Protein AF-0000000087802188 (afdb_homodimer)

Radius of gyration: 28.58 Å; Cα contacts (8 Å, |Δi|>4): 946; chains: 2; bounding box: 60×99×90 Å

Solvent-accessible surface area (backbone atoms only — not comparable to full-atom values): 36002 Å² total; per-residue (Å²): 132,64,65,59,77,71,53,73,71,89,45,92,82,51,51,46,55,54,43,51,48,39,46,54,73,57,41,50,70,70,11,26,50,47,50,49,51,53,55,67,68,41,88,44,64,68,43,49,42,47,50,41,47,45,48,42,62,38,38,52,46,31,54,49,62,52,24,42,40,35,49,65,70,70,63,76,73,67,82,63,68,82,71,71,74,71,71,50,66,58,49,46,61,48,30,45,49,50,53,48,40,40,54,48,44,31,49,14,38,64,26,22,17,60,68,59,54,49,28,27,63,80,38,86,66,61,87,80,58,79,79,61,47,21,35,75,60,42,65,40,43,68,58,58,61,28,69,47,49,51,89,45,71,67,33,43,52,28,33,49,46,30,49,51,47,44,44,46,44,39,39,55,44,47,77,70,64,62,53,47,66,76,44,43,71,33,50,38,28,36,43,44,20,45,58,67,53,33,54,34,49,56,48,45,38,33,39,41,38,79,53,96,48,87,60,26,26,40,55,46,62,78,48,73,51,33,50,65,52,74,45,42,50,90,82,37,52,46,65,65,68,62,69,30,76,91,42,56,63,56,37,69,66,52,39,41,50,49,28,40,52,32,49,39,29,56,75,52,46,47,46,60,50,49,52,50,52,52,52,53,38,52,46,54,36,48,47,37,57,70,67,55,46,61,56,30,61,45,53,28,53,62,50,57,73,71,61,68,88,83,72,77,81,73,76,80,79,80,80,80,78,80,79,79,76,77,81,123,131,64,63,58,76,70,52,72,69,89,46,94,83,50,52,47,52,55,42,50,48,39,45,54,71,55,39,50,71,71,10,27,51,47,50,49,52,52,54,66,68,41,88,43,64,67,43,49,42,47,50,40,47,45,47,42,64,39,37,50,46,32,54,49,62,52,24,42,41,36,48,71,67,71,62,75,72,67,83,63,68,82,71,71,74,69,71,51,68,57,49,46,61,50,29,44,49,51,52,49,41,41,53,48,44,32,49,14,38,62,28,20,16,60,69,58,56,50,28,26,63,79,40,85,65,60,87,79,58,79,79,62,48,20,35,76,62,41,64,39,43,68,58,60,60,28,70,48,49,52,92,45,70,68,32,42,52,28,34,49,48,28,50,50,48,44,45,47,46,38,39,54,44,46,77,70,63,62,53,48,65,77,43,44,72,34,50,38,29,37,41,44,21,46,58,68,53,32,54,32,49,57,49,45,40,35,38,40,38,79,53,96,46,87,59,27,27,39,56,47,63,79,47,73,50,33,50,63,52,75,46,44,49,92,82,39,51,46,65,65,66,62,68,30,77,91,42,55,64,56,36,69,67,53,39,40,49,49,26,41,52,34,48,38,30,58,73,52,46,49,46,61,50,49,53,49,52,52,53,52,38,53,46,54,38,48,47,38,57,72,69,58,42,60,57,31,61,44,54,30,53,60,50,59,72,70,62,68,84,82,74,78,77,74,76,80,78,80,79,79,78,80,78,77,79,73,87,119

pLDDT: mean 76.31, std 24.46, range [19.98, 98.44]

Foldseek 3Di:
DQVLVVQDAPDPVRLLSQLLVLLLVQFPPQLNVLSSVLSVLDDDSVLSSVVSCLCLQQAQLCQQVVLLQRQLPCPDPPPVPPPPPLDAPDPVVVVVLQVVLQVVQCQFQQQAFQFLRQHAPPRPDDPPCVPHDHDHKHKAFLRRLLLNHDDDPSSVSSSSSNVVSCCSRPVCCCPPVVPDSVCRSANLRITIGDPVVRSCLSNLQKAWADDPDPQKTAIGGNPCPDPVVVSGDPVSMGHGGTNDVVGDHHDNSSSSVSNSSSSSCVSSVVSVVSVVVLVVQVVVPDCPPVNNPSSSVSSNVVVVVVPPDPDPSPPPPPPPPPPPPDDD/DQLLVVQDAPDPVQLLSQLLVLLLVQFPPQLNVLSSVLSVLDDDSVLSSVVSCLCLQQAQLCQQVVLLQRQLPCPDPPPDPPPPPLDAPDPVVVVVLQVVLVVVQCQFQQQAFQFLRQHAPPRPDDPPCPPHDHDHKHKAFLRRLLLNHDDDPSSVSSSSSNVVSCCSRPVCCCPPVVPDSVCRSANLRITIGDPVVRSCLSNLQKAWADDPDPQKTAIGGNPCPDPVVVSGDPVSMGHGGTNDVVGDHHDNSSSSVSNSSSSSCVSSVVSVVSVVVLVVQVVPPDCPPVNVRSSSVSSNVVVVVVPPDPDPSPPPPPPPPPPPPDPD

Organism: Aspergillus candidus (NCBI:txid41067)

Secondary structure (DSSP, 8-state):
--TTTTPPPSSTT--HHHHHHHHHHHS-HHHHHHHHHHHHH--SHHHHHHHHHHHIIIIIHHHHHT--S--S----S-SS-TT-------HHHHHHHHHHHHHHHHHHTTTB-TTT-PEETT----TT-TT--EE--EEEESS-GGGG--SSHHHHHHHHHHHHHHHHH-HHHHHTT---GGGGGSGGGEEEE-HHHHHHHHTTSEEEEE-SSTTEEEEEES-TTBGGGGGS-TTSEEE---SSTTSPPPPHHHHHHHHHHHHHHHHHTHHHHHHHHHHHHHHHS---TTS---HHHHHHHHTTTT-S--------------------/--TTTTPPPSSTT--HHHHHHHHHHHS-HHHHHHHHHHHHH--SHHHHHHHHHHHIIIIIHHHHHT--S--S----S-SS-TT-------HHHHHHHHHHHHHHHHHHTTTB-TTT-PEETT----TT-TT--EE--EEEESS-GGGG--SSHHHHHHHHHHHHHHHHH-HHHHHTT---GGGGGSGGGEEEE-HHHHHHHHTTSEEEEE-SSTTEEEEEES-TTBGGGGGS-TTSEEE---SSTTSPPPPHHHHHHHHHHHHHHHHHTHHHHHHHHHHHHHHHS---TTS---HHHHHHHHTTTT-S--------------------

Sequence (656 aa):
MDRVYKYKATRPEDDTARVMRVFLDNLPEDGKQNLQNDIYACQSDEQIRAHAKCLVDGLLYPLKTRSCTPSIVTTPALLFSDSLEIKPPAMVETEARLLQVKKDCLKRDGYRCLVSRVADEGIPLDQSDEETHWSETKCAHIVPFCLSIWDTVVERNAKAEIWANLNRCFPMLWNQLHFTQDSITDHRNALTSFPMVYDHFRAFKFTMEKTDVEHRYKIINYRPRDIVGTYFPGSGIVSFEAADCRFELPSPELLEFHATIARILHASGKAKQAEKILKDRKSTTSLAGDGSTDVGALLSTTSLGVLGSRASCQHSTNDSTVSTGEKNMDRVYKYKATRPEDDTARVMRVFLDNLPEDGKQNLQNDIYACQSDEQIRAHAKCLVDGLLYPLKTRSCTPSIVTTPALLFSDSLEIKPPAMVETEARLLQVKKDCLKRDGYRCLVSRVADEGIPLDQSDEETHWSETKCAHIVPFCLSIWDTVVERNAKAEIWANLNRCFPMLWNQLHFTQDSITDHRNALTSFPMVYDHFRAFKFTMEKTDVEHRYKIINYRPRDIVGTYFPGSGIVSFEAADCRFELPSPELLEFHATIARILHASGKAKQAEKILKDRKSTTSLAGDGSTDVGALLSTTSLGVLGSRASCQHSTNDSTVSTGEKN

Structure (mmCIF, N/CA/C/O backbone):
data_AF-0000000087802188-model_v1
#
loop_
_entity.id
_entity.type
_entity.pdbx_description
1 polymer 'HNH nuclease domain-containing protein'
#
loop_
_atom_site.group_PDB
_atom_site.id
_atom_site.type_symbol
_atom_site.label_atom_id
_atom_site.label_alt_id
_atom_site.label_comp_id
_atom_site.label_asym_id
_atom_site.label_entity_id
_atom_site.label_seq_id
_atom_site.pdbx_PDB_ins_code
_atom_site.Cartn_x
_atom_site.Cartn_y
_atom_site.Cartn_z
_atom_site.occupancy
_atom_site.B_iso_or_equiv
_atom_site.auth_seq_id
_atom_site.auth_comp_id
_atom_site.auth_asym_id
_atom_site.auth_atom_id
_atom_site.pdbx_PDB_model_num
ATOM 1 N N . MET A 1 1 ? -2.008 46.219 11.953 1 47.59 1 MET A N 1
ATOM 2 C CA . MET A 1 1 ? -2.652 46.031 10.664 1 47.59 1 MET A CA 1
ATOM 3 C C . MET A 1 1 ? -1.845 45.062 9.797 1 47.59 1 MET A C 1
ATOM 5 O O . MET A 1 1 ? -0.625 45.188 9.68 1 47.59 1 MET A O 1
ATOM 9 N N . ASP A 1 2 ? -2.314 43.656 9.555 1 67.5 2 ASP A N 1
ATOM 10 C CA . ASP A 1 2 ? -1.679 42.375 9.281 1 67.5 2 ASP A CA 1
ATOM 11 C C . ASP A 1 2 ? -0.923 42.406 7.949 1 67.5 2 ASP A C 1
ATOM 13 O O . ASP A 1 2 ? -1.46 42.844 6.934 1 67.5 2 ASP A O 1
ATOM 17 N N . ARG A 1 3 ? 0.376 42.812 8.086 1 77.88 3 ARG A N 1
ATOM 18 C CA . ARG A 1 3 ? 1.306 42.844 6.965 1 77.88 3 ARG A CA 1
ATOM 19 C C . ARG A 1 3 ? 0.895 41.812 5.906 1 77.88 3 ARG A C 1
ATOM 21 O O . ARG A 1 3 ? 1.19 41.969 4.723 1 77.88 3 ARG A O 1
ATOM 28 N N . VAL A 1 4 ? 0.174 40.938 6.27 1 83.94 4 VAL A N 1
ATOM 29 C CA . VAL A 1 4 ? -0.295 39.938 5.32 1 83.94 4 VAL A CA 1
ATOM 30 C C . VAL A 1 4 ? -1.383 40.531 4.43 1 83.94 4 VAL A C 1
ATOM 32 O O . VAL A 1 4 ? -1.468 40.219 3.244 1 83.94 4 VAL A O 1
ATOM 35 N N . TYR A 1 5 ? -2.08 41.531 5.016 1 79.25 5 TYR A N 1
ATOM 36 C CA . TYR A 1 5 ? -3.158 42.156 4.258 1 79.25 5 TYR A CA 1
ATOM 37 C C . TYR A 1 5 ? -2.605 43.156 3.248 1 79.25 5 TYR A C 1
ATOM 39 O O . TYR A 1 5 ? -3.244 43.438 2.232 1 79.25 5 TYR A O 1
ATOM 47 N N . LYS A 1 6 ? -1.386 43.625 3.504 1 82.81 6 LYS A N 1
ATOM 48 C CA . LYS A 1 6 ? -0.771 44.594 2.611 1 82.81 6 LYS A CA 1
ATOM 49 C C . LYS A 1 6 ? 0.18 43.906 1.627 1 82.81 6 LYS A C 1
ATOM 51 O O . LYS A 1 6 ? 0.826 44.594 0.819 1 82.81 6 LYS A O 1
ATOM 56 N N . TYR A 1 7 ? 0.198 42.656 1.765 1 89.38 7 TYR A N 1
ATOM 57 C CA . TYR A 1 7 ? 1.09 41.875 0.895 1 89.38 7 TYR A CA 1
ATOM 58 C C . TYR A 1 7 ? 0.699 42.062 -0.569 1 89.38 7 TYR A C 1
ATOM 60 O O . TYR A 1 7 ? -0.481 41.969 -0.917 1 89.38 7 TYR A O 1
ATOM 68 N N . LYS A 1 8 ? 1.697 42.375 -1.412 1 85.38 8 LYS A N 1
ATOM 69 C CA . LYS A 1 8 ? 1.467 42.531 -2.848 1 85.38 8 LYS A CA 1
ATOM 70 C C . LYS A 1 8 ? 1.975 41.312 -3.607 1 85.38 8 LYS A C 1
ATOM 72 O O . LYS A 1 8 ? 3.174 41 -3.598 1 85.38 8 LYS A O 1
ATOM 77 N N . ALA A 1 9 ? 1.062 40.688 -4.316 1 86.69 9 ALA A N 1
ATOM 78 C CA . ALA A 1 9 ? 1.396 39.5 -5.082 1 86.69 9 ALA A CA 1
ATOM 79 C C . ALA A 1 9 ? 2.312 39.844 -6.254 1 86.69 9 ALA A C 1
ATOM 81 O O . ALA A 1 9 ? 2.143 40.875 -6.906 1 86.69 9 ALA A O 1
ATOM 82 N N . THR A 1 10 ? 3.326 39.031 -6.504 1 84.19 10 THR A N 1
ATOM 83 C CA . THR A 1 10 ? 4.258 39.25 -7.609 1 84.19 10 THR A CA 1
ATOM 84 C C . THR A 1 10 ? 3.674 38.719 -8.914 1 84.19 10 THR A C 1
ATOM 86 O O . THR A 1 10 ? 3.941 39.25 -9.984 1 84.19 10 THR A O 1
ATOM 89 N N . ARG A 1 11 ? 2.945 37.594 -8.742 1 84.31 11 ARG A N 1
ATOM 90 C CA . ARG A 1 11 ? 2.314 36.938 -9.883 1 84.31 11 ARG A CA 1
ATOM 91 C C . ARG A 1 11 ? 0.917 36.438 -9.531 1 84.31 11 ARG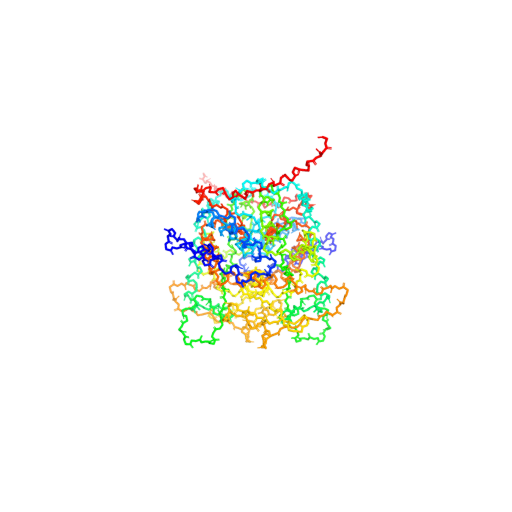 A C 1
ATOM 93 O O . ARG A 1 11 ? 0.571 36.344 -8.352 1 84.31 11 ARG A O 1
ATOM 100 N N . PRO A 1 12 ? 0.146 36.25 -10.508 1 81.81 12 PRO A N 1
ATOM 101 C CA . PRO A 1 12 ? -1.226 35.812 -10.258 1 81.81 12 PRO A CA 1
ATOM 102 C C . PRO A 1 12 ? -1.284 34.469 -9.516 1 81.81 12 PRO A C 1
ATOM 104 O O . PRO A 1 12 ? -2.24 34.219 -8.781 1 81.81 12 PRO A O 1
ATOM 107 N N . GLU A 1 13 ? -0.326 33.719 -9.633 1 83.44 13 GLU A N 1
ATOM 108 C CA . GLU A 1 13 ? -0.328 32.406 -9.016 1 83.44 13 GLU A CA 1
ATOM 109 C C . GLU A 1 13 ? 0.234 32.469 -7.598 1 83.44 13 GLU A C 1
ATOM 111 O O . GLU A 1 13 ? 0.237 31.453 -6.883 1 83.44 13 GLU A O 1
ATOM 116 N N . ASP A 1 14 ? 0.623 33.688 -7.293 1 88.56 14 ASP A N 1
ATOM 117 C CA . ASP A 1 14 ? 1.176 33.875 -5.957 1 88.56 14 ASP A CA 1
ATOM 118 C C . ASP A 1 14 ? 0.084 33.781 -4.891 1 88.56 14 ASP A C 1
ATOM 120 O O . ASP A 1 14 ? -0.782 34.656 -4.809 1 88.56 14 ASP A O 1
ATOM 124 N N . ASP A 1 15 ? 0.081 32.781 -4.152 1 91.56 15 ASP A N 1
ATOM 125 C CA . ASP A 1 15 ? -0.955 32.562 -3.146 1 91.56 15 ASP A CA 1
ATOM 126 C C . ASP A 1 15 ? -0.396 32.75 -1.737 1 91.56 15 ASP A C 1
ATOM 128 O O . ASP A 1 15 ? -0.928 32.188 -0.774 1 91.56 15 ASP A O 1
ATOM 132 N N . THR A 1 16 ? 0.658 33.5 -1.58 1 92.69 16 THR A N 1
ATOM 133 C CA . THR A 1 16 ? 1.353 33.719 -0.317 1 92.69 16 THR A CA 1
ATOM 134 C C . THR A 1 16 ? 0.4 34.281 0.733 1 92.69 16 THR A C 1
ATOM 136 O O . THR A 1 16 ? 0.33 33.75 1.854 1 92.69 16 THR A O 1
ATOM 139 N N . ALA A 1 17 ? -0.354 35.25 0.365 1 92.94 17 ALA A N 1
ATOM 140 C CA . ALA A 1 17 ? -1.277 35.875 1.308 1 92.94 17 ALA A CA 1
ATOM 141 C C . ALA A 1 17 ? -2.332 34.875 1.785 1 92.94 17 ALA A C 1
ATOM 143 O O . ALA A 1 17 ? -2.666 34.844 2.973 1 92.94 17 ALA A O 1
ATOM 144 N N . ARG A 1 18 ? -2.805 34.125 0.887 1 93.12 18 ARG A N 1
ATOM 145 C CA . ARG A 1 18 ? -3.809 33.125 1.234 1 93.12 18 ARG A CA 1
ATOM 146 C C . ARG A 1 18 ? -3.236 32.094 2.191 1 93.12 18 ARG A C 1
ATOM 148 O O . ARG A 1 18 ? -3.863 31.75 3.197 1 93.12 18 ARG A O 1
ATOM 155 N N . VAL A 1 19 ? -2.061 31.625 1.877 1 95.19 19 VAL A N 1
ATOM 156 C CA . VAL A 1 19 ? -1.407 30.625 2.705 1 95.19 19 VAL A CA 1
ATOM 157 C C . VAL A 1 19 ? -1.205 31.156 4.117 1 95.19 19 VAL A C 1
ATOM 159 O O . VAL A 1 19 ? -1.548 30.5 5.098 1 95.19 19 VAL A O 1
ATOM 162 N N . MET A 1 20 ? -0.691 32.344 4.211 1 94.94 20 MET A N 1
ATOM 163 C CA . MET A 1 20 ? -0.403 32.938 5.516 1 94.94 20 MET A CA 1
ATOM 164 C C . MET A 1 20 ? -1.688 33.188 6.305 1 94.94 20 MET A C 1
ATOM 166 O O . MET A 1 20 ? -1.731 32.906 7.512 1 94.94 20 MET A O 1
ATOM 170 N N . ARG A 1 21 ? -2.729 33.531 5.645 1 95 21 ARG A N 1
ATOM 171 C CA . ARG A 1 21 ? -4.008 33.75 6.309 1 95 21 ARG A CA 1
ATOM 172 C C . ARG A 1 21 ? -4.582 32.438 6.828 1 95 21 ARG A C 1
ATOM 174 O O . ARG A 1 21 ? -5.094 32.375 7.949 1 95 21 ARG A O 1
ATOM 181 N N . VAL A 1 22 ? -4.504 31.422 6.023 1 96.75 22 VAL A N 1
ATOM 182 C CA . VAL A 1 22 ? -5.023 30.109 6.414 1 96.75 22 VAL A CA 1
ATOM 183 C C . VAL A 1 22 ? -4.266 29.594 7.637 1 96.75 22 VAL A C 1
ATOM 185 O O . VAL A 1 22 ? -4.871 29.062 8.562 1 96.75 22 VAL A O 1
ATOM 188 N N . PHE A 1 23 ? -2.941 29.828 7.621 1 96.94 23 PHE A N 1
ATOM 189 C CA . PHE A 1 23 ? -2.166 29.438 8.789 1 96.94 23 PHE A CA 1
ATOM 190 C C . PHE A 1 23 ? -2.613 30.203 10.023 1 96.94 23 PHE A C 1
ATOM 192 O O . PHE A 1 23 ? -2.873 29.609 11.07 1 96.94 23 PHE A O 1
ATOM 199 N N . LEU A 1 24 ? -2.771 31.438 9.891 1 95.75 24 LEU A N 1
ATOM 200 C CA . LEU A 1 24 ? -3.141 32.281 11.016 1 95.75 24 LEU A CA 1
ATOM 201 C C . LEU A 1 24 ? -4.535 31.953 11.523 1 95.75 24 LEU A C 1
ATOM 203 O O . LEU A 1 24 ? -4.781 31.969 12.734 1 95.75 24 LEU A O 1
ATOM 207 N N . ASP A 1 25 ? -5.383 31.547 10.641 1 95.88 25 ASP A N 1
ATOM 208 C CA . ASP A 1 25 ? -6.773 31.266 11 1 95.88 25 ASP A CA 1
ATOM 209 C C . ASP A 1 25 ? -6.906 29.922 11.688 1 95.88 25 ASP A C 1
ATOM 211 O O . ASP A 1 25 ? -7.863 29.688 12.43 1 95.88 25 ASP A O 1
ATOM 215 N N . ASN A 1 26 ? -5.98 29.047 11.461 1 97.31 26 ASN A N 1
ATOM 216 C CA . ASN A 1 26 ? -6.234 27.672 11.883 1 97.31 26 ASN A CA 1
ATOM 217 C C . ASN A 1 26 ? -5.246 27.219 12.961 1 97.31 26 ASN A C 1
ATOM 219 O O . ASN A 1 26 ? -5.512 26.266 13.695 1 97.31 26 ASN A O 1
ATOM 223 N N . LEU A 1 27 ? -4.074 27.875 13.062 1 97.19 27 LEU A N 1
ATOM 224 C CA . LEU A 1 27 ? -3.092 27.484 14.062 1 97.19 27 LEU A CA 1
ATOM 225 C C . LEU A 1 27 ? -3.635 27.703 15.469 1 97.19 27 LEU A C 1
ATOM 227 O O . LEU A 1 27 ? -4.488 28.562 15.688 1 97.19 27 LEU A O 1
ATOM 231 N N . PRO A 1 28 ? -3.166 26.859 16.391 1 95.38 28 PRO A N 1
ATOM 232 C CA . PRO A 1 28 ? -3.492 27.172 17.797 1 95.38 28 PRO A CA 1
ATOM 233 C C . PRO A 1 28 ? -2.965 28.531 18.234 1 95.38 28 PRO A C 1
ATOM 235 O O . PRO A 1 28 ? -2.104 29.109 17.578 1 95.38 28 PRO A O 1
ATOM 238 N N . GLU A 1 29 ? -3.453 28.953 19.375 1 94.81 29 GLU A N 1
ATOM 239 C CA . GLU A 1 29 ? -3.17 30.328 19.828 1 94.81 29 GLU A CA 1
ATOM 240 C C . GLU A 1 29 ? -1.669 30.547 19.969 1 94.81 29 GLU A C 1
ATOM 242 O O . GLU A 1 29 ? -1.147 31.578 19.531 1 94.81 29 GLU A O 1
ATOM 247 N N . ASP A 1 30 ? -1.025 29.656 20.547 1 93 30 ASP A N 1
ATOM 248 C CA . ASP A 1 30 ? 0.412 29.812 20.75 1 93 30 ASP A CA 1
ATOM 249 C C . ASP A 1 30 ? 1.153 29.812 19.422 1 93 30 ASP A C 1
ATOM 251 O O . ASP A 1 30 ? 2.07 30.609 19.203 1 93 30 ASP A O 1
ATOM 255 N N . GLY A 1 31 ? 0.815 28.969 18.484 1 95 31 GLY A N 1
ATOM 256 C CA . GLY A 1 31 ? 1.414 28.953 17.156 1 95 31 GLY A CA 1
ATOM 257 C C . GLY A 1 31 ? 1.098 30.188 16.344 1 95 31 GLY A C 1
ATOM 258 O O . GLY A 1 31 ? 1.96 30.703 15.633 1 95 31 GLY A O 1
ATOM 259 N N . LYS A 1 32 ? -0.094 30.641 16.5 1 95.94 32 LYS A N 1
ATOM 260 C CA . LYS A 1 32 ? -0.539 31.859 15.82 1 95.94 32 LYS A CA 1
ATOM 261 C C . LYS A 1 32 ? 0.289 33.062 16.25 1 95.94 32 LYS A C 1
ATOM 263 O O . LYS A 1 32 ? 0.695 33.875 15.414 1 95.94 32 LYS A O 1
ATOM 268 N N . GLN A 1 33 ? 0.504 33.125 17.5 1 94.62 33 GLN A N 1
ATOM 269 C CA . GLN A 1 33 ? 1.296 34.219 18.031 1 94.62 33 GLN A CA 1
ATOM 270 C C . GLN A 1 33 ? 2.721 34.188 17.484 1 94.62 33 GLN A C 1
ATOM 272 O O . GLN A 1 33 ? 3.27 35.25 17.109 1 94.62 33 GLN A O 1
ATOM 277 N N . ASN A 1 34 ? 3.268 33.031 17.484 1 93.19 34 ASN A N 1
ATOM 278 C CA . ASN A 1 34 ? 4.609 32.875 16.938 1 93.19 34 ASN A CA 1
ATOM 279 C C . ASN A 1 34 ? 4.656 33.312 15.477 1 93.19 34 ASN A C 1
ATOM 281 O O . ASN A 1 34 ? 5.57 34.062 15.07 1 93.19 34 ASN A O 1
ATOM 285 N N . LEU A 1 35 ? 3.691 32.906 14.719 1 93.56 35 LEU A N 1
ATOM 286 C CA . LEU A 1 35 ? 3.654 33.25 13.305 1 93.56 35 LEU A CA 1
ATOM 287 C C . LEU A 1 35 ? 3.445 34.75 13.117 1 93.56 35 LEU A C 1
ATOM 289 O O . LEU A 1 35 ? 4.066 35.375 12.242 1 93.56 35 LEU A O 1
ATOM 293 N N . GLN A 1 36 ? 2.619 35.344 13.914 1 92.62 36 GLN A N 1
ATOM 294 C CA . GLN A 1 36 ? 2.398 36.781 13.859 1 92.62 36 GLN A CA 1
ATOM 295 C C . GLN A 1 36 ? 3.688 37.531 14.148 1 92.62 36 GLN A C 1
ATOM 297 O O . GLN A 1 36 ? 3.996 38.531 13.461 1 92.62 36 GLN A O 1
ATOM 302 N N . ASN A 1 37 ? 4.367 37.062 15.141 1 91.38 37 ASN A N 1
ATOM 303 C CA . ASN A 1 37 ? 5.648 37.688 15.461 1 91.38 37 ASN A CA 1
ATOM 304 C C . ASN A 1 37 ? 6.633 37.562 14.297 1 91.38 37 ASN A C 1
ATOM 306 O O . ASN A 1 37 ? 7.367 38.531 14.008 1 91.38 37 ASN A O 1
ATOM 310 N N . ASP A 1 38 ? 6.617 36.438 13.672 1 89 38 ASP A N 1
ATOM 311 C CA . ASP A 1 38 ? 7.488 36.25 12.516 1 89 38 ASP A CA 1
ATOM 312 C C . ASP A 1 38 ? 7.117 37.188 11.375 1 89 38 ASP A C 1
ATOM 314 O O . ASP A 1 38 ? 7.996 37.75 10.727 1 89 38 ASP A O 1
ATOM 318 N N . ILE A 1 39 ? 5.863 37.344 11.133 1 88.88 39 ILE A N 1
ATOM 319 C CA . ILE A 1 39 ? 5.375 38.188 10.062 1 88.88 39 ILE A CA 1
ATOM 320 C C . ILE A 1 39 ? 5.723 39.656 10.367 1 88.88 39 ILE A C 1
ATOM 322 O O . ILE A 1 39 ? 6.137 40.406 9.484 1 88.88 39 ILE A O 1
ATOM 326 N N . TYR A 1 40 ? 5.586 40 11.609 1 87.25 40 TYR A N 1
ATOM 327 C CA . TYR A 1 40 ? 5.898 41.344 12.031 1 87.25 40 TYR A CA 1
ATOM 328 C C . TYR A 1 40 ? 7.383 41.656 11.844 1 87.25 40 TYR A C 1
ATOM 330 O O . TYR A 1 40 ? 7.762 42.781 11.539 1 87.25 40 TYR A O 1
ATOM 338 N N . ALA A 1 41 ? 8.148 40.656 12.039 1 86.62 41 ALA A N 1
ATOM 339 C CA . ALA A 1 41 ? 9.602 40.812 11.922 1 86.62 41 ALA A CA 1
ATOM 340 C C . ALA A 1 41 ? 10.031 40.906 10.461 1 86.62 41 ALA A C 1
ATOM 342 O O . ALA A 1 41 ? 11.125 41.406 10.164 1 86.62 41 ALA A O 1
ATOM 343 N N . CYS A 1 42 ? 9.164 40.531 9.594 1 87.31 42 CYS A N 1
ATOM 344 C CA . CYS A 1 42 ? 9.484 40.594 8.18 1 87.31 42 CYS A CA 1
ATOM 345 C C . CYS A 1 42 ? 9.461 42.062 7.699 1 87.31 42 CYS A C 1
ATOM 347 O O . CYS A 1 42 ? 8.531 42.812 8.008 1 87.31 42 CYS A O 1
ATOM 349 N N . GLN A 1 43 ? 10.484 42.438 6.91 1 85.44 43 GLN A N 1
ATOM 350 C CA . GLN A 1 43 ? 10.641 43.844 6.484 1 85.44 43 GLN A CA 1
ATOM 351 C C . GLN A 1 43 ? 10.188 44.031 5.039 1 85.44 43 GLN A C 1
ATOM 353 O O . GLN A 1 43 ? 10.039 45.156 4.566 1 85.44 43 GLN A O 1
ATOM 358 N N . SER A 1 44 ? 10.031 42.938 4.355 1 88.31 44 SER A N 1
ATOM 359 C CA . SER A 1 44 ? 9.688 43.031 2.938 1 88.31 44 SER A CA 1
ATOM 360 C C . SER A 1 44 ? 8.719 41.938 2.529 1 88.31 44 SER A C 1
ATOM 362 O O . SER A 1 44 ? 8.555 40.938 3.25 1 88.31 44 SER A O 1
ATOM 364 N N . ASP A 1 45 ? 8.109 42.188 1.399 1 89.69 45 ASP A N 1
ATOM 365 C CA . ASP A 1 45 ? 7.207 41.188 0.844 1 89.69 45 ASP A CA 1
ATOM 366 C C . ASP A 1 45 ? 7.969 39.938 0.448 1 89.69 45 ASP A C 1
ATOM 368 O O . ASP A 1 45 ? 7.426 38.812 0.511 1 89.69 45 ASP A O 1
ATOM 372 N N . GLU A 1 46 ? 9.18 40.156 0.119 1 88.81 46 GLU A N 1
ATOM 373 C CA . GLU A 1 46 ? 10.023 39 -0.246 1 88.81 46 GLU A CA 1
ATOM 374 C C . GLU A 1 46 ? 10.25 38.094 0.949 1 88.81 46 GLU A C 1
ATOM 376 O O . GLU A 1 46 ? 10.25 36.875 0.805 1 88.81 46 GLU A O 1
ATOM 381 N N . GLN A 1 47 ? 10.32 38.688 2.053 1 88.94 47 GLN A N 1
ATOM 382 C CA . GLN A 1 47 ? 10.539 37.906 3.26 1 88.94 47 GLN A CA 1
ATOM 383 C C . GLN A 1 47 ? 9.266 37.156 3.664 1 88.94 47 GLN A C 1
ATOM 385 O O . GLN A 1 47 ? 9.336 36 4.137 1 88.94 47 GLN A O 1
ATOM 390 N N . ILE A 1 48 ? 8.156 37.75 3.424 1 90.69 48 ILE A N 1
ATOM 391 C CA . ILE A 1 48 ? 6.887 37.094 3.713 1 90.69 48 ILE A CA 1
ATOM 392 C C . ILE A 1 48 ? 6.703 35.906 2.787 1 90.69 48 ILE A C 1
ATOM 394 O O . ILE A 1 48 ? 6.277 34.844 3.225 1 90.69 48 ILE A O 1
ATOM 398 N N . ARG A 1 49 ? 7.086 36.125 1.594 1 91.19 49 ARG A N 1
ATOM 399 C CA . ARG A 1 49 ? 7 35.031 0.622 1 91.19 49 ARG A CA 1
ATOM 400 C C . ARG A 1 49 ? 7.918 33.875 1.005 1 91.19 49 ARG A C 1
ATOM 402 O O . ARG A 1 49 ? 7.535 32.719 0.905 1 91.19 49 ARG A O 1
ATOM 409 N N . ALA A 1 50 ? 9.039 34.25 1.421 1 87.06 50 ALA A N 1
ATOM 410 C CA . ALA A 1 50 ? 10.008 33.219 1.833 1 87.06 50 ALA A CA 1
ATOM 411 C C . ALA A 1 50 ? 9.5 32.438 3.037 1 87.06 50 ALA A C 1
ATOM 413 O O . ALA A 1 50 ? 9.695 31.234 3.121 1 87.06 50 ALA A O 1
ATOM 414 N N . HIS A 1 51 ? 8.867 33.156 3.885 1 90.38 51 HIS A N 1
ATOM 415 C CA . HIS A 1 51 ? 8.328 32.5 5.07 1 90.38 51 HIS A CA 1
ATOM 416 C C . HIS A 1 51 ? 7.195 31.547 4.703 1 90.38 51 HIS A C 1
ATOM 418 O O . HIS A 1 51 ? 7.137 30.422 5.207 1 90.38 51 HIS A O 1
ATOM 424 N N . ALA A 1 52 ? 6.371 32.031 3.859 1 91.88 52 ALA A N 1
ATOM 425 C CA . ALA A 1 52 ? 5.285 31.172 3.383 1 91.88 52 ALA A CA 1
ATOM 426 C C . ALA A 1 52 ? 5.828 29.922 2.713 1 91.88 52 ALA A C 1
ATOM 428 O O . ALA A 1 52 ? 5.34 28.812 2.959 1 91.88 52 ALA A O 1
ATOM 429 N N . LYS A 1 53 ? 6.766 30.109 1.966 1 88.31 53 LYS A N 1
ATOM 430 C CA . LYS A 1 53 ? 7.398 28.984 1.277 1 88.31 53 LYS A CA 1
ATOM 431 C C . LYS A 1 53 ? 8.023 28 2.273 1 88.31 53 LYS A C 1
ATOM 433 O O . LYS A 1 53 ? 7.961 26.797 2.08 1 88.31 53 LYS A O 1
ATOM 438 N N . CYS A 1 54 ? 8.547 28.531 3.293 1 87.12 54 CYS A N 1
ATOM 439 C CA . CYS A 1 54 ? 9.148 27.703 4.332 1 87.12 54 CYS A CA 1
ATOM 440 C C . CYS A 1 54 ? 8.102 26.844 5.027 1 87.12 54 CYS A C 1
ATOM 442 O O . CYS A 1 54 ? 8.352 25.672 5.328 1 87.12 54 CYS A O 1
ATOM 444 N N . LEU A 1 55 ? 7.008 27.391 5.219 1 91.81 55 LEU A N 1
ATOM 445 C CA . LEU A 1 55 ? 5.938 26.656 5.883 1 91.81 55 LEU A CA 1
ATOM 446 C C . LEU A 1 55 ? 5.367 25.578 4.965 1 91.81 55 LEU A C 1
ATOM 448 O O . LEU A 1 55 ? 5.145 24.453 5.395 1 91.81 55 LEU A O 1
ATOM 452 N N . VAL A 1 56 ? 5.23 25.922 3.75 1 91.81 56 VAL A N 1
ATOM 453 C CA . VAL A 1 56 ? 4.625 25 2.797 1 91.81 56 VAL A CA 1
ATOM 454 C C . VAL A 1 56 ? 5.621 23.891 2.451 1 91.81 56 VAL A 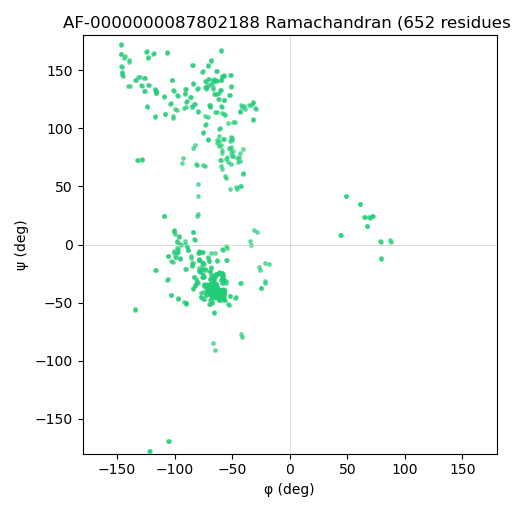C 1
ATOM 456 O O . VAL A 1 56 ? 5.32 22.703 2.613 1 91.81 56 VAL A O 1
ATOM 459 N N . ASP A 1 57 ? 6.773 24.234 2.174 1 84.25 57 ASP A N 1
ATOM 460 C CA . ASP A 1 57 ? 7.781 23.281 1.718 1 84.25 57 ASP A CA 1
ATOM 461 C C . ASP A 1 57 ? 8.438 22.562 2.898 1 84.25 57 ASP A C 1
ATOM 463 O O . ASP A 1 57 ? 8.906 21.438 2.766 1 84.25 57 ASP A O 1
ATOM 467 N N . GLY A 1 58 ? 8.445 23.234 3.963 1 83.38 58 GLY A N 1
ATOM 468 C CA . GLY A 1 58 ? 9.188 22.703 5.098 1 83.38 58 GLY A CA 1
ATOM 469 C C . GLY A 1 58 ? 8.312 22 6.109 1 83.38 58 GLY A C 1
ATOM 470 O O . GLY A 1 58 ? 8.812 21.312 7.004 1 83.38 58 GLY A O 1
ATOM 471 N N . LEU A 1 59 ? 7.027 22.156 5.934 1 90.25 59 LEU A N 1
ATOM 472 C CA . LEU A 1 59 ? 6.141 21.547 6.914 1 90.25 59 LEU A CA 1
ATOM 473 C C . LEU A 1 59 ? 4.996 20.812 6.227 1 90.25 59 LEU A C 1
ATOM 475 O O . LEU A 1 59 ? 4.895 19.578 6.32 1 90.25 59 LEU A O 1
ATOM 479 N N . LEU A 1 60 ? 4.219 21.453 5.387 1 92.38 60 LEU A N 1
ATOM 480 C CA . LEU A 1 60 ? 2.99 20.891 4.84 1 92.38 60 LEU A CA 1
ATOM 481 C C . LEU A 1 60 ? 3.297 19.766 3.867 1 92.38 60 LEU A C 1
ATOM 483 O O . LEU A 1 60 ? 2.801 18.641 4.031 1 92.38 60 LEU A O 1
ATOM 487 N N . TYR A 1 61 ? 4.133 20 2.957 1 87.56 61 TYR A N 1
ATOM 488 C CA . TYR A 1 61 ? 4.379 19.016 1.912 1 87.56 61 TYR A CA 1
ATOM 489 C C . TYR A 1 61 ? 5.109 17.797 2.471 1 87.56 61 TYR A C 1
ATOM 491 O O . TYR A 1 61 ? 4.734 16.656 2.184 1 87.56 61 TYR A O 1
ATOM 499 N N . PRO A 1 62 ? 6.051 18.016 3.305 1 83.94 62 PRO A N 1
ATOM 500 C CA . PRO A 1 62 ? 6.703 16.844 3.889 1 83.94 62 PRO A CA 1
ATOM 501 C C . PRO A 1 62 ? 5.734 15.961 4.676 1 83.94 62 PRO A C 1
ATOM 503 O O . PRO A 1 62 ? 5.82 14.734 4.609 1 83.94 62 PRO A O 1
ATOM 506 N N . LEU A 1 63 ? 4.855 16.562 5.379 1 88.06 63 LEU A N 1
ATOM 507 C CA . LEU A 1 63 ? 3.887 15.797 6.152 1 88.06 63 LEU A CA 1
ATOM 508 C C . LEU A 1 63 ? 2.895 15.094 5.23 1 88.06 63 LEU A C 1
ATOM 510 O O . LEU A 1 63 ? 2.543 13.938 5.461 1 88.06 63 LEU A O 1
ATOM 514 N N . LYS A 1 64 ? 2.516 15.75 4.191 1 88.25 64 LYS A N 1
ATOM 515 C CA . LYS A 1 64 ? 1.529 15.203 3.262 1 88.25 64 LYS A CA 1
ATOM 516 C C . LYS A 1 64 ? 2.123 14.07 2.43 1 88.25 64 LYS A C 1
ATOM 518 O O . LYS A 1 64 ? 1.445 13.078 2.15 1 88.25 64 LYS A O 1
ATOM 523 N N . THR A 1 65 ? 3.312 14.211 2.07 1 76.75 65 THR A N 1
ATOM 524 C CA . THR A 1 65 ? 3.926 13.242 1.166 1 76.75 65 THR A CA 1
ATOM 525 C C . THR A 1 65 ? 4.68 12.172 1.95 1 76.75 65 THR A C 1
ATOM 527 O O . THR A 1 65 ? 5.105 11.164 1.383 1 76.75 65 THR A O 1
ATOM 530 N N . ARG A 1 66 ? 4.668 12.289 3.172 1 64.44 66 ARG A N 1
ATOM 531 C CA . ARG A 1 66 ? 5.41 11.422 4.074 1 64.44 66 ARG A CA 1
ATOM 532 C C . ARG A 1 66 ? 6.828 11.188 3.57 1 64.44 66 ARG A C 1
ATOM 534 O O . ARG A 1 66 ? 7.371 10.086 3.697 1 64.44 66 ARG A O 1
ATOM 541 N N . SER A 1 67 ? 7.238 11.891 2.555 1 50.75 67 SER A N 1
ATOM 542 C CA . SER A 1 67 ? 8.625 11.875 2.109 1 50.75 67 SER A CA 1
ATOM 543 C C . SER A 1 67 ? 9.516 12.688 3.043 1 50.75 67 SER A C 1
ATOM 545 O O . SER A 1 67 ? 9.508 13.922 2.998 1 50.75 67 SER A O 1
ATOM 547 N N . CYS A 1 68 ? 9.672 12.109 4.32 1 46.25 68 CYS A N 1
ATOM 548 C CA . CYS A 1 68 ? 10.438 12.906 5.273 1 46.25 68 CYS A CA 1
ATOM 549 C C . CYS A 1 68 ? 11.812 13.258 4.715 1 46.25 68 CYS A C 1
ATOM 551 O O . CYS A 1 68 ? 12.742 13.547 5.473 1 46.25 68 CYS A O 1
ATOM 553 N N . THR A 1 69 ? 12.125 12.82 3.57 1 39.12 69 THR A N 1
ATOM 554 C CA . THR A 1 69 ? 13.312 13.406 2.963 1 39.12 69 THR A CA 1
ATOM 555 C C . THR A 1 69 ? 13.039 14.828 2.49 1 39.12 69 THR A C 1
ATOM 557 O O . THR A 1 69 ? 12.078 15.07 1.756 1 39.12 69 THR A O 1
ATOM 560 N N . PRO A 1 70 ? 13.578 15.703 3.316 1 36.59 70 PRO A N 1
ATOM 561 C CA . PRO A 1 70 ? 13.383 17.109 2.947 1 36.59 70 PRO A CA 1
ATOM 562 C C . PRO A 1 70 ? 13.555 17.359 1.45 1 36.59 70 PRO A C 1
ATOM 564 O O . PRO A 1 70 ? 14.258 16.609 0.774 1 36.59 70 PRO A O 1
ATOM 567 N N . SER A 1 71 ? 12.719 17.766 0.754 1 34.81 71 SER A N 1
ATOM 568 C CA . SER A 1 71 ? 13.172 18.422 -0.472 1 34.81 71 SER A CA 1
ATOM 569 C C . SER A 1 71 ? 14.539 19.062 -0.285 1 34.81 71 SER A C 1
ATOM 571 O O . SER A 1 71 ? 14.875 19.531 0.806 1 34.81 71 SER A O 1
ATOM 573 N N . ILE A 1 72 ? 15.633 18.672 -0.981 1 32.62 72 ILE A N 1
ATOM 574 C CA . ILE A 1 72 ? 16.969 19.234 -0.944 1 32.62 72 ILE A CA 1
ATOM 575 C C . ILE A 1 72 ? 16.891 20.734 -0.711 1 32.62 72 ILE A C 1
ATOM 577 O O . ILE A 1 72 ? 17.578 21.516 -1.373 1 32.62 72 ILE A O 1
ATOM 581 N N . VAL A 1 73 ? 15.828 21.438 -0.569 1 31.11 73 VAL A N 1
ATOM 582 C CA . VAL A 1 73 ? 16.219 22.797 -0.239 1 31.11 73 VAL A CA 1
ATOM 583 C C . VAL A 1 73 ? 17.047 22.797 1.048 1 31.11 73 VAL A C 1
ATOM 585 O O . VAL A 1 73 ? 16.531 22.5 2.125 1 31.11 73 VAL A O 1
ATOM 588 N N . THR A 1 74 ? 18.297 22.141 0.989 1 30.14 74 THR A N 1
ATOM 589 C CA . THR A 1 74 ? 19.203 22.422 2.098 1 30.14 74 THR A CA 1
ATOM 590 C C . THR A 1 74 ? 19.141 23.906 2.475 1 30.14 74 THR A C 1
ATOM 592 O O . THR A 1 74 ? 19.562 24.766 1.694 1 30.14 74 THR A O 1
ATOM 595 N N . THR A 1 75 ? 18.125 24.484 2.887 1 29.88 75 THR A N 1
ATOM 596 C CA . THR A 1 75 ? 18.5 25.703 3.598 1 29.88 75 THR A CA 1
ATOM 597 C C . THR A 1 75 ? 19.703 25.453 4.512 1 29.88 75 THR A C 1
ATOM 599 O O . THR A 1 75 ? 19.766 24.422 5.191 1 29.88 75 THR A O 1
ATOM 602 N N . PRO A 1 76 ? 20.828 26.031 4.293 1 27.97 76 PRO A N 1
ATOM 603 C CA . PRO A 1 76 ? 21.906 25.906 5.277 1 27.97 76 PRO A CA 1
ATOM 604 C C . PRO A 1 76 ? 21.391 25.797 6.707 1 27.97 76 PRO A C 1
ATOM 606 O O . PRO A 1 76 ? 20.344 26.359 7.039 1 27.97 76 PRO A O 1
ATOM 609 N N . ALA A 1 77 ? 21.75 24.734 7.348 1 29.84 77 ALA A N 1
ATOM 610 C CA . ALA A 1 77 ? 21.75 24.516 8.789 1 29.84 77 ALA A CA 1
ATOM 611 C C . ALA A 1 77 ? 21.953 25.828 9.539 1 29.84 77 ALA A C 1
ATOM 613 O O . ALA A 1 77 ? 23.016 26.047 10.148 1 29.84 77 ALA A O 1
ATOM 614 N N . LEU A 1 78 ? 21.891 26.922 8.945 1 29.09 78 LEU A N 1
ATOM 615 C CA . LEU A 1 78 ? 22.375 27.984 9.797 1 29.09 78 LEU A CA 1
ATOM 616 C C . LEU A 1 78 ? 21.859 27.828 11.227 1 29.09 78 LEU A C 1
ATOM 618 O O . LEU A 1 78 ? 22.594 28.062 12.188 1 29.09 78 LEU A O 1
ATOM 622 N N . LEU A 1 79 ? 20.531 28.203 11.438 1 30.27 79 LEU A N 1
ATOM 623 C CA . LEU A 1 79 ? 20.094 28.547 12.789 1 30.27 79 LEU A CA 1
ATOM 624 C C . LEU A 1 79 ? 19.844 27.297 13.617 1 30.27 79 LEU A C 1
ATOM 626 O O . LEU A 1 79 ? 19.297 27.375 14.719 1 30.27 79 LEU A O 1
ATOM 630 N N . PHE A 1 80 ? 19.797 26.156 12.953 1 29.91 80 PHE A N 1
ATOM 631 C CA . PHE A 1 80 ? 19.406 25.094 13.875 1 29.91 80 PHE A CA 1
ATOM 632 C C . PHE A 1 80 ? 20.562 24.703 14.781 1 29.91 80 PHE A C 1
ATOM 634 O O . PHE A 1 80 ? 21.656 24.406 14.289 1 29.91 80 PHE A O 1
ATOM 641 N N . SER A 1 81 ? 20.656 25.219 15.945 1 31.06 81 SER A N 1
ATOM 642 C CA . SER A 1 81 ? 21.578 24.797 16.984 1 31.06 81 SER A CA 1
ATOM 643 C C . SER A 1 81 ? 21.828 23.297 16.938 1 31.06 81 SER A C 1
ATOM 645 O O . SER A 1 81 ? 20.906 22.531 16.625 1 31.06 81 SER A O 1
ATOM 647 N N . ASP A 1 82 ? 23.062 22.781 16.75 1 32.69 82 ASP A N 1
ATOM 648 C CA . ASP A 1 82 ? 23.75 21.516 16.953 1 32.69 82 ASP A CA 1
ATOM 649 C C . ASP A 1 82 ? 23.031 20.656 17.984 1 32.69 82 ASP A C 1
ATOM 651 O O . ASP A 1 82 ? 23.516 19.594 18.375 1 32.69 82 ASP A O 1
ATOM 655 N N . SER A 1 83 ? 22.172 21.234 18.719 1 32.69 83 SER A N 1
ATOM 656 C CA . SER A 1 83 ? 21.828 20.531 19.938 1 32.69 83 SER A CA 1
ATOM 657 C C . SER A 1 83 ? 20.953 19.312 19.656 1 32.69 83 SER A C 1
ATOM 659 O O . SER A 1 83 ? 20.469 18.656 20.578 1 32.69 83 SER A O 1
ATOM 661 N N . LEU A 1 84 ? 20.359 19.344 18.562 1 36.12 84 LEU A N 1
ATOM 662 C CA . LEU A 1 84 ? 19.516 18.156 18.609 1 36.12 84 LEU A CA 1
ATOM 663 C C . LEU A 1 84 ? 20.312 16.906 18.266 1 36.12 84 LEU A C 1
ATOM 665 O O . LEU A 1 84 ? 20.766 16.75 17.125 1 36.12 84 LEU A O 1
ATOM 669 N N . GLU A 1 85 ? 21.156 16.531 19.047 1 38.22 85 GLU A N 1
ATOM 670 C CA . GLU A 1 85 ? 21.828 15.234 19 1 38.22 85 GLU A CA 1
ATOM 671 C C . GLU A 1 85 ? 20.844 14.109 18.703 1 38.22 85 GLU A C 1
ATOM 673 O O . GLU A 1 85 ? 20.281 13.508 19.625 1 38.22 85 GLU A O 1
ATOM 678 N N . ILE A 1 86 ? 20.156 14.312 17.766 1 40.16 86 ILE A N 1
ATOM 679 C CA . ILE A 1 86 ? 19.25 13.203 17.469 1 40.16 86 ILE A CA 1
ATOM 680 C C . ILE A 1 86 ? 20.047 12.023 16.922 1 40.16 86 ILE A C 1
ATOM 682 O O . ILE A 1 86 ? 20.703 12.141 15.883 1 40.16 86 ILE A O 1
ATOM 686 N N . LYS A 1 87 ? 20.5 11.148 17.734 1 44.12 87 LYS A N 1
ATOM 687 C CA . LYS A 1 87 ? 21.109 9.898 17.297 1 44.12 87 LYS A CA 1
ATOM 688 C C . LYS A 1 87 ? 20.078 9.023 16.578 1 44.12 87 LYS A C 1
ATOM 690 O O . LYS A 1 87 ? 19 8.758 17.109 1 44.12 87 LYS A O 1
ATOM 695 N N . PRO A 1 88 ? 20.312 8.844 15.344 1 47.44 88 PRO A N 1
ATOM 696 C CA . PRO A 1 88 ? 19.391 7.918 14.695 1 47.44 88 PRO A CA 1
ATOM 697 C C . PRO A 1 88 ? 19.344 6.551 15.367 1 47.44 88 PRO A C 1
ATOM 699 O O . PRO A 1 88 ? 20.391 6.012 15.742 1 47.44 88 PRO A O 1
ATOM 702 N N . PRO A 1 89 ? 18.281 6.195 15.977 1 48.16 89 PRO A N 1
ATOM 703 C CA . PRO A 1 89 ? 18.312 4.82 16.484 1 48.16 89 PRO A CA 1
ATOM 704 C C . PRO A 1 89 ? 18.703 3.805 15.422 1 48.16 89 PRO A C 1
ATOM 706 O O . PRO A 1 89 ? 18.531 4.055 14.227 1 48.16 89 PRO A O 1
ATOM 709 N N . ALA A 1 90 ? 19.375 2.822 15.836 1 49.69 90 ALA A N 1
ATOM 710 C CA . ALA A 1 90 ? 19.719 1.714 14.945 1 49.69 90 ALA A CA 1
ATOM 711 C C . ALA A 1 90 ? 18.469 1.164 14.258 1 49.69 90 ALA A C 1
ATOM 713 O O . ALA A 1 90 ? 17.406 1.041 14.875 1 49.69 90 ALA A O 1
ATOM 714 N N . MET A 1 91 ? 18.516 1.052 13.031 1 52.09 91 MET A N 1
ATOM 715 C CA . MET A 1 91 ? 17.438 0.677 12.125 1 52.09 91 MET A CA 1
ATOM 716 C C . MET A 1 91 ? 16.703 -0.55 12.648 1 52.09 91 MET A C 1
ATOM 718 O O . MET A 1 91 ? 15.469 -0.604 12.594 1 52.09 91 MET A O 1
ATOM 722 N N . VAL A 1 92 ? 17.422 -1.601 13.086 1 49.91 92 VAL A N 1
ATOM 723 C CA . VAL A 1 92 ? 16.859 -2.85 13.578 1 49.91 92 VAL A CA 1
ATOM 724 C C . VAL A 1 92 ? 16.016 -2.576 14.828 1 49.91 92 VAL A C 1
ATOM 726 O O . VAL A 1 92 ? 14.922 -3.119 14.984 1 49.91 92 VAL A O 1
ATOM 729 N N . GLU A 1 93 ? 16.375 -1.816 15.625 1 56.97 93 GLU A N 1
ATOM 730 C CA . GLU A 1 93 ? 15.688 -1.495 16.875 1 56.97 93 GLU A CA 1
ATOM 731 C C . GLU A 1 93 ? 14.391 -0.732 16.594 1 56.97 93 GLU A C 1
ATOM 733 O O . GLU A 1 93 ? 13.383 -0.955 17.266 1 56.97 93 GLU A O 1
ATOM 738 N N . THR A 1 94 ? 14.422 -0.161 15.469 1 66.69 94 THR A N 1
ATOM 739 C CA . THR A 1 94 ? 13.266 0.666 15.125 1 66.69 94 THR A CA 1
ATOM 740 C C . THR A 1 94 ? 12.125 -0.195 14.602 1 66.69 94 THR A C 1
ATOM 742 O O . THR A 1 94 ? 10.969 -0 14.992 1 66.69 94 THR A O 1
ATOM 745 N N . GLU A 1 95 ? 12.477 -1.235 13.945 1 69 95 GLU A N 1
ATOM 746 C CA . GLU A 1 95 ? 11.422 -2.078 13.391 1 69 95 GLU A CA 1
ATOM 747 C C . GLU A 1 95 ? 10.773 -2.945 14.461 1 69 95 GLU A C 1
ATOM 749 O O . GLU A 1 95 ? 9.555 -3.105 14.492 1 69 95 GLU A O 1
ATOM 754 N N . ALA A 1 96 ? 11.641 -3.516 15.258 1 73.38 96 ALA A N 1
ATOM 755 C CA . ALA A 1 96 ? 11.109 -4.312 16.359 1 73.38 96 ALA A CA 1
ATOM 756 C C . ALA A 1 96 ? 10.18 -3.482 17.25 1 73.38 96 ALA A C 1
ATOM 758 O O . ALA A 1 96 ? 9.141 -3.967 17.688 1 73.38 96 ALA A O 1
ATOM 759 N N . ARG A 1 97 ? 10.609 -2.342 17.406 1 80.44 97 ARG A N 1
ATOM 760 C CA . ARG A 1 97 ? 9.797 -1.454 18.234 1 80.44 97 ARG A CA 1
ATOM 761 C C . ARG A 1 97 ? 8.469 -1.145 17.562 1 80.44 97 ARG A C 1
ATOM 763 O O . ARG A 1 97 ? 7.426 -1.121 18.219 1 80.44 97 ARG A O 1
ATOM 770 N N . LEU A 1 98 ? 8.477 -0.995 16.281 1 81.5 98 LEU A N 1
ATOM 771 C CA . LEU A 1 98 ? 7.25 -0.708 15.539 1 81.5 98 LEU A CA 1
ATOM 772 C C . LEU A 1 98 ? 6.289 -1.888 15.609 1 81.5 98 LEU A C 1
ATOM 774 O O . LEU A 1 98 ? 5.078 -1.698 15.75 1 81.5 98 LEU A O 1
ATOM 778 N N . LEU A 1 99 ? 6.867 -3.014 15.5 1 82.62 99 LEU A N 1
ATOM 779 C CA . LEU A 1 99 ? 6.043 -4.215 15.586 1 82.62 99 LEU A CA 1
ATOM 780 C C . LEU A 1 99 ? 5.422 -4.355 16.969 1 82.62 99 LEU A C 1
ATOM 782 O O . LEU A 1 99 ? 4.254 -4.727 17.094 1 82.62 99 LEU A O 1
ATOM 786 N N . GLN A 1 100 ? 6.199 -4.035 17.922 1 87.75 100 GLN A N 1
ATOM 787 C CA . GLN A 1 100 ? 5.695 -4.113 19.297 1 87.75 100 GLN A CA 1
ATOM 788 C C . GLN A 1 100 ? 4.594 -3.086 19.531 1 87.75 100 GLN A C 1
ATOM 790 O O . GLN A 1 100 ? 3.59 -3.385 20.172 1 87.75 100 GLN A O 1
ATOM 795 N N . VAL A 1 101 ? 4.809 -1.946 19.031 1 90.62 101 VAL A N 1
ATOM 796 C CA . VAL A 1 101 ? 3.807 -0.895 19.188 1 90.62 101 VAL A CA 1
ATOM 797 C C . VAL A 1 101 ? 2.494 -1.339 18.547 1 90.62 101 VAL A C 1
ATOM 799 O O . VAL A 1 101 ? 1.42 -1.152 19.109 1 90.62 101 VAL A O 1
ATOM 802 N N . LYS A 1 102 ? 2.604 -1.949 17.422 1 91.62 102 LYS A N 1
ATOM 803 C CA . LYS A 1 102 ? 1.396 -2.436 16.75 1 91.62 102 LYS A CA 1
ATOM 804 C C . LYS A 1 102 ? 0.695 -3.496 17.594 1 91.62 102 LYS A C 1
ATOM 806 O O . LYS A 1 102 ? -0.526 -3.455 17.766 1 91.62 102 LYS A O 1
ATOM 811 N N . LYS A 1 103 ? 1.472 -4.383 18.094 1 92.12 103 LYS A N 1
ATOM 812 C CA . LYS A 1 103 ? 0.901 -5.438 18.922 1 92.12 103 LYS A CA 1
ATOM 813 C C . LYS A 1 103 ? 0.199 -4.859 20.156 1 92.12 103 LYS A C 1
ATOM 815 O O . LYS A 1 103 ? -0.91 -5.277 20.484 1 92.12 103 LYS A O 1
ATOM 820 N N . ASP A 1 104 ? 0.839 -3.936 20.766 1 95.94 104 ASP A N 1
ATOM 821 C CA . ASP A 1 104 ? 0.271 -3.281 21.938 1 95.94 104 ASP A CA 1
ATOM 822 C C . ASP A 1 104 ? -1.005 -2.521 21.578 1 95.94 104 ASP A C 1
ATOM 824 O O . ASP A 1 104 ? -1.999 -2.594 22.297 1 95.94 104 ASP A O 1
ATOM 828 N N . CYS A 1 105 ? -0.966 -1.872 20.484 1 96.88 105 CYS A N 1
ATOM 829 C CA . CYS A 1 105 ? -2.129 -1.107 20.062 1 96.88 105 CYS A CA 1
ATOM 830 C C . CYS A 1 105 ? -3.295 -2.029 19.719 1 96.88 105 CYS A C 1
ATOM 832 O O . CYS A 1 105 ? -4.453 -1.678 19.953 1 96.88 105 CYS A O 1
ATOM 834 N N . LEU A 1 106 ? -2.973 -3.162 19.172 1 96.12 106 LEU A N 1
ATOM 835 C CA . LEU A 1 106 ? -4.031 -4.125 18.875 1 96.12 106 LEU A CA 1
ATOM 836 C C . LEU A 1 106 ? -4.707 -4.598 20.156 1 96.12 106 LEU A C 1
ATOM 838 O O . LEU A 1 106 ? -5.93 -4.719 20.219 1 96.12 106 LEU A O 1
ATOM 842 N N . LYS A 1 107 ? -3.918 -4.82 21.172 1 95.94 107 LYS A N 1
ATOM 843 C CA . LYS A 1 107 ? -4.488 -5.172 22.469 1 95.94 107 LYS A CA 1
ATOM 844 C C . LYS A 1 107 ? -5.344 -4.035 23.016 1 95.94 107 LYS A C 1
ATOM 846 O O . LYS A 1 107 ? -6.453 -4.266 23.516 1 95.94 107 LYS A O 1
ATOM 851 N N . ARG A 1 108 ? -4.816 -2.875 22.906 1 97.25 108 ARG A N 1
ATOM 852 C CA . ARG A 1 108 ? -5.523 -1.683 23.359 1 97.25 108 ARG A CA 1
ATOM 853 C C . ARG A 1 108 ? -6.875 -1.551 22.656 1 97.25 108 ARG A C 1
ATOM 855 O O . ARG A 1 108 ? -7.891 -1.281 23.312 1 97.25 108 ARG A O 1
ATOM 862 N N . ASP A 1 109 ? -6.91 -1.787 21.359 1 96.31 109 ASP A N 1
ATOM 863 C CA . ASP A 1 109 ? -8.062 -1.51 20.5 1 96.31 109 ASP A CA 1
ATOM 864 C C . ASP A 1 109 ? -8.984 -2.727 20.422 1 96.31 109 ASP A C 1
ATOM 866 O O . ASP A 1 109 ? -9.969 -2.711 19.672 1 96.31 109 ASP A O 1
ATOM 870 N N . GLY A 1 110 ? -8.641 -3.834 21.125 1 94.5 110 GLY A N 1
ATOM 871 C CA . GLY A 1 110 ? -9.445 -5.047 21.078 1 94.5 110 GLY A CA 1
ATOM 872 C C . GLY A 1 110 ? -9.328 -5.781 19.75 1 94.5 110 GLY A C 1
ATOM 873 O O . GLY A 1 110 ? -10.297 -6.383 19.281 1 94.5 110 GLY A O 1
ATOM 874 N N . TYR A 1 111 ? -8.281 -5.59 19.062 1 94.38 111 TYR A N 1
ATOM 875 C CA . TYR A 1 111 ? -7.941 -6.246 17.812 1 94.38 111 TYR A CA 1
ATOM 876 C C . TYR A 1 111 ? -8.859 -5.789 16.688 1 94.38 111 TYR A C 1
ATOM 878 O O . TYR A 1 111 ? -9.102 -6.531 15.727 1 94.38 111 TYR A O 1
ATOM 886 N N . ARG A 1 112 ? -9.398 -4.621 16.922 1 94.69 112 ARG A N 1
ATOM 887 C CA . ARG A 1 112 ? -10.172 -3.957 15.883 1 94.69 112 ARG A CA 1
ATOM 888 C C . ARG A 1 112 ? -9.648 -2.547 15.633 1 94.69 112 ARG A C 1
ATOM 890 O O . ARG A 1 112 ? -9.195 -1.871 16.562 1 94.69 112 ARG A O 1
ATOM 897 N N . CYS A 1 113 ? -9.688 -2.152 14.359 1 96.38 113 CYS A N 1
ATOM 898 C CA . CYS A 1 113 ? -9.25 -0.801 14.023 1 96.38 113 CYS A CA 1
ATOM 899 C C . CYS A 1 113 ? -10.078 0.241 14.766 1 96.38 113 CYS A C 1
ATOM 901 O O . CYS A 1 113 ? -11.281 0.074 14.93 1 96.38 113 CYS A O 1
ATOM 903 N N . LEU A 1 114 ? -9.531 1.285 15.148 1 97 114 LEU A N 1
ATOM 904 C CA . LEU A 1 114 ? -10.188 2.281 15.984 1 97 114 LEU A CA 1
ATOM 905 C C . LEU A 1 114 ? -11.289 3 15.211 1 97 114 LEU A C 1
ATOM 907 O O . LEU A 1 114 ? -12.383 3.215 15.734 1 97 114 LEU A O 1
ATOM 911 N N . VAL A 1 115 ? -11.016 3.311 13.938 1 96.94 115 VAL A N 1
ATOM 912 C CA . VAL A 1 115 ? -11.945 4.145 13.172 1 96.94 115 VAL A CA 1
ATOM 913 C C . VAL A 1 115 ? -12.969 3.262 12.461 1 96.94 115 VAL A C 1
ATOM 915 O O . VAL A 1 115 ? -14.172 3.465 12.594 1 96.94 115 VAL A O 1
ATOM 918 N N . SER A 1 116 ? -12.531 2.234 11.727 1 95.06 116 SER A N 1
ATOM 919 C CA . SER A 1 116 ? -13.398 1.421 10.875 1 95.06 116 SER A CA 1
ATOM 920 C C . SER A 1 116 ? -13.953 0.225 11.641 1 95.06 116 SER A C 1
ATOM 922 O O . SER A 1 116 ? -14.914 -0.412 11.195 1 95.06 116 SER A O 1
ATOM 924 N N . ARG A 1 117 ? -13.305 -0.197 12.758 1 94.31 117 ARG A N 1
ATOM 925 C CA . ARG A 1 117 ? -13.68 -1.317 13.617 1 94.31 117 ARG A CA 1
ATOM 926 C C . ARG A 1 117 ? -13.516 -2.645 12.883 1 94.31 117 ARG A C 1
ATOM 928 O O . ARG A 1 117 ? -14.086 -3.66 13.289 1 94.31 117 ARG A O 1
ATOM 935 N N . VAL A 1 118 ? -12.789 -2.609 11.797 1 93.19 118 VAL A N 1
ATOM 936 C CA . VAL A 1 118 ? -12.461 -3.848 11.102 1 93.19 118 VAL A CA 1
ATOM 937 C C . VAL A 1 118 ? -11.539 -4.703 11.977 1 93.19 118 VAL A C 1
ATOM 939 O O . VAL A 1 118 ? -10.617 -4.184 12.609 1 93.19 118 VAL A O 1
ATOM 942 N N . ALA A 1 119 ? -11.797 -5.945 12.07 1 93.56 119 ALA A N 1
ATOM 943 C CA . ALA A 1 119 ? -11.016 -6.855 12.898 1 93.56 119 ALA A CA 1
ATOM 944 C C . ALA A 1 119 ? -9.656 -7.148 12.266 1 93.56 119 ALA A C 1
ATOM 946 O O . ALA A 1 119 ? -9.555 -7.285 11.039 1 93.56 119 ALA A O 1
ATOM 947 N N . ASP A 1 120 ? -8.648 -7.215 13.102 1 93.44 120 ASP A N 1
ATOM 948 C CA . ASP A 1 120 ? -7.324 -7.629 12.656 1 93.44 120 ASP A CA 1
ATOM 949 C C . ASP A 1 120 ? -7.262 -9.141 12.445 1 93.44 120 ASP A C 1
ATOM 951 O O . ASP A 1 120 ? -7.941 -9.898 13.141 1 93.44 120 ASP A O 1
ATOM 955 N N . GLU A 1 121 ? -6.484 -9.516 11.555 1 88.25 121 GLU A N 1
ATOM 956 C CA . GLU A 1 121 ? -6.332 -10.93 11.25 1 88.25 121 GLU A CA 1
ATOM 957 C C . GLU A 1 121 ? -5.879 -11.719 12.477 1 88.25 121 GLU A C 1
ATOM 959 O O . GLU A 1 121 ? -6.164 -12.906 12.602 1 88.25 121 GLU A O 1
ATOM 964 N N . GLY A 1 122 ? -5.188 -11.109 13.391 1 82.81 122 GLY A N 1
ATOM 965 C CA . GLY A 1 122 ? -4.691 -11.758 14.594 1 82.81 122 GLY A CA 1
ATOM 966 C C . GLY A 1 122 ? -5.727 -11.836 15.703 1 82.81 122 GLY A C 1
ATOM 967 O O . GLY A 1 122 ? -5.422 -12.266 16.812 1 82.81 122 GLY A O 1
ATOM 968 N N . ILE A 1 123 ? -6.902 -11.414 15.406 1 80.38 123 ILE A N 1
ATOM 969 C CA . ILE A 1 123 ? -7.938 -11.414 16.438 1 80.38 123 ILE A CA 1
ATOM 970 C C . ILE A 1 123 ? -8.117 -12.836 16.984 1 80.38 123 ILE A C 1
ATOM 972 O O . ILE A 1 123 ? -8.156 -13.797 16.219 1 80.38 123 ILE A O 1
ATOM 976 N N . PRO A 1 124 ? -7.965 -12.898 18.266 1 74.88 124 PRO A N 1
ATOM 977 C CA . PRO A 1 124 ? -8.203 -14.227 18.859 1 74.88 124 PRO A CA 1
ATOM 978 C C . PRO A 1 124 ? -9.617 -14.734 18.594 1 74.88 124 PRO A C 1
ATOM 980 O O . PRO A 1 124 ? -10.594 -14.078 18.953 1 74.88 124 PRO A O 1
ATOM 983 N N . LEU A 1 125 ? -9.867 -15.109 17.406 1 64.06 125 LEU A N 1
ATOM 984 C CA . LEU A 1 125 ? -11.227 -15.523 17.078 1 64.06 125 LEU A CA 1
ATOM 985 C C . LEU A 1 125 ? -11.57 -16.844 17.766 1 64.06 125 LEU A C 1
ATOM 987 O O . LEU A 1 125 ? -10.727 -17.734 17.859 1 64.06 125 LEU A O 1
ATOM 991 N N . ASP A 1 126 ? -12.562 -16.703 18.562 1 59.56 126 ASP A N 1
ATOM 992 C CA . ASP A 1 126 ? -13.234 -17.953 18.906 1 59.56 126 ASP A CA 1
ATOM 993 C C . ASP A 1 126 ? -13.773 -18.641 17.656 1 59.56 126 ASP A C 1
ATOM 995 O O . ASP A 1 126 ? -14.164 -17.984 16.688 1 59.56 126 ASP A O 1
ATOM 999 N N . GLN A 1 127 ? -13.336 -19.781 17.391 1 54.19 127 GLN A N 1
ATOM 1000 C CA . GLN A 1 127 ? -13.734 -20.688 16.328 1 54.19 127 GLN A CA 1
ATOM 1001 C C . GLN A 1 127 ? -15.133 -20.359 15.812 1 54.19 127 GLN A C 1
ATOM 1003 O O . GLN A 1 127 ? -15.43 -20.547 14.633 1 54.19 127 GLN A O 1
ATOM 1008 N N . SER A 1 128 ? -15.961 -19.891 16.719 1 52.09 128 SER A N 1
ATOM 1009 C CA . SER A 1 128 ? -17.391 -19.875 16.422 1 52.09 128 SER A CA 1
ATOM 1010 C C . SER A 1 128 ? -17.781 -18.609 15.672 1 52.09 128 SER A C 1
ATOM 1012 O O . SER A 1 128 ? -18.891 -18.516 15.125 1 52.09 128 SER A O 1
ATOM 1014 N N . ASP A 1 129 ? -16.875 -17.641 15.578 1 63.81 129 ASP A N 1
ATOM 1015 C CA . ASP A 1 129 ? -17.359 -16.391 14.984 1 63.81 129 ASP A CA 1
ATOM 1016 C C . ASP A 1 129 ? -17.078 -16.359 13.484 1 63.81 129 ASP A C 1
ATOM 1018 O O . ASP A 1 129 ? -16.109 -15.734 13.055 1 63.81 129 ASP A O 1
ATOM 1022 N N . GLU A 1 130 ? -17.797 -17.203 12.727 1 64.38 130 GLU A N 1
ATOM 1023 C CA . GLU A 1 130 ? -17.656 -17.391 11.281 1 64.38 130 GLU A CA 1
ATOM 1024 C C . GLU A 1 130 ? -18.031 -16.109 10.531 1 64.38 130 GLU A C 1
ATOM 1026 O O . GLU A 1 130 ? -17.672 -15.961 9.359 1 64.38 130 GLU A O 1
ATOM 1031 N N . GLU A 1 131 ? -18.547 -15.156 11.297 1 72.31 131 GLU A N 1
ATOM 1032 C CA . GLU A 1 131 ? -19.109 -14.031 10.562 1 72.31 131 GLU A CA 1
ATOM 1033 C C . GLU A 1 131 ? -18.156 -12.852 10.539 1 72.31 131 GLU A C 1
ATOM 1035 O O . GLU A 1 131 ? -18.328 -11.922 9.742 1 72.31 131 GLU A O 1
ATOM 1040 N N . THR A 1 132 ? -17.109 -13.047 11.258 1 79.88 132 THR A N 1
ATOM 1041 C CA . THR A 1 132 ? -16.25 -11.867 11.344 1 79.88 132 THR A CA 1
ATOM 1042 C C . THR A 1 132 ? -15.188 -11.883 10.25 1 79.88 132 THR A C 1
ATOM 1044 O O . THR A 1 132 ? -14.414 -12.836 10.141 1 79.88 132 THR A O 1
ATOM 1047 N N . HIS A 1 133 ? -15.305 -10.859 9.422 1 84.81 133 HIS A N 1
ATOM 1048 C CA . HIS A 1 133 ? -14.258 -10.648 8.43 1 84.81 133 HIS A CA 1
ATOM 1049 C C . HIS A 1 133 ? -13.086 -9.867 9.023 1 84.81 133 HIS A C 1
ATOM 1051 O O . HIS A 1 133 ? -13.281 -9.023 9.906 1 84.81 133 HIS A O 1
ATOM 1057 N N . TRP A 1 134 ? -11.961 -10.32 8.656 1 89.62 134 TRP A N 1
ATOM 1058 C CA . TRP A 1 134 ? -10.773 -9.641 9.172 1 89.62 134 TRP A CA 1
ATOM 1059 C C . TRP A 1 134 ? -9.883 -9.164 8.039 1 89.62 134 TRP A C 1
ATOM 1061 O O . TRP A 1 134 ? -10.117 -9.492 6.871 1 89.62 134 TRP A O 1
ATOM 1071 N N . SER A 1 135 ? -8.961 -8.328 8.375 1 91.38 135 SER A N 1
ATOM 1072 C CA . SER A 1 135 ? -7.945 -7.836 7.449 1 91.38 135 SER A CA 1
ATOM 1073 C C . SER A 1 135 ? -6.621 -7.598 8.164 1 91.38 135 SER A C 1
ATOM 1075 O O . SER A 1 135 ? -6.59 -7.445 9.391 1 91.38 135 SER A O 1
ATOM 1077 N N . GLU A 1 136 ? -5.602 -7.711 7.344 1 88.19 136 GLU A N 1
ATOM 1078 C CA . GLU A 1 136 ? -4.336 -7.207 7.875 1 88.19 136 GLU A CA 1
ATOM 1079 C C . GLU A 1 136 ? -4.418 -5.711 8.164 1 88.19 136 GLU A C 1
ATOM 1081 O O . GLU A 1 136 ? -4.875 -4.934 7.328 1 88.19 136 GLU A O 1
ATOM 1086 N N . THR A 1 137 ? -4.113 -5.379 9.344 1 92.5 137 THR A N 1
ATOM 1087 C CA . THR A 1 137 ? -4.223 -3.98 9.734 1 92.5 137 THR A CA 1
ATOM 1088 C C . THR A 1 137 ? -2.84 -3.342 9.852 1 92.5 137 THR A C 1
ATOM 1090 O O . THR A 1 137 ? -1.823 -4.035 9.773 1 92.5 137 THR A O 1
ATOM 1093 N N . LYS A 1 138 ? -2.824 -2.012 9.891 1 89.88 138 LYS A N 1
ATOM 1094 C CA . LYS A 1 138 ? -1.62 -1.202 10.047 1 89.88 138 LYS A CA 1
ATOM 1095 C C . LYS A 1 138 ? -1.726 -0.289 11.266 1 89.88 138 LYS A C 1
ATOM 1097 O O . LYS A 1 138 ? -2.799 -0.154 11.859 1 89.88 138 LYS A O 1
ATOM 1102 N N . CYS A 1 139 ? -0.585 0.102 11.602 1 91.19 139 CYS A N 1
ATOM 1103 C CA . CYS A 1 139 ? -0.513 1.09 12.672 1 91.19 139 CYS A CA 1
ATOM 1104 C C . CYS A 1 139 ? -0.101 2.453 12.125 1 91.19 139 CYS A C 1
ATOM 1106 O O . CYS A 1 139 ? 1.024 2.625 11.656 1 91.19 139 CYS A O 1
ATOM 1108 N N . ALA A 1 140 ? -1.044 3.359 12.188 1 92.44 140 ALA A N 1
ATOM 1109 C CA . ALA A 1 140 ? -0.77 4.703 11.68 1 92.44 140 ALA A CA 1
ATOM 1110 C C . ALA A 1 140 ? -0.235 5.605 12.789 1 92.44 140 ALA A C 1
ATOM 1112 O O . ALA A 1 140 ? -0.799 5.66 13.883 1 92.44 140 ALA A O 1
ATOM 1113 N N . HIS A 1 141 ? 0.82 6.258 12.516 1 92.62 141 HIS A N 1
ATOM 1114 C CA . HIS A 1 141 ? 1.332 7.273 13.43 1 92.62 141 HIS A CA 1
ATOM 1115 C C . HIS A 1 141 ? 0.767 8.648 13.094 1 92.62 141 HIS A C 1
ATOM 1117 O O . HIS A 1 141 ? 0.746 9.047 11.93 1 92.62 141 HIS A O 1
ATOM 1123 N N . ILE A 1 142 ? 0.341 9.312 14.047 1 95.38 142 ILE A N 1
ATOM 1124 C CA . ILE A 1 142 ? -0.212 10.641 13.852 1 95.38 142 ILE A CA 1
ATOM 1125 C C . ILE A 1 142 ? 0.885 11.594 13.375 1 95.38 142 ILE A C 1
ATOM 1127 O O . ILE A 1 142 ? 0.736 12.258 12.352 1 95.38 142 ILE A O 1
ATOM 1131 N N . VAL A 1 143 ? 1.917 11.68 14.227 1 91.19 143 VAL A N 1
ATOM 1132 C CA . VAL A 1 143 ? 3.162 12.281 13.766 1 91.19 143 VAL A CA 1
ATOM 1133 C C . VAL A 1 143 ? 4.016 11.234 13.062 1 91.19 143 VAL A C 1
ATOM 1135 O O . VAL A 1 143 ? 4.363 10.211 13.648 1 91.19 143 VAL A O 1
ATOM 1138 N N . PRO A 1 144 ? 4.273 11.477 11.836 1 86.69 144 PRO A N 1
ATOM 1139 C CA . PRO A 1 144 ? 4.859 10.43 11 1 86.69 144 PRO A CA 1
ATOM 1140 C C . PRO A 1 144 ? 6.176 9.898 11.562 1 86.69 144 PRO A C 1
ATOM 1142 O O . PRO A 1 144 ? 7 10.672 12.055 1 86.69 144 PRO A O 1
ATOM 1145 N N . PHE A 1 145 ? 6.395 8.648 11.352 1 75.75 145 PHE A N 1
ATOM 1146 C CA . PHE A 1 145 ? 7.555 7.922 11.859 1 75.75 145 PHE A CA 1
ATOM 1147 C C . PHE A 1 145 ? 8.828 8.383 11.148 1 75.75 145 PHE A C 1
ATOM 1149 O O . PHE A 1 145 ? 9.906 8.359 11.742 1 75.75 145 PHE A O 1
ATOM 1156 N N . CYS A 1 146 ? 8.656 8.797 9.93 1 69.62 146 CYS A N 1
ATOM 1157 C CA . CYS A 1 146 ? 9.82 9.148 9.125 1 69.62 146 CYS A CA 1
ATOM 1158 C C . CYS A 1 146 ? 10.57 10.328 9.742 1 69.62 146 CYS A C 1
ATOM 1160 O O . CYS A 1 146 ? 11.734 10.562 9.438 1 69.62 146 CYS A O 1
ATOM 1162 N N . LEU A 1 147 ? 9.938 11.008 10.664 1 75.94 147 LEU A N 1
ATOM 1163 C CA . LEU A 1 147 ? 10.57 12.156 11.305 1 75.94 147 LEU A CA 1
ATOM 1164 C C . LEU A 1 147 ? 11.578 11.711 12.359 1 75.94 147 LEU A C 1
ATOM 1166 O O . LEU A 1 147 ? 12.375 12.516 12.844 1 75.94 147 LEU A O 1
ATOM 1170 N N . SER A 1 148 ? 11.617 10.461 12.594 1 71.81 148 SER A N 1
ATOM 1171 C CA . SER A 1 148 ? 12.477 9.977 13.664 1 71.81 148 SER A CA 1
ATOM 1172 C C . SER A 1 148 ? 13.727 9.305 13.109 1 71.81 148 SER A C 1
ATOM 1174 O O . SER A 1 148 ? 14.664 9.016 13.852 1 71.81 148 SER A O 1
ATOM 1176 N N . ILE A 1 149 ? 13.773 9.055 11.773 1 66.19 149 ILE A N 1
ATOM 1177 C CA . ILE A 1 149 ? 14.859 8.242 11.234 1 66.19 149 ILE A CA 1
ATOM 1178 C C . ILE A 1 149 ? 15.562 9 10.109 1 66.19 149 ILE A C 1
ATOM 1180 O O . ILE A 1 149 ? 14.906 9.672 9.305 1 66.19 149 ILE A O 1
ATOM 1184 N N . TRP A 1 150 ? 16.938 8.992 10.234 1 64.38 150 TRP A N 1
ATOM 1185 C CA . TRP A 1 150 ? 17.719 9.523 9.125 1 64.38 150 TRP A CA 1
ATOM 1186 C C . TRP A 1 150 ? 19.031 8.75 8.969 1 64.38 150 TRP A C 1
ATOM 1188 O O . TRP A 1 150 ? 19.562 8.211 9.938 1 64.38 150 TRP A O 1
ATOM 1198 N N . ASP A 1 151 ? 19.359 8.672 7.672 1 60.78 151 ASP A N 1
ATOM 1199 C CA . ASP A 1 151 ? 20.578 7.93 7.367 1 60.78 151 ASP A CA 1
ATOM 1200 C C . ASP A 1 151 ? 21.703 8.875 6.98 1 60.78 151 ASP A C 1
ATOM 1202 O O . ASP A 1 151 ? 22.891 8.539 7.156 1 60.78 151 ASP A O 1
ATOM 1206 N N . THR A 1 152 ? 21.297 9.93 6.41 1 64 152 THR A N 1
ATOM 1207 C CA . THR A 1 152 ? 22.312 10.859 5.906 1 64 152 THR A CA 1
ATOM 1208 C C . THR A 1 152 ? 22.203 12.211 6.617 1 64 152 THR A C 1
ATOM 1210 O O . THR A 1 152 ? 21.188 12.5 7.258 1 64 152 THR A O 1
ATOM 1213 N N . VAL A 1 153 ? 23.203 12.938 6.465 1 68.19 153 VAL A N 1
ATOM 1214 C CA . VAL A 1 153 ? 23.266 14.266 7.059 1 68.19 153 VAL A CA 1
ATOM 1215 C C . VAL A 1 153 ? 22.219 15.172 6.398 1 68.19 153 VAL A C 1
ATOM 1217 O O . VAL A 1 153 ? 21.594 15.992 7.062 1 68.19 153 VAL A O 1
ATOM 1220 N N . VAL A 1 154 ? 22.062 14.969 5.164 1 66.5 154 VAL A N 1
ATOM 1221 C CA . VAL A 1 154 ? 21.109 15.766 4.406 1 66.5 154 VAL A CA 1
ATOM 1222 C C . VAL A 1 154 ? 19.688 15.5 4.914 1 66.5 154 VAL A C 1
ATOM 1224 O O . VAL A 1 154 ? 18.906 16.438 5.133 1 66.5 154 VAL A O 1
ATOM 1227 N N . GLU A 1 155 ? 19.469 14.258 5.145 1 70.56 155 GLU A N 1
ATOM 1228 C CA . GLU A 1 155 ? 18.156 13.875 5.68 1 70.56 155 GLU A CA 1
ATOM 1229 C C . GLU A 1 155 ? 17.969 14.43 7.09 1 70.56 155 GLU A C 1
ATOM 1231 O O . GLU A 1 155 ? 16.875 14.883 7.441 1 70.56 155 GLU A O 1
ATOM 1236 N N . ARG A 1 156 ? 18.969 14.438 7.789 1 75.12 156 ARG A N 1
ATOM 1237 C CA . ARG A 1 156 ? 18.922 14.945 9.156 1 75.12 156 ARG A CA 1
ATOM 1238 C C . ARG A 1 156 ? 18.562 16.438 9.164 1 75.12 156 ARG A C 1
ATOM 1240 O O . ARG A 1 156 ? 17.703 16.859 9.953 1 75.12 156 ARG A O 1
ATOM 1247 N N . ASN A 1 157 ? 19.156 17.094 8.344 1 73.62 157 ASN A N 1
ATOM 1248 C CA . ASN A 1 157 ? 18.922 18.531 8.281 1 73.62 157 ASN A CA 1
ATOM 1249 C C . ASN A 1 157 ? 17.484 18.828 7.828 1 73.62 157 ASN A C 1
ATOM 1251 O O . ASN A 1 157 ? 16.859 19.75 8.336 1 73.62 157 ASN A O 1
ATOM 1255 N N . ALA A 1 158 ? 17.062 18.062 6.891 1 74.06 158 ALA A N 1
ATOM 1256 C CA . ALA A 1 158 ? 15.688 18.234 6.418 1 74.06 158 ALA A CA 1
ATOM 1257 C C . ALA A 1 158 ? 14.688 17.969 7.539 1 74.06 158 ALA A C 1
ATOM 1259 O O . ALA A 1 158 ? 13.727 18.734 7.703 1 74.06 158 ALA A O 1
ATOM 1260 N N . LYS A 1 159 ? 14.984 17.031 8.234 1 79.56 159 LYS A N 1
ATOM 1261 C CA . LYS A 1 159 ? 14.094 16.688 9.344 1 79.56 159 LYS A CA 1
ATOM 1262 C C . LYS A 1 159 ? 14.156 17.75 10.445 1 79.56 159 LYS A C 1
ATOM 1264 O O . LYS A 1 159 ? 13.141 18.062 11.07 1 79.56 159 LYS A O 1
ATOM 1269 N N . ALA A 1 160 ? 15.32 18.203 10.648 1 80.25 160 ALA A N 1
ATOM 1270 C CA . ALA A 1 160 ? 15.477 19.266 11.633 1 80.25 160 ALA A CA 1
ATOM 1271 C C . ALA A 1 160 ? 14.633 20.484 11.258 1 80.25 160 ALA A C 1
ATOM 1273 O O . ALA A 1 160 ? 14.039 21.125 12.133 1 80.25 160 ALA A O 1
ATOM 1274 N N . GLU A 1 161 ? 14.586 20.766 10.031 1 79.06 161 GLU A N 1
ATOM 1275 C CA . GLU A 1 161 ? 13.773 21.875 9.555 1 79.06 161 GLU A CA 1
ATOM 1276 C C . GLU A 1 161 ? 12.289 21.625 9.789 1 79.06 161 GLU A C 1
ATOM 1278 O O . GLU A 1 161 ? 11.547 22.531 10.172 1 79.06 161 GLU A O 1
ATOM 1283 N N . ILE A 1 162 ? 11.906 20.453 9.516 1 85.75 162 ILE A N 1
ATOM 1284 C CA . ILE A 1 162 ? 10.508 20.078 9.742 1 85.75 162 ILE A CA 1
ATOM 1285 C C . ILE A 1 162 ? 10.172 20.234 11.219 1 85.75 162 ILE A C 1
ATOM 1287 O O . ILE A 1 162 ? 9.148 20.844 11.57 1 85.75 162 ILE A O 1
ATOM 1291 N N . TRP A 1 163 ? 11.047 19.797 12.031 1 85.81 163 TRP A N 1
ATOM 1292 C CA . TRP A 1 163 ? 10.828 19.891 13.469 1 85.81 163 TRP A CA 1
ATOM 1293 C C . TRP A 1 163 ? 10.789 21.344 13.922 1 85.81 163 TRP A C 1
ATOM 1295 O O . TRP A 1 163 ? 9.992 21.719 14.789 1 85.81 163 TRP A O 1
ATOM 1305 N N . ALA A 1 164 ? 11.633 22.109 13.359 1 85.62 164 ALA A N 1
ATOM 1306 C CA . ALA A 1 164 ? 11.656 23.516 13.711 1 85.62 164 ALA A CA 1
ATOM 1307 C C . ALA A 1 164 ? 10.32 24.188 13.383 1 85.62 164 ALA A C 1
ATOM 1309 O O . ALA A 1 164 ? 9.766 24.922 14.211 1 85.62 164 ALA A O 1
ATOM 1310 N N . ASN A 1 165 ? 9.852 23.922 12.266 1 89.38 165 ASN A N 1
ATOM 1311 C CA . ASN A 1 165 ? 8.562 24.469 11.859 1 89.38 165 ASN A CA 1
ATOM 1312 C C . ASN A 1 165 ? 7.426 23.922 12.711 1 89.38 165 ASN A C 1
ATOM 1314 O O . ASN A 1 165 ? 6.492 24.641 13.055 1 89.38 165 ASN A O 1
ATOM 1318 N N . LEU A 1 166 ? 7.547 22.688 13.031 1 89.94 166 LEU A N 1
ATOM 1319 C CA . LEU A 1 166 ? 6.551 22.031 13.883 1 89.94 166 LEU A CA 1
ATOM 1320 C C . LEU A 1 166 ? 6.496 22.703 15.258 1 89.94 166 LEU A C 1
ATOM 1322 O O . LEU A 1 166 ? 5.414 23.016 15.758 1 89.94 166 LEU A O 1
ATOM 1326 N N . ASN A 1 167 ? 7.613 22.922 15.781 1 88.19 167 ASN A N 1
ATOM 1327 C CA . ASN A 1 167 ? 7.695 23.531 17.109 1 88.19 167 ASN A CA 1
ATOM 1328 C C . ASN A 1 167 ? 7.203 24.969 17.109 1 88.19 167 ASN A C 1
ATOM 1330 O O . ASN A 1 167 ? 6.625 25.438 18.094 1 88.19 167 ASN A O 1
ATOM 1334 N N . ARG A 1 168 ? 7.426 25.594 16.094 1 90.75 168 ARG A N 1
ATOM 1335 C CA . ARG A 1 168 ? 7.004 26.984 15.984 1 90.75 168 ARG A CA 1
ATOM 1336 C C . ARG A 1 168 ? 5.492 27.094 15.828 1 90.75 168 ARG A C 1
ATOM 1338 O O . ARG A 1 168 ? 4.848 27.922 16.469 1 90.75 168 ARG A O 1
ATOM 1345 N N . CYS A 1 169 ? 4.988 26.234 15 1 94.88 169 CYS A N 1
ATOM 1346 C CA . CYS A 1 169 ? 3.566 26.281 14.672 1 94.88 169 CYS A CA 1
ATOM 1347 C C . CYS A 1 169 ? 2.734 25.609 15.758 1 94.88 169 CYS A C 1
ATOM 1349 O O . CYS A 1 169 ? 1.579 25.984 15.977 1 94.88 169 CYS A O 1
ATOM 1351 N N . PHE A 1 170 ? 3.34 24.625 16.359 1 95.69 170 PHE A N 1
ATOM 1352 C CA . PHE A 1 170 ? 2.637 23.844 17.375 1 95.69 170 PHE A CA 1
ATOM 1353 C C . PHE A 1 170 ? 3.49 23.688 18.625 1 95.69 170 PHE A C 1
ATOM 1355 O O . PHE A 1 170 ? 3.867 22.578 18.984 1 95.69 170 PHE A O 1
ATOM 1362 N N . PRO A 1 171 ? 3.629 24.703 19.344 1 92.94 171 PRO A N 1
ATOM 1363 C CA . PRO A 1 171 ? 4.48 24.641 20.547 1 92.94 171 PRO A CA 1
ATOM 1364 C C . PRO A 1 171 ? 3.945 23.656 21.594 1 92.94 171 PRO A C 1
ATOM 1366 O O . PRO A 1 171 ? 4.719 23.125 22.391 1 92.94 171 PRO A O 1
ATOM 1369 N N . MET A 1 172 ? 2.703 23.406 21.594 1 90.06 172 MET A N 1
ATOM 1370 C CA . MET A 1 172 ? 2.082 22.5 22.562 1 90.06 172 MET A CA 1
ATOM 1371 C C . MET A 1 172 ? 2.686 21.109 22.469 1 90.06 172 MET A C 1
ATOM 1373 O O . MET A 1 172 ? 2.693 20.359 23.453 1 90.06 172 MET A O 1
ATOM 1377 N N . LEU A 1 173 ? 3.145 20.672 21.297 1 90.12 173 LEU A N 1
ATOM 1378 C CA . LEU A 1 173 ? 3.758 19.359 21.125 1 90.12 173 LEU A CA 1
ATOM 1379 C C . LEU A 1 173 ? 4.949 19.188 22.062 1 90.12 173 LEU A C 1
ATOM 1381 O O . LEU A 1 173 ? 5.109 18.141 22.688 1 90.12 173 LEU A O 1
ATOM 1385 N N . TRP A 1 174 ? 5.648 20.25 22.172 1 86.69 174 TRP A N 1
ATOM 1386 C CA . TRP A 1 174 ? 6.832 20.203 23.031 1 86.69 174 TRP A CA 1
ATOM 1387 C C . TRP A 1 174 ? 6.492 20.625 24.453 1 86.69 174 TRP A C 1
ATOM 1389 O O . TRP A 1 174 ? 6.84 19.938 25.406 1 86.69 174 TRP A O 1
ATOM 1399 N N . ASN A 1 175 ? 5.852 21.688 24.594 1 86.5 175 ASN A N 1
ATOM 1400 C CA . ASN A 1 175 ? 5.637 22.312 25.891 1 86.5 175 ASN A CA 1
ATOM 1401 C C . ASN A 1 175 ? 4.672 21.5 26.75 1 86.5 175 ASN A C 1
ATOM 1403 O O . ASN A 1 175 ? 4.867 21.359 27.953 1 86.5 175 ASN A O 1
ATOM 1407 N N . GLN A 1 176 ? 3.732 20.969 26.141 1 85.94 176 GLN A N 1
ATOM 1408 C CA . GLN A 1 176 ? 2.689 20.266 26.891 1 85.94 176 GLN A CA 1
ATOM 1409 C C . GLN A 1 176 ? 2.859 18.766 26.797 1 85.94 176 GLN A C 1
ATOM 1411 O O . GLN A 1 176 ? 2.811 18.062 27.812 1 85.94 176 GLN A O 1
ATOM 1416 N N . LEU A 1 177 ? 3.145 18.234 25.641 1 89.44 177 LEU A N 1
ATOM 1417 C CA . LEU A 1 177 ? 3.16 16.797 25.422 1 89.44 177 LEU A CA 1
ATOM 1418 C C . LEU A 1 177 ? 4.57 16.234 25.578 1 89.44 177 LEU A C 1
ATOM 1420 O O . LEU A 1 177 ? 4.758 15.023 25.672 1 89.44 177 LEU A O 1
ATOM 1424 N N . HIS A 1 178 ? 5.562 17.172 25.625 1 88.94 178 HIS A N 1
ATOM 1425 C CA . HIS A 1 178 ? 6.957 16.734 25.625 1 88.94 178 HIS A CA 1
ATOM 1426 C C . HIS A 1 178 ? 7.219 15.719 24.516 1 88.94 178 HIS A C 1
ATOM 1428 O O . HIS A 1 178 ? 7.824 14.672 24.75 1 88.94 178 HIS A O 1
ATOM 1434 N N . PHE A 1 179 ? 6.637 16.031 23.406 1 88.5 179 PHE A N 1
ATOM 1435 C CA . PHE A 1 179 ? 6.727 15.141 22.266 1 88.5 179 PHE A CA 1
ATOM 1436 C C . PHE A 1 179 ? 8.07 15.305 21.547 1 88.5 179 PHE A C 1
ATOM 1438 O O . PHE A 1 179 ? 8.383 16.391 21.062 1 88.5 179 PHE A O 1
ATOM 1445 N N . THR A 1 180 ? 8.844 14.297 21.594 1 83.19 180 THR A N 1
ATOM 1446 C CA . THR A 1 180 ? 10.172 14.281 20.984 1 83.19 180 THR A CA 1
ATOM 1447 C C . THR A 1 180 ? 10.281 13.164 19.953 1 83.19 180 THR A C 1
ATOM 1449 O O . THR A 1 180 ? 9.297 12.484 19.656 1 83.19 180 THR A O 1
ATOM 1452 N N . GLN A 1 181 ? 11.359 13.023 19.406 1 80.12 181 GLN A N 1
ATOM 1453 C CA . GLN A 1 181 ? 11.617 11.977 18.422 1 80.12 181 GLN A CA 1
ATOM 1454 C C . GLN A 1 181 ? 11.375 10.594 19.031 1 80.12 181 GLN A C 1
ATOM 1456 O O . GLN A 1 181 ? 10.883 9.695 18.344 1 80.12 181 GLN A O 1
ATOM 1461 N N . ASP A 1 182 ? 11.602 10.523 20.25 1 80.31 182 ASP A N 1
ATOM 1462 C CA . ASP A 1 182 ? 11.43 9.25 20.938 1 80.31 182 ASP A CA 1
ATOM 1463 C C . ASP A 1 182 ? 9.945 8.945 21.156 1 80.31 182 ASP A C 1
ATOM 1465 O O . ASP A 1 182 ? 9.562 7.785 21.297 1 80.31 182 ASP A O 1
ATOM 1469 N N . SER A 1 183 ? 9.172 10.023 21.203 1 88.38 183 SER A N 1
ATOM 1470 C CA . SER A 1 183 ? 7.746 9.883 21.469 1 88.38 183 SER A CA 1
ATOM 1471 C C . SER A 1 183 ? 7 9.359 20.25 1 88.38 183 SER A C 1
ATOM 1473 O O . SER A 1 183 ? 5.828 8.984 20.344 1 88.38 183 SER A O 1
ATOM 1475 N N . ILE A 1 184 ? 7.652 9.234 19.141 1 87 184 ILE A N 1
ATOM 1476 C CA . ILE A 1 184 ? 7.012 8.852 17.875 1 87 184 ILE A CA 1
ATOM 1477 C C . ILE A 1 184 ? 6.527 7.402 17.969 1 87 184 ILE A C 1
ATOM 1479 O O . ILE A 1 184 ? 5.52 7.039 17.359 1 87 184 ILE A O 1
ATOM 1483 N N . THR A 1 185 ? 7.16 6.578 18.797 1 86.94 185 THR A N 1
ATOM 1484 C CA . THR A 1 185 ? 6.766 5.18 18.906 1 86.94 185 THR A CA 1
ATOM 1485 C C . THR A 1 185 ? 5.898 4.957 20.141 1 86.94 185 THR A C 1
ATOM 1487 O O . THR A 1 185 ? 5.676 3.814 20.547 1 86.94 185 THR A O 1
ATOM 1490 N N . ASP A 1 186 ? 5.484 6.074 20.703 1 92.19 186 ASP A N 1
ATOM 1491 C CA . ASP A 1 186 ? 4.539 5.965 21.812 1 92.19 186 ASP A CA 1
ATOM 1492 C C . ASP A 1 186 ? 3.168 5.508 21.312 1 92.19 186 ASP A C 1
ATOM 1494 O O . ASP A 1 186 ? 2.777 5.812 20.188 1 92.19 186 ASP A O 1
ATOM 1498 N N . HIS A 1 187 ? 2.469 4.875 22.234 1 95.44 187 HIS A N 1
ATOM 1499 C CA . HIS A 1 187 ? 1.135 4.395 21.906 1 95.44 187 HIS A CA 1
ATOM 1500 C C . HIS A 1 187 ? 0.18 5.555 21.641 1 95.44 187 HIS A C 1
ATOM 1502 O O . HIS A 1 187 ? -0.737 5.445 20.828 1 95.44 187 HIS A O 1
ATOM 1508 N N . ARG A 1 188 ? 0.43 6.625 22.297 1 95.94 188 ARG A N 1
ATOM 1509 C CA . ARG A 1 188 ? -0.462 7.773 22.156 1 95.94 188 ARG A CA 1
ATOM 1510 C C . ARG A 1 188 ? -0.339 8.406 20.781 1 95.94 188 ARG A C 1
ATOM 1512 O O . ARG A 1 188 ? -1.161 9.242 20.391 1 95.94 188 ARG A O 1
ATOM 1519 N N . ASN A 1 189 ? 0.722 8.055 20 1 95.75 189 ASN A N 1
ATOM 1520 C CA . ASN A 1 189 ? 0.938 8.562 18.641 1 95.75 189 ASN A CA 1
ATOM 1521 C C . ASN A 1 189 ? 0.497 7.547 17.594 1 95.75 189 ASN A C 1
ATOM 1523 O O . ASN A 1 189 ? 0.788 7.711 16.406 1 95.75 189 ASN A O 1
ATOM 1527 N N . ALA A 1 190 ? -0.178 6.516 18 1 95.56 190 ALA A N 1
ATOM 1528 C CA . ALA A 1 190 ? -0.458 5.422 17.078 1 95.56 190 ALA A CA 1
ATOM 1529 C C . ALA A 1 190 ? -1.933 5.031 17.125 1 95.56 190 ALA A C 1
ATOM 1531 O O . ALA A 1 190 ? -2.568 5.094 18.172 1 95.56 190 ALA A O 1
ATOM 1532 N N . LEU A 1 191 ? -2.439 4.668 16 1 95.88 191 LEU A N 1
ATOM 1533 C CA . LEU A 1 191 ? -3.789 4.121 15.922 1 95.88 191 LEU A CA 1
ATOM 1534 C C . LEU A 1 191 ? -3.848 2.969 14.922 1 95.88 191 LEU A C 1
ATOM 1536 O O . LEU A 1 191 ? -3.248 3.039 13.852 1 95.88 191 LEU A O 1
ATOM 1540 N N . THR A 1 192 ? -4.504 1.939 15.305 1 95.88 192 THR A N 1
ATOM 1541 C CA . THR A 1 192 ? -4.688 0.811 14.398 1 95.88 192 THR A CA 1
ATOM 1542 C C . THR A 1 192 ? -5.676 1.161 13.289 1 95.88 192 THR A C 1
ATOM 1544 O O . THR A 1 192 ? -6.699 1.805 13.547 1 95.88 192 THR A O 1
ATOM 1547 N N . SER A 1 193 ? -5.281 0.774 12.133 1 94.75 193 SER A N 1
ATOM 1548 C CA . SER A 1 193 ? -6.109 1.194 11.008 1 94.75 193 SER A CA 1
ATOM 1549 C C . SER A 1 193 ? -6.137 0.131 9.914 1 94.75 193 SER A C 1
ATOM 1551 O O . SER A 1 193 ? -5.16 -0.593 9.719 1 94.75 193 SER A O 1
ATOM 1553 N N . PHE A 1 194 ? -7.34 0.165 9.281 1 93.25 194 PHE A N 1
ATOM 1554 C CA . PHE A 1 194 ? -7.512 -0.573 8.039 1 93.25 194 PHE A CA 1
ATOM 1555 C C . PHE A 1 194 ? -6.656 0.03 6.93 1 93.25 194 PHE A C 1
ATOM 1557 O O . PHE A 1 194 ? -6.488 1.25 6.863 1 93.25 194 PHE A O 1
ATOM 1564 N N . PRO A 1 195 ? -6.031 -0.747 6.023 1 88.44 195 PRO A N 1
ATOM 1565 C CA . PRO A 1 195 ? -5.043 -0.23 5.07 1 88.44 195 PRO A CA 1
ATOM 1566 C C . PRO A 1 195 ? -5.559 0.974 4.285 1 88.44 195 PRO A C 1
ATOM 1568 O O . PRO A 1 195 ? -4.848 1.972 4.141 1 88.44 195 PRO A O 1
ATOM 1571 N N . MET A 1 196 ? -6.754 0.938 3.809 1 89.31 196 MET A N 1
ATOM 1572 C CA . MET A 1 196 ? -7.277 2.057 3.029 1 89.31 196 MET A CA 1
ATOM 1573 C C . MET A 1 196 ? -7.5 3.279 3.914 1 89.31 196 MET A C 1
ATOM 1575 O O . MET A 1 196 ? -7.211 4.406 3.508 1 89.31 196 MET A O 1
ATOM 1579 N N . VAL A 1 197 ? -7.957 3.006 5.066 1 94.25 197 VAL A N 1
ATOM 1580 C CA . VAL A 1 197 ? -8.172 4.082 6.027 1 94.25 197 VAL A CA 1
ATOM 1581 C C . VAL A 1 197 ? -6.828 4.652 6.477 1 94.25 197 VAL A C 1
ATOM 1583 O O . VAL A 1 197 ? -6.672 5.867 6.605 1 94.25 197 VAL A O 1
ATOM 1586 N N . TYR A 1 198 ? -5.891 3.766 6.645 1 93.69 198 TYR A N 1
ATOM 1587 C CA . TYR A 1 198 ? -4.527 4.137 7 1 93.69 198 TYR A CA 1
ATOM 1588 C C . TYR A 1 198 ? -3.941 5.105 5.98 1 93.69 198 TYR A C 1
ATOM 1590 O O . TYR A 1 198 ? -3.432 6.168 6.344 1 93.69 198 TYR A O 1
ATOM 1598 N N . ASP A 1 199 ? -4.086 4.777 4.766 1 88.94 199 ASP A N 1
ATOM 1599 C CA . ASP A 1 199 ? -3.523 5.594 3.691 1 88.94 199 ASP A CA 1
ATOM 1600 C C . ASP A 1 199 ? -4.195 6.965 3.633 1 88.94 199 ASP A C 1
ATOM 1602 O O . ASP A 1 199 ? -3.537 7.973 3.381 1 88.94 199 ASP A O 1
ATOM 1606 N N . HIS A 1 200 ? -5.477 6.988 3.842 1 93.88 200 HIS A N 1
ATOM 1607 C CA . HIS A 1 200 ? -6.207 8.25 3.82 1 93.88 200 HIS A CA 1
ATOM 1608 C C . HIS A 1 200 ? -5.832 9.125 5.012 1 93.88 200 HIS A C 1
ATOM 1610 O O . HIS A 1 200 ? -5.727 10.344 4.879 1 93.88 200 HIS A O 1
ATOM 1616 N N . PHE A 1 201 ? -5.637 8.469 6.199 1 96.12 201 PHE A N 1
ATOM 1617 C CA . PHE A 1 201 ? -5.258 9.219 7.395 1 96.12 201 PHE A CA 1
ATOM 1618 C C . PHE A 1 201 ? -3.879 9.852 7.223 1 96.12 201 PHE A C 1
ATOM 1620 O O . PHE A 1 201 ? -3.695 11.039 7.5 1 96.12 201 PHE A O 1
ATOM 1627 N N . ARG A 1 202 ? -3.014 9.047 6.691 1 91.25 202 ARG A N 1
ATOM 1628 C CA . ARG A 1 202 ? -1.639 9.508 6.52 1 91.25 202 ARG A CA 1
ATOM 1629 C C . ARG A 1 202 ? -1.562 10.641 5.5 1 91.25 202 ARG A C 1
ATOM 1631 O O . ARG A 1 202 ? -0.719 11.531 5.617 1 91.25 202 ARG A O 1
ATOM 1638 N N . ALA A 1 203 ? -2.457 10.641 4.586 1 91 203 ALA A N 1
ATOM 1639 C CA . ALA A 1 203 ? -2.436 11.609 3.5 1 91 203 ALA A CA 1
ATOM 1640 C C . ALA A 1 203 ? -3.344 12.797 3.809 1 91 203 ALA A C 1
ATOM 1642 O O . ALA A 1 203 ? -3.609 13.625 2.936 1 91 203 ALA A O 1
ATOM 1643 N N . PHE A 1 204 ? -3.854 12.852 4.953 1 96.44 204 PHE A N 1
ATOM 1644 C CA . PHE A 1 204 ? -4.688 13.953 5.422 1 96.44 204 PHE A CA 1
ATOM 1645 C C . PHE A 1 204 ? -5.938 14.094 4.562 1 96.44 204 PHE A C 1
ATOM 1647 O O . PHE A 1 204 ? -6.391 15.203 4.289 1 96.44 204 PHE A O 1
ATOM 1654 N N . LYS A 1 205 ? -6.445 12.938 4.102 1 95.5 205 LYS A N 1
ATOM 1655 C CA . LYS A 1 205 ? -7.672 12.938 3.309 1 95.5 205 LYS A CA 1
ATOM 1656 C C . LYS A 1 205 ? -8.906 12.938 4.207 1 95.5 205 LYS A C 1
ATOM 1658 O O . LYS A 1 205 ? -10.016 13.219 3.748 1 95.5 205 LYS A O 1
ATOM 1663 N N . PHE A 1 206 ? -8.68 12.57 5.418 1 97.31 206 PHE A N 1
ATOM 1664 C CA . PHE A 1 206 ? -9.664 12.797 6.465 1 97.31 206 PHE A CA 1
ATOM 1665 C C . PHE A 1 206 ? -8.977 13.078 7.801 1 97.31 206 PHE A C 1
ATOM 1667 O O . PHE A 1 206 ? -7.773 12.867 7.941 1 97.31 206 PHE A O 1
ATOM 1674 N N . THR A 1 207 ? -9.711 13.594 8.695 1 98.06 207 THR A N 1
ATOM 1675 C CA . THR A 1 207 ? -9.18 13.891 10.016 1 98.06 207 THR A CA 1
ATOM 1676 C C . THR A 1 207 ? -10.258 13.711 11.086 1 98.06 207 THR A C 1
ATOM 1678 O O . THR A 1 207 ? -11.406 13.391 10.766 1 98.06 207 THR A O 1
ATOM 1681 N N . MET A 1 208 ? -9.828 13.789 12.289 1 98.19 208 MET A N 1
ATOM 1682 C CA . MET A 1 208 ? -10.703 13.648 13.445 1 98.19 208 MET A CA 1
ATOM 1683 C C . MET A 1 208 ? -10.609 14.875 14.352 1 98.19 208 MET A C 1
ATOM 1685 O O . MET A 1 208 ? -9.547 15.172 14.891 1 98.19 208 MET A O 1
ATOM 1689 N N . GLU A 1 209 ? -11.703 15.508 14.492 1 97.44 209 GLU A N 1
ATOM 1690 C CA . GLU A 1 209 ? -11.758 16.688 15.344 1 97.44 209 GLU A CA 1
ATOM 1691 C C . GLU A 1 209 ? -12.391 16.375 16.703 1 97.44 209 GLU A C 1
ATOM 1693 O O . GLU A 1 209 ? -13.367 15.625 16.766 1 97.44 209 GLU A O 1
ATOM 1698 N N . LYS A 1 210 ? -11.812 16.984 17.656 1 95.38 210 LYS A N 1
ATOM 1699 C CA . LYS A 1 210 ? -12.281 16.75 19.016 1 95.38 210 LYS A CA 1
ATOM 1700 C C . LYS A 1 210 ? -13.711 17.234 19.203 1 95.38 210 LYS A C 1
ATOM 1702 O O . LYS A 1 210 ? -14.102 18.25 18.641 1 95.38 210 LYS A O 1
ATOM 1707 N N . THR A 1 211 ? -14.43 16.453 19.953 1 96.31 211 THR A N 1
ATOM 1708 C CA . THR A 1 211 ? -15.734 16.891 20.422 1 96.31 211 THR A CA 1
ATOM 1709 C C . THR A 1 211 ? -15.68 17.266 21.906 1 96.31 211 THR A C 1
ATOM 1711 O O . THR A 1 211 ? -14.594 17.391 22.469 1 96.31 211 THR A O 1
ATOM 1714 N N . ASP A 1 212 ? -16.906 17.469 22.516 1 95 212 ASP A N 1
ATOM 1715 C CA . ASP A 1 212 ? -16.984 17.828 23.922 1 95 212 ASP A CA 1
ATOM 1716 C C . ASP A 1 212 ? -16.797 16.609 24.812 1 95 212 ASP A C 1
ATOM 1718 O O . ASP A 1 212 ? -16.578 16.734 26.031 1 95 212 ASP A O 1
ATOM 1722 N N . VAL A 1 213 ? -16.875 15.477 24.219 1 95.75 213 VAL A N 1
ATOM 1723 C CA . VAL A 1 213 ? -16.688 14.234 24.969 1 95.75 213 VAL A CA 1
ATOM 1724 C C . VAL A 1 213 ? -15.273 13.695 24.734 1 95.75 213 VAL A C 1
ATOM 1726 O O . VAL A 1 213 ? -14.789 13.672 23.594 1 95.75 213 VAL A O 1
ATOM 1729 N N . GLU A 1 214 ? -14.625 13.328 25.797 1 95.06 214 GLU A N 1
ATOM 1730 C CA . GLU A 1 214 ? -13.25 12.844 25.719 1 95.06 214 GLU A CA 1
ATOM 1731 C C . GLU A 1 214 ? -13.148 11.594 24.844 1 95.06 214 GLU A C 1
ATOM 1733 O O . GLU A 1 214 ? -13.977 10.688 24.953 1 95.06 214 GLU A O 1
ATOM 1738 N N . HIS A 1 215 ? -12.195 11.586 23.969 1 97.06 215 HIS A N 1
ATOM 1739 C CA . HIS A 1 215 ? -11.875 10.469 23.094 1 97.06 215 HIS A CA 1
ATOM 1740 C C . HIS A 1 215 ? -13.008 10.203 22.109 1 97.06 215 HIS A C 1
ATOM 1742 O O . HIS A 1 215 ? -13.211 9.062 21.688 1 97.06 215 HIS A O 1
ATOM 1748 N N . ARG A 1 216 ? -13.781 11.242 21.891 1 97.88 216 ARG A N 1
ATOM 1749 C CA . ARG A 1 216 ? -14.805 11.242 20.844 1 97.88 216 ARG A CA 1
ATOM 1750 C C . ARG A 1 216 ? -14.5 12.297 19.781 1 97.88 216 ARG A C 1
ATOM 1752 O O . ARG A 1 216 ? -14.188 13.438 20.109 1 97.88 216 ARG A O 1
ATOM 1759 N N . TYR A 1 217 ? -14.586 11.844 18.562 1 98.44 217 TYR A N 1
ATOM 1760 C CA . TYR A 1 217 ? -14.117 12.719 17.5 1 98.44 217 TYR A CA 1
ATOM 1761 C C . TYR A 1 217 ? -15.109 12.758 16.344 1 98.44 217 TYR A C 1
ATOM 1763 O O . TYR A 1 217 ? -15.758 11.75 16.047 1 98.44 217 TYR A O 1
ATOM 1771 N N . LYS A 1 218 ? -15.258 13.891 15.797 1 98.38 218 LYS A N 1
ATOM 1772 C CA . LYS A 1 218 ? -15.992 14.055 14.539 1 98.38 218 LYS A CA 1
ATOM 1773 C C . LYS A 1 218 ? -15.078 13.828 13.344 1 98.38 218 LYS A C 1
ATOM 1775 O O . LYS A 1 218 ? -14.023 14.453 13.234 1 98.38 218 LYS A O 1
ATOM 1780 N N . ILE A 1 219 ? -15.484 12.961 12.461 1 98.12 219 ILE A N 1
ATOM 1781 C CA . ILE A 1 219 ? -14.695 12.672 11.266 1 98.12 219 ILE A CA 1
ATOM 1782 C C . ILE A 1 219 ? -14.977 13.727 10.195 1 98.12 219 ILE A C 1
ATOM 1784 O O . ILE A 1 219 ? -16.141 13.977 9.859 1 98.12 219 ILE A O 1
ATOM 1788 N N . ILE A 1 220 ? -13.93 14.398 9.805 1 98.06 220 ILE A N 1
ATOM 1789 C CA . ILE A 1 220 ? -14.016 15.305 8.664 1 98.06 220 ILE A CA 1
ATOM 1790 C C . ILE A 1 220 ? -13.414 14.641 7.434 1 98.06 220 ILE A C 1
ATOM 1792 O O . ILE A 1 220 ? -12.195 14.422 7.375 1 98.06 220 ILE A O 1
ATOM 1796 N N . ASN A 1 221 ? -14.25 14.305 6.543 1 95.88 221 ASN A N 1
ATOM 1797 C CA . ASN A 1 221 ? -13.836 13.617 5.32 1 95.88 221 ASN A CA 1
ATOM 1798 C C . ASN A 1 221 ? -13.688 14.602 4.156 1 95.88 221 ASN A C 1
ATOM 1800 O O . ASN A 1 221 ? -14.672 15.195 3.713 1 95.88 221 ASN A O 1
ATOM 1804 N N . TYR A 1 222 ? -12.469 14.781 3.623 1 95.88 222 TYR A N 1
ATOM 1805 C CA . TYR A 1 222 ? -12.195 15.719 2.543 1 95.88 222 TYR A CA 1
ATOM 1806 C C . TYR A 1 222 ? -12.398 15.062 1.184 1 95.88 222 TYR A C 1
ATOM 1808 O O . TYR A 1 222 ? -12.281 15.719 0.146 1 95.88 222 TYR A O 1
ATOM 1816 N N . ARG A 1 223 ? -12.688 13.766 1.255 1 91.25 223 ARG A N 1
ATOM 1817 C CA . ARG A 1 223 ? -13.031 12.992 0.07 1 91.25 223 ARG A CA 1
ATOM 1818 C C . ARG A 1 223 ? -14.336 12.227 0.277 1 91.25 223 ARG A C 1
ATOM 1820 O O . ARG A 1 223 ? -14.344 10.992 0.287 1 91.25 223 ARG A O 1
ATOM 1827 N N . PRO A 1 224 ? -15.43 12.891 0.273 1 88.75 224 PRO A N 1
ATOM 1828 C CA . PRO A 1 224 ? -16.688 12.281 0.705 1 88.75 224 PRO A CA 1
ATOM 1829 C C . PRO A 1 224 ? -17.172 11.195 -0.253 1 88.75 224 PRO A C 1
ATOM 1831 O O . PRO A 1 224 ? -17.906 10.297 0.153 1 88.75 224 PRO A O 1
ATOM 1834 N N . ARG A 1 225 ? -16.734 11.164 -1.445 1 88 225 ARG A N 1
ATOM 1835 C CA . ARG A 1 225 ? -17.219 10.18 -2.402 1 88 225 ARG A CA 1
ATOM 1836 C C . ARG A 1 225 ? -16.281 8.977 -2.486 1 88 225 ARG A C 1
ATOM 1838 O O . ARG A 1 225 ? -16.594 7.988 -3.154 1 88 225 ARG A O 1
ATOM 1845 N N . ASP A 1 226 ? -15.211 9.086 -1.843 1 91.31 226 ASP A N 1
ATOM 1846 C CA . ASP A 1 226 ? -14.273 7.965 -1.824 1 91.31 226 ASP A CA 1
ATOM 1847 C C . ASP A 1 226 ? -14.859 6.773 -1.074 1 91.31 226 ASP A C 1
ATOM 1849 O O . ASP A 1 226 ? -15.484 6.938 -0.023 1 91.31 226 ASP A O 1
ATOM 1853 N N . ILE A 1 227 ? -14.656 5.629 -1.536 1 91.31 227 ILE A N 1
ATOM 1854 C CA . ILE A 1 227 ? -15.203 4.395 -0.984 1 91.31 227 ILE A CA 1
ATOM 1855 C C . ILE A 1 227 ? -14.75 4.23 0.464 1 91.31 227 ILE A C 1
ATOM 1857 O O . ILE A 1 227 ? -15.398 3.535 1.25 1 91.31 227 ILE A O 1
ATOM 1861 N N . VAL A 1 228 ? -13.633 4.836 0.844 1 91.62 228 VAL A N 1
ATOM 1862 C CA . VAL A 1 228 ? -13.094 4.738 2.193 1 91.62 228 VAL A CA 1
ATOM 1863 C C . VAL A 1 228 ? -14.117 5.254 3.203 1 91.62 228 VAL A C 1
ATOM 1865 O O . VAL A 1 228 ? -14.172 4.773 4.336 1 91.62 228 VAL A O 1
ATOM 1868 N N . GLY A 1 229 ? -14.953 6.18 2.756 1 92.62 229 GLY A N 1
ATOM 1869 C CA . GLY A 1 229 ? -15.977 6.73 3.627 1 92.62 229 GLY A CA 1
ATOM 1870 C C . GLY A 1 229 ? -16.969 5.691 4.121 1 92.62 229 GLY A C 1
ATOM 1871 O O . GLY A 1 229 ? -17.578 5.867 5.172 1 92.62 229 GLY A O 1
ATOM 1872 N N . THR A 1 230 ? -17.109 4.59 3.369 1 90.56 230 THR A N 1
ATOM 1873 C CA . THR A 1 230 ? -18.047 3.543 3.754 1 90.56 230 THR A CA 1
ATOM 1874 C C . THR A 1 230 ? -17.547 2.789 4.98 1 90.56 230 THR A C 1
ATOM 1876 O O . THR A 1 230 ? -18.312 2.061 5.621 1 90.56 230 THR A O 1
ATOM 1879 N N . TYR A 1 231 ? -16.312 3 5.367 1 92.56 231 TYR A N 1
ATOM 1880 C CA . TYR A 1 231 ? -15.734 2.338 6.531 1 92.56 231 TYR A CA 1
ATOM 1881 C C . TYR A 1 231 ? -15.789 3.244 7.754 1 92.56 231 TYR A C 1
ATOM 1883 O O . TYR A 1 231 ? -15.359 2.854 8.844 1 92.56 231 TYR A O 1
ATOM 1891 N N . PHE A 1 232 ? -16.266 4.426 7.527 1 95.19 232 PHE A N 1
ATOM 1892 C CA . PHE A 1 232 ? -16.484 5.324 8.656 1 95.19 232 PHE A CA 1
ATOM 1893 C C . PHE A 1 232 ? -17.844 5.062 9.305 1 95.19 232 PHE A C 1
ATOM 1895 O O . PHE A 1 232 ? -18.75 4.551 8.656 1 95.19 232 PHE A O 1
ATOM 1902 N N . PRO A 1 233 ? -17.938 5.402 10.594 1 94.56 233 PRO A N 1
ATOM 1903 C CA . PRO A 1 233 ? -19.266 5.305 11.203 1 94.56 233 PRO A CA 1
ATOM 1904 C C . PRO A 1 233 ? -20.297 6.191 10.516 1 94.56 233 PRO A C 1
ATOM 1906 O O . PRO A 1 233 ? -19.984 7.316 10.109 1 94.56 233 PRO A O 1
ATOM 1909 N N . GLY A 1 234 ? -21.516 5.719 10.383 1 92.62 234 GLY A N 1
ATOM 1910 C CA . GLY A 1 234 ? -22.594 6.449 9.734 1 92.62 234 GLY A CA 1
ATOM 1911 C C . GLY A 1 234 ? -22.875 7.793 10.383 1 92.62 234 GLY A C 1
ATOM 1912 O O . GLY A 1 234 ? -23.25 8.75 9.695 1 92.62 234 GLY A O 1
ATOM 1913 N N . SER A 1 235 ? -22.641 7.914 11.625 1 93.94 235 SER A N 1
ATOM 1914 C CA . SER A 1 235 ? -22.906 9.148 12.359 1 93.94 235 SER A CA 1
ATOM 1915 C C . SER A 1 235 ? -21.859 10.203 12.07 1 93.94 235 SER A C 1
ATOM 1917 O O . SER A 1 235 ? -22.047 11.383 12.375 1 93.94 235 SER A O 1
ATOM 1919 N N . GLY A 1 236 ? -20.75 9.742 11.539 1 95.69 236 GLY A N 1
ATOM 1920 C CA . GLY A 1 236 ? -19.625 10.656 11.352 1 95.69 236 GLY A CA 1
ATOM 1921 C C . GLY A 1 236 ? -18.844 10.914 12.617 1 95.69 236 GLY A C 1
ATOM 1922 O O . GLY A 1 236 ? -17.922 11.727 12.625 1 95.69 236 GLY A O 1
ATOM 1923 N N . ILE A 1 237 ? -19.266 10.234 13.695 1 97.5 237 ILE A N 1
ATOM 1924 C CA . ILE A 1 237 ? -18.625 10.391 14.992 1 97.5 237 ILE A CA 1
ATOM 1925 C C . ILE A 1 237 ? -18 9.07 15.43 1 97.5 237 ILE A C 1
ATOM 1927 O O . ILE A 1 237 ? -18.609 8.008 15.266 1 97.5 237 ILE A O 1
ATOM 1931 N N . VAL A 1 238 ? -16.766 9.133 15.891 1 97.75 238 VAL A N 1
ATOM 1932 C CA . VAL A 1 238 ? -16.078 7.922 16.344 1 97.75 238 VAL A CA 1
ATOM 1933 C C . VAL A 1 238 ? -15.641 8.094 17.797 1 97.75 238 VAL A C 1
ATOM 1935 O O . VAL A 1 238 ? -15.211 9.18 18.203 1 97.75 238 VAL A O 1
ATOM 1938 N N . SER A 1 239 ? -15.82 7.082 18.578 1 97.19 239 SER A N 1
ATOM 1939 C CA . SER A 1 239 ? -15.383 7.059 19.969 1 97.19 239 SER A CA 1
ATOM 1940 C C . SER A 1 239 ? -14.32 5.992 20.188 1 97.19 239 SER A C 1
ATOM 1942 O O . SER A 1 239 ? -14.453 4.863 19.719 1 97.19 239 SER A O 1
ATOM 1944 N N . PHE A 1 240 ? -13.266 6.379 20.812 1 97.75 240 PHE A N 1
ATOM 1945 C CA . PHE A 1 240 ? -12.195 5.434 21.109 1 97.75 240 PHE A CA 1
ATOM 1946 C C . PHE A 1 240 ? -12.32 4.91 22.547 1 97.75 240 PHE A C 1
ATOM 1948 O O . PHE A 1 240 ? -12.5 5.688 23.484 1 97.75 240 PHE A O 1
ATOM 1955 N N . GLU A 1 241 ? -12.289 3.625 22.641 1 95.88 241 GLU A N 1
ATOM 1956 C CA . GLU A 1 241 ? -12.273 2.941 23.938 1 95.88 241 GLU A CA 1
ATOM 1957 C C . GLU A 1 241 ? -11.141 1.92 24 1 95.88 241 GLU A C 1
ATOM 1959 O O . GLU A 1 241 ? -10.875 1.21 23.031 1 95.88 241 GLU A O 1
ATOM 1964 N N . ALA A 1 242 ? -10.5 1.935 25.125 1 96.38 242 ALA A N 1
ATOM 1965 C CA . ALA A 1 242 ? -9.398 0.993 25.297 1 96.38 242 ALA A CA 1
ATOM 1966 C C . ALA A 1 242 ? -9.883 -0.326 25.891 1 96.38 242 ALA A C 1
ATOM 1968 O O . ALA A 1 242 ? -10.5 -0.344 26.953 1 96.38 242 ALA A O 1
ATOM 1969 N N . ALA A 1 243 ? -9.641 -1.427 25.203 1 95.38 243 ALA A N 1
ATOM 1970 C CA . ALA A 1 243 ? -9.891 -2.752 25.766 1 95.38 243 ALA A CA 1
ATOM 1971 C C . ALA A 1 243 ? -8.828 -3.119 26.797 1 95.38 243 ALA A C 1
ATOM 1973 O O . ALA A 1 243 ? -9.125 -3.814 27.781 1 95.38 243 ALA A O 1
ATOM 1974 N N . ASP A 1 244 ? -7.625 -2.711 26.578 1 95.75 244 ASP A N 1
ATOM 1975 C CA . ASP A 1 244 ? -6.5 -2.844 27.5 1 95.75 244 ASP A CA 1
ATOM 1976 C C . ASP A 1 244 ? -5.977 -1.475 27.922 1 95.75 244 ASP A C 1
ATOM 1978 O O . ASP A 1 244 ? -5.316 -0.787 27.141 1 95.75 244 ASP A O 1
ATOM 1982 N N . CYS A 1 245 ? -6.172 -1.104 29.125 1 93.94 245 CYS A N 1
ATOM 1983 C CA . CYS A 1 245 ? -5.91 0.245 29.609 1 93.94 245 CYS A CA 1
ATOM 1984 C C . CYS A 1 245 ? -4.422 0.451 29.875 1 93.94 245 CYS A C 1
ATOM 1986 O O . CYS A 1 245 ? -3.994 1.562 30.203 1 93.94 245 CYS A O 1
ATOM 1988 N N . ARG A 1 246 ? -3.654 -0.572 29.781 1 94.94 246 ARG A N 1
ATOM 1989 C CA . ARG A 1 246 ? -2.213 -0.438 29.969 1 94.94 246 ARG A CA 1
ATOM 1990 C C . ARG A 1 246 ? -1.605 0.441 28.875 1 94.94 246 ARG A C 1
ATOM 1992 O O . ARG A 1 246 ? -0.523 1.004 29.062 1 94.94 246 ARG A O 1
ATOM 1999 N N . PHE A 1 247 ? -2.285 0.469 27.703 1 97.19 247 PHE A N 1
ATOM 2000 C CA . PHE A 1 247 ? -1.795 1.238 26.578 1 97.19 247 PHE A CA 1
ATOM 2001 C C . PHE A 1 247 ? -2.668 2.465 26.328 1 97.19 247 PHE A C 1
ATOM 2003 O O . PHE A 1 247 ? -3.881 2.344 26.156 1 97.19 247 PHE A O 1
ATOM 2010 N N . GLU A 1 248 ? -2.035 3.58 26.266 1 96.12 248 GLU A N 1
ATOM 2011 C CA . GLU A 1 248 ? -2.754 4.848 26.156 1 96.12 248 GLU A CA 1
ATOM 2012 C C . GLU A 1 248 ? -3.418 4.996 24.797 1 96.12 248 GLU A C 1
ATOM 2014 O O . GLU A 1 248 ? -2.848 4.602 23.781 1 96.12 248 GLU A O 1
ATOM 2019 N N . LEU A 1 249 ? -4.582 5.578 24.844 1 97.88 249 LEU A N 1
ATOM 2020 C CA . LEU A 1 249 ? -5.27 5.93 23.609 1 97.88 249 LEU A CA 1
ATOM 2021 C C . LEU A 1 249 ? -4.535 7.051 22.891 1 97.88 249 LEU A C 1
ATOM 2023 O O . LEU A 1 249 ? -3.727 7.762 23.484 1 97.88 249 LEU A O 1
ATOM 2027 N N . PRO A 1 250 ? -4.777 7.148 21.562 1 97.31 250 PRO A N 1
ATOM 2028 C CA . PRO A 1 250 ? -4.184 8.289 20.859 1 97.31 250 PRO A CA 1
ATOM 2029 C C . PRO A 1 250 ? -4.477 9.617 21.547 1 97.31 250 PRO A C 1
ATOM 2031 O O . PRO A 1 250 ? -5.613 9.867 21.953 1 97.31 250 PRO A O 1
ATOM 2034 N N . SER A 1 251 ? -3.439 10.438 21.641 1 96.19 251 SER A N 1
ATOM 2035 C CA . SER A 1 251 ? -3.57 11.719 22.328 1 96.19 251 SER A CA 1
ATOM 2036 C C . SER A 1 251 ? -4.516 12.648 21.578 1 96.19 251 SER A C 1
ATOM 2038 O O . SER A 1 251 ? -4.359 12.867 20.375 1 96.19 251 SER A O 1
ATOM 2040 N N . PRO A 1 252 ? -5.477 13.188 22.328 1 96.31 252 PRO A N 1
ATOM 2041 C CA . PRO A 1 252 ? -6.367 14.156 21.672 1 96.31 252 PRO A CA 1
ATOM 2042 C C . PRO A 1 252 ? -5.613 15.344 21.078 1 96.31 252 PRO A C 1
ATOM 2044 O O . PRO A 1 252 ? -6.012 15.875 20.031 1 96.31 252 PRO A O 1
ATOM 2047 N N . GLU A 1 253 ? -4.551 15.719 21.719 1 94.69 253 GLU A N 1
ATOM 2048 C CA . GLU A 1 253 ? -3.758 16.844 21.25 1 94.69 253 GLU A CA 1
ATOM 2049 C C . GLU A 1 253 ? -3.061 16.516 19.938 1 94.69 253 GLU A C 1
ATOM 2051 O O . GLU A 1 253 ? -2.971 17.375 19.047 1 94.69 253 GLU A O 1
ATOM 2056 N N . LEU A 1 254 ? -2.613 15.32 19.844 1 96.38 254 LEU A N 1
ATOM 2057 C CA . LEU A 1 254 ? -1.967 14.898 18.594 1 96.38 254 LEU A CA 1
ATOM 2058 C C . LEU A 1 254 ? -2.98 14.805 17.469 1 96.38 254 LEU A C 1
ATOM 2060 O O . LEU A 1 254 ? -2.68 15.18 16.328 1 96.38 254 LEU A O 1
ATOM 2064 N N . LEU A 1 255 ? -4.133 14.281 17.797 1 97.5 255 LEU A N 1
ATOM 2065 C CA . LEU A 1 255 ? -5.18 14.211 16.797 1 97.5 255 LEU A CA 1
ATOM 2066 C C . LEU A 1 255 ? -5.617 15.602 16.359 1 97.5 255 LEU A C 1
ATOM 2068 O O . LEU A 1 255 ? -5.93 15.828 15.188 1 97.5 255 LEU A O 1
ATOM 2072 N N . GLU A 1 256 ? -5.59 16.531 17.281 1 96 256 GLU A N 1
ATOM 2073 C CA . GLU A 1 256 ? -5.895 17.922 16.938 1 96 256 GLU A CA 1
ATOM 2074 C C . GLU A 1 256 ? -4.82 18.516 16.047 1 96 256 GLU A C 1
ATOM 2076 O O . GLU A 1 256 ? -5.125 19.297 15.133 1 96 256 GLU A O 1
ATOM 2081 N N . PHE A 1 257 ? -3.654 18.234 16.359 1 95.75 257 PHE A N 1
ATOM 2082 C CA . PHE A 1 257 ? -2.555 18.625 15.492 1 95.75 257 PHE A CA 1
ATOM 2083 C C . PHE A 1 257 ? -2.791 18.141 14.07 1 95.75 257 PHE A C 1
ATOM 2085 O O . PHE A 1 257 ? -2.719 18.922 13.117 1 95.75 257 PHE A O 1
ATOM 2092 N N . HIS A 1 258 ? -3.076 16.859 13.922 1 97.5 258 HIS A N 1
ATOM 2093 C CA . HIS A 1 258 ? -3.357 16.266 12.617 1 97.5 258 HIS A CA 1
ATOM 2094 C C . HIS A 1 258 ? -4.52 16.969 11.93 1 97.5 258 HIS A C 1
ATOM 2096 O O . HIS A 1 258 ? -4.445 17.297 10.742 1 97.5 258 HIS A O 1
ATOM 2102 N N . ALA A 1 259 ? -5.527 17.266 12.688 1 98.19 259 ALA A N 1
ATOM 2103 C CA . ALA A 1 259 ? -6.711 17.938 12.156 1 98.19 259 ALA A CA 1
ATOM 2104 C C . ALA A 1 259 ? -6.371 19.344 11.664 1 98.19 259 ALA A C 1
ATOM 2106 O O . ALA A 1 259 ? -6.863 19.766 10.617 1 98.19 259 ALA A O 1
ATOM 2107 N N . THR A 1 260 ? -5.559 19.984 12.391 1 97.94 260 THR A N 1
ATOM 2108 C CA . THR A 1 260 ? -5.172 21.344 12.023 1 97.94 260 THR A CA 1
ATOM 2109 C C . THR A 1 260 ? -4.379 21.344 10.719 1 97.94 260 THR A C 1
ATOM 2111 O O . THR A 1 260 ? -4.645 22.156 9.82 1 97.94 260 THR A O 1
ATOM 2114 N N . ILE A 1 261 ? -3.434 20.438 10.625 1 97.38 261 ILE A N 1
ATOM 2115 C CA . ILE A 1 261 ? -2.637 20.328 9.406 1 97.38 261 ILE A CA 1
ATOM 2116 C C . ILE A 1 261 ? -3.545 20.016 8.219 1 97.38 261 ILE A C 1
ATOM 2118 O O . ILE A 1 261 ? -3.408 20.625 7.152 1 97.38 261 ILE A O 1
ATOM 2122 N N . ALA A 1 262 ? -4.434 19.109 8.422 1 97.94 262 ALA A N 1
ATOM 2123 C CA . ALA A 1 262 ? -5.371 18.766 7.363 1 97.94 262 ALA A CA 1
ATOM 2124 C C . ALA A 1 262 ? -6.184 19.969 6.926 1 97.94 262 ALA A C 1
ATOM 2126 O O . ALA A 1 262 ? -6.34 20.234 5.727 1 97.94 262 ALA A O 1
ATOM 2127 N N . ARG A 1 263 ? -6.66 20.719 7.879 1 97.88 263 ARG A N 1
ATOM 2128 C CA . ARG A 1 263 ? -7.43 21.922 7.574 1 97.88 263 ARG A CA 1
ATOM 2129 C C . ARG A 1 263 ? -6.605 22.906 6.758 1 97.88 263 ARG A C 1
ATOM 2131 O O . ARG A 1 263 ? -7.086 23.469 5.766 1 97.88 263 ARG A O 1
ATOM 2138 N N . ILE A 1 264 ? -5.426 23.109 7.152 1 97.88 264 ILE A N 1
ATOM 2139 C CA . ILE A 1 264 ? -4.555 24.062 6.477 1 97.88 264 ILE A CA 1
ATOM 2140 C C . ILE A 1 264 ? -4.262 23.578 5.059 1 97.88 264 ILE A C 1
ATOM 2142 O O . ILE A 1 264 ? -4.336 24.359 4.105 1 97.88 264 ILE A O 1
ATOM 2146 N N . LEU A 1 265 ? -3.982 22.344 4.922 1 97.38 265 LEU A N 1
ATOM 2147 C CA . LEU A 1 265 ? -3.688 21.75 3.617 1 97.38 265 LEU A CA 1
ATOM 2148 C C . LEU A 1 265 ? -4.852 21.953 2.654 1 97.38 265 LEU A C 1
ATOM 2150 O O . LEU A 1 265 ? -4.656 22.391 1.519 1 97.38 265 LEU A O 1
ATOM 2154 N N . HIS A 1 266 ? -6.004 21.75 3.119 1 97.5 266 HIS A N 1
ATOM 2155 C CA . HIS A 1 266 ? -7.164 21.781 2.236 1 97.5 266 HIS A CA 1
ATOM 2156 C C . HIS A 1 266 ? -7.66 23.203 2.025 1 97.5 266 HIS A C 1
ATOM 2158 O O . HIS A 1 266 ? -8.008 23.594 0.907 1 97.5 266 HIS A O 1
ATOM 2164 N N . ALA A 1 267 ? -7.637 24 3.045 1 96.94 267 ALA A N 1
ATOM 2165 C CA . ALA A 1 267 ? -8.102 25.391 2.93 1 96.94 267 ALA A CA 1
ATOM 2166 C C . ALA A 1 267 ? -7.16 26.203 2.049 1 96.94 267 ALA A C 1
ATOM 2168 O O . ALA A 1 267 ? -7.598 27.125 1.341 1 96.94 267 ALA A O 1
ATOM 2169 N N . SER A 1 268 ? -5.852 25.906 2.076 1 96 268 SER A N 1
ATOM 2170 C CA . SER A 1 268 ? -4.871 26.656 1.294 1 96 268 SER A CA 1
ATOM 2171 C C . SER A 1 268 ? -4.781 26.125 -0.132 1 96 268 SER A C 1
ATOM 2173 O O . SER A 1 268 ? -4.168 26.75 -0.998 1 96 268 SER A O 1
ATOM 2175 N N . GLY A 1 269 ? -5.305 24.938 -0.386 1 94.69 269 GLY A N 1
ATOM 2176 C CA . GLY A 1 269 ? -5.227 24.312 -1.7 1 94.69 269 GLY A CA 1
ATOM 2177 C C . GLY A 1 269 ? -3.959 23.516 -1.906 1 94.69 269 GLY A C 1
ATOM 2178 O O . GLY A 1 269 ? -3.748 22.938 -2.977 1 94.69 269 GLY A O 1
ATOM 2179 N N . LYS A 1 270 ? -3.189 23.453 -0.855 1 94 270 LYS A N 1
ATOM 2180 C CA . LYS A 1 270 ? -1.892 22.797 -0.992 1 94 270 LYS A CA 1
ATOM 2181 C C . LYS A 1 270 ? -2.043 21.281 -1.022 1 94 270 LYS A C 1
ATOM 2183 O O . LYS A 1 270 ? -1.163 20.578 -1.521 1 94 270 LYS A O 1
ATOM 2188 N N . ALA A 1 271 ? -3.18 20.781 -0.494 1 93.69 271 ALA A N 1
ATOM 2189 C CA . ALA A 1 271 ? -3.422 19.344 -0.563 1 93.69 271 ALA A CA 1
ATOM 2190 C C . ALA A 1 271 ? -3.494 18.875 -2.012 1 93.69 271 ALA A C 1
ATOM 2192 O O . ALA A 1 271 ? -2.803 17.922 -2.396 1 93.69 271 ALA A O 1
ATOM 2193 N N . LYS A 1 272 ? -4.23 19.562 -2.779 1 89.81 272 LYS A N 1
ATOM 2194 C CA . LYS A 1 272 ? -4.387 19.219 -4.191 1 89.81 272 LYS A CA 1
ATOM 2195 C C . LYS A 1 272 ? -3.084 19.422 -4.953 1 89.81 272 LYS A C 1
ATOM 2197 O O . LYS A 1 272 ? -2.73 18.609 -5.816 1 89.81 272 LYS A O 1
ATOM 2202 N N . GLN A 1 273 ? -2.459 20.453 -4.621 1 88.25 273 GLN A N 1
ATOM 2203 C CA . GLN A 1 273 ? -1.192 20.75 -5.285 1 88.25 273 GLN A CA 1
ATOM 2204 C C . GLN A 1 273 ? -0.158 19.672 -5 1 88.25 273 GLN A C 1
ATOM 2206 O O . GLN A 1 273 ? 0.572 19.25 -5.902 1 88.25 273 GLN A O 1
ATOM 2211 N N . ALA A 1 274 ? -0.14 19.266 -3.795 1 85.62 274 ALA A N 1
ATOM 2212 C CA . ALA A 1 274 ? 0.791 18.203 -3.422 1 85.62 274 ALA A CA 1
ATOM 2213 C C . ALA A 1 274 ? 0.487 16.922 -4.184 1 85.62 274 ALA A C 1
ATOM 2215 O O . ALA A 1 274 ? 1.402 16.219 -4.641 1 85.62 274 ALA A O 1
ATOM 2216 N N . GLU A 1 275 ? -0.721 16.562 -4.293 1 82.44 275 GLU A N 1
ATOM 2217 C CA . GLU A 1 275 ? -1.124 15.352 -5.016 1 82.44 275 GLU A CA 1
ATOM 2218 C C . GLU A 1 275 ? -0.722 15.43 -6.488 1 82.44 275 GLU A C 1
ATOM 2220 O O . GLU A 1 275 ? -0.281 14.438 -7.07 1 82.44 275 GLU A O 1
ATOM 2225 N N . LYS A 1 276 ? -0.865 16.562 -7.02 1 78.19 276 LYS A N 1
ATOM 2226 C CA . LYS A 1 276 ? -0.474 16.766 -8.414 1 78.19 276 LYS A CA 1
ATOM 2227 C C . LYS A 1 276 ? 1.032 16.609 -8.594 1 78.19 276 LYS A C 1
ATOM 2229 O O . LYS A 1 276 ? 1.484 15.977 -9.547 1 78.19 276 LYS A O 1
ATOM 2234 N N . ILE A 1 277 ? 1.703 17.156 -7.699 1 73.25 277 ILE A N 1
ATOM 2235 C CA . ILE A 1 277 ? 3.158 17.062 -7.746 1 73.25 277 ILE A CA 1
ATOM 2236 C C . ILE A 1 277 ? 3.582 15.594 -7.652 1 73.25 277 ILE A C 1
ATOM 2238 O O . ILE A 1 277 ? 4.461 15.148 -8.398 1 73.25 277 ILE A O 1
ATOM 2242 N N . LEU A 1 278 ? 2.967 14.93 -6.801 1 71.5 278 LEU A N 1
ATOM 2243 C CA . LEU A 1 278 ? 3.293 13.523 -6.609 1 71.5 278 LEU A CA 1
ATOM 2244 C C . LEU A 1 278 ? 2.945 12.711 -7.852 1 71.5 278 LEU A C 1
ATOM 2246 O O . LEU A 1 278 ? 3.695 11.812 -8.242 1 71.5 278 LEU A O 1
ATOM 2250 N N . LYS A 1 279 ? 1.887 13 -8.469 1 67.94 279 LYS A N 1
ATOM 2251 C CA . LYS A 1 279 ? 1.468 12.305 -9.688 1 67.94 279 LYS A CA 1
ATOM 2252 C C . LYS A 1 279 ? 2.428 12.594 -10.836 1 67.94 279 LYS A C 1
ATOM 2254 O O . LYS A 1 279 ? 2.764 11.695 -11.609 1 67.94 279 LYS A O 1
ATOM 2259 N N . ASP A 1 280 ? 2.797 13.797 -10.945 1 63.72 280 ASP A N 1
ATOM 2260 C CA . ASP A 1 280 ? 3.717 14.195 -12.008 1 63.72 280 ASP A CA 1
ATOM 2261 C C . ASP A 1 280 ? 5.086 13.539 -11.82 1 63.72 280 ASP A C 1
ATOM 2263 O O . ASP A 1 280 ? 5.734 13.156 -12.789 1 63.72 280 ASP A O 1
ATOM 2267 N N . ARG A 1 281 ? 5.434 13.422 -10.633 1 59 281 ARG A N 1
ATOM 2268 C CA . ARG A 1 281 ? 6.711 12.781 -10.336 1 59 281 ARG A CA 1
ATOM 2269 C C . ARG A 1 281 ? 6.664 11.297 -10.664 1 59 281 ARG A C 1
ATOM 2271 O O . ARG A 1 281 ? 7.641 10.734 -11.18 1 59 281 ARG A O 1
ATOM 2278 N N . LYS A 1 282 ? 5.684 10.719 -10.242 1 56.25 282 LYS A N 1
ATOM 2279 C CA . LYS A 1 282 ? 5.52 9.305 -10.578 1 56.25 282 LYS A CA 1
ATOM 2280 C C . LYS A 1 282 ? 5.57 9.094 -12.094 1 56.25 282 LYS A C 1
ATOM 2282 O O . LYS A 1 282 ? 6.09 8.078 -12.562 1 56.25 282 LYS A O 1
ATOM 2287 N N . SER A 1 283 ? 5.078 10.086 -12.734 1 53.59 283 SER A N 1
ATOM 2288 C CA . SER A 1 283 ? 5.09 9.992 -14.195 1 53.59 283 SER A CA 1
ATOM 2289 C C . SER A 1 283 ? 6.488 10.219 -14.75 1 53.59 283 SER A C 1
ATOM 2291 O O . SER A 1 283 ? 6.809 9.75 -15.844 1 53.59 283 SER A O 1
ATOM 2293 N N . THR A 1 284 ? 7.223 10.977 -13.945 1 47.16 284 THR A N 1
ATOM 2294 C CA . THR A 1 284 ? 8.555 11.312 -14.438 1 47.16 284 THR A CA 1
ATOM 2295 C C . THR A 1 284 ? 9.602 10.367 -13.852 1 47.16 284 THR A C 1
ATOM 2297 O O . THR A 1 284 ? 10.625 10.102 -14.484 1 47.16 284 THR A O 1
ATOM 2300 N N . THR A 1 285 ? 9.508 10.148 -12.562 1 44.62 285 THR A N 1
ATOM 2301 C CA . THR A 1 285 ? 10.578 9.422 -11.891 1 44.62 285 THR A CA 1
ATOM 2302 C C . THR A 1 285 ? 10.43 7.914 -12.109 1 44.62 285 THR A C 1
ATOM 2304 O O . THR A 1 285 ? 9.312 7.41 -12.227 1 44.62 285 THR A O 1
ATOM 2307 N N . SER A 1 286 ? 11.438 7.254 -12.43 1 41 286 SER A N 1
ATOM 2308 C CA . SER A 1 286 ? 11.734 5.832 -12.578 1 41 286 SER A CA 1
ATOM 2309 C C . SER A 1 286 ? 11.195 5.027 -11.398 1 41 286 SER A C 1
ATOM 2311 O O . SER A 1 286 ? 11.586 5.262 -10.25 1 41 286 SER A O 1
ATOM 2313 N N . LEU A 1 287 ? 10.031 4.84 -11.336 1 40.97 287 LEU A N 1
ATOM 2314 C CA . LEU A 1 287 ? 9.547 3.893 -10.344 1 40.97 287 LEU A CA 1
ATOM 2315 C C . LEU A 1 287 ? 10.562 2.773 -10.117 1 40.97 287 LEU A C 1
ATOM 2317 O O . LEU A 1 287 ? 11.148 2.262 -11.078 1 40.97 287 LEU A O 1
ATOM 2321 N N . ALA A 1 288 ? 11.188 2.779 -9.047 1 39.44 288 ALA A N 1
ATOM 2322 C CA . ALA A 1 288 ? 11.953 1.553 -8.844 1 39.44 288 ALA A CA 1
ATOM 2323 C C . ALA A 1 288 ? 11.172 0.33 -9.312 1 39.44 288 ALA A C 1
ATOM 2325 O O . ALA A 1 288 ? 9.945 0.312 -9.258 1 39.44 288 ALA A O 1
ATOM 2326 N N . GLY A 1 289 ? 11.758 -0.293 -10.242 1 35.88 289 GLY A N 1
ATOM 2327 C CA . GLY A 1 289 ? 11.195 -1.503 -10.828 1 35.88 289 GLY A CA 1
ATOM 2328 C C . GLY A 1 289 ? 10.266 -2.242 -9.883 1 35.88 289 GLY A C 1
ATOM 2329 O O . GLY A 1 289 ? 9.461 -3.066 -10.32 1 35.88 289 GLY A O 1
ATOM 2330 N N . ASP A 1 290 ? 10.609 -2.264 -8.609 1 35.19 290 ASP A N 1
ATOM 2331 C CA . ASP A 1 290 ? 9.828 -3.088 -7.695 1 35.19 290 ASP A CA 1
ATOM 2332 C C . ASP A 1 290 ? 8.586 -2.344 -7.215 1 35.19 290 ASP A C 1
ATOM 2334 O O . ASP A 1 290 ? 7.895 -2.801 -6.301 1 35.19 290 ASP A O 1
ATOM 2338 N N . GLY A 1 291 ? 8.289 -1.176 -7.863 1 35.78 291 GLY A N 1
ATOM 2339 C CA . GLY A 1 291 ? 7.125 -0.378 -7.52 1 35.78 291 GLY A CA 1
ATOM 2340 C C . GLY A 1 291 ? 7.328 0.473 -6.277 1 35.78 291 GLY A C 1
ATOM 2341 O O . GLY A 1 291 ? 6.41 1.163 -5.836 1 35.78 291 GLY A O 1
ATOM 2342 N N . SER A 1 292 ? 8.391 0.208 -5.523 1 34.5 292 SER A N 1
ATOM 2343 C CA . SER A 1 292 ? 8.633 1.013 -4.332 1 34.5 292 SER A CA 1
ATOM 2344 C C . SER A 1 292 ? 9.273 2.352 -4.688 1 34.5 292 SER A C 1
ATOM 2346 O O . SER A 1 292 ? 10.438 2.4 -5.078 1 34.5 292 SER A O 1
ATOM 2348 N N . THR A 1 293 ? 8.773 3.129 -5.57 1 35.47 293 THR A N 1
ATOM 2349 C CA . THR A 1 293 ? 9.336 4.43 -5.91 1 35.47 293 THR A CA 1
ATOM 2350 C C . THR A 1 293 ? 9.602 5.254 -4.652 1 35.47 293 THR A C 1
ATOM 2352 O O . THR A 1 293 ? 8.711 5.406 -3.809 1 35.47 293 THR A O 1
ATOM 2355 N N . ASP A 1 294 ? 10.828 5.367 -4.297 1 33.78 294 ASP A N 1
ATOM 2356 C CA . ASP A 1 294 ? 11.203 6.34 -3.275 1 33.78 294 ASP A CA 1
ATOM 2357 C C . ASP A 1 294 ? 10.734 7.742 -3.656 1 33.78 294 ASP A C 1
ATOM 2359 O O . ASP A 1 294 ? 11.398 8.438 -4.426 1 33.78 294 ASP A O 1
ATOM 2363 N N . VAL A 1 295 ? 9.625 7.992 -3.576 1 36.28 295 VAL A N 1
ATOM 2364 C CA . VAL A 1 295 ? 9.016 9.297 -3.818 1 36.28 295 VAL A CA 1
ATOM 2365 C C . VAL A 1 295 ? 9.867 10.391 -3.182 1 36.28 295 VAL A C 1
ATOM 2367 O O . VAL A 1 295 ? 9.898 11.523 -3.672 1 36.28 295 VAL A O 1
ATOM 2370 N N . GLY A 1 296 ? 10.477 10.07 -2.105 1 34.19 296 GLY A N 1
ATOM 2371 C CA . GLY A 1 296 ? 11.32 11.086 -1.495 1 34.19 296 GLY A CA 1
ATOM 2372 C C . GLY A 1 296 ? 12.469 11.523 -2.389 1 34.19 296 GLY A C 1
ATOM 2373 O O . GLY A 1 296 ? 12.742 12.719 -2.514 1 34.19 296 GLY A O 1
ATOM 2374 N N . ALA A 1 297 ? 13.062 10.602 -3.023 1 37.22 297 ALA A N 1
ATOM 2375 C CA . ALA A 1 297 ? 14.148 10.961 -3.932 1 37.22 297 ALA A CA 1
ATOM 2376 C C . ALA A 1 297 ? 13.617 11.742 -5.133 1 37.22 297 ALA A C 1
ATOM 2378 O O . ALA A 1 297 ? 14.273 12.664 -5.621 1 37.22 297 ALA A O 1
ATOM 2379 N N . LEU A 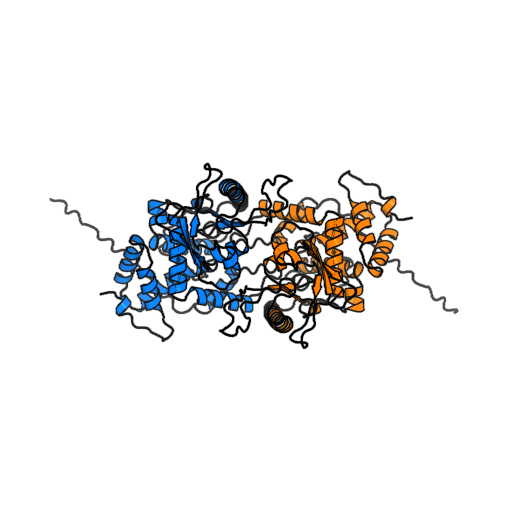1 298 ? 12.531 11.414 -5.527 1 37.44 298 LEU A N 1
ATOM 2380 C CA . LEU A 1 298 ? 11.93 12.078 -6.676 1 37.44 298 LEU A CA 1
ATOM 2381 C C . LEU A 1 298 ? 11.594 13.531 -6.348 1 37.44 298 LEU A C 1
ATOM 2383 O O . LEU A 1 298 ? 11.82 14.422 -7.168 1 37.44 298 LEU A O 1
ATOM 2387 N N . LEU A 1 299 ? 10.969 13.703 -5.332 1 36.41 299 LEU A N 1
ATOM 2388 C CA . LEU A 1 299 ? 10.664 15.07 -4.926 1 36.41 299 LEU A CA 1
ATOM 2389 C C . LEU A 1 299 ? 11.953 15.875 -4.727 1 36.41 299 LEU A C 1
ATOM 2391 O O . LEU A 1 299 ? 11.977 17.078 -4.961 1 36.41 299 LEU A O 1
ATOM 2395 N N . SER A 1 300 ? 12.977 15.242 -4.445 1 34.34 300 SER A N 1
ATOM 2396 C CA . SER A 1 300 ? 14.258 15.922 -4.297 1 34.34 300 SER A CA 1
ATOM 2397 C C . SER A 1 300 ? 14.797 16.391 -5.645 1 34.34 300 SER A C 1
ATOM 2399 O O . SER A 1 300 ? 15.469 17.422 -5.73 1 34.34 300 SER A O 1
ATOM 2401 N N . THR A 1 301 ? 14.562 15.656 -6.68 1 33.22 301 THR A N 1
ATOM 2402 C CA . THR A 1 301 ? 15.125 16.062 -7.961 1 33.22 301 THR A CA 1
ATOM 2403 C C . THR A 1 301 ? 14.328 17.203 -8.562 1 33.22 301 THR A C 1
ATOM 2405 O O . THR A 1 301 ? 14.883 18.047 -9.273 1 33.22 301 THR A O 1
ATOM 2408 N N . THR A 1 302 ? 13.117 17.234 -8.531 1 32.28 302 THR A N 1
ATOM 2409 C CA . THR A 1 302 ? 12.438 18.375 -9.141 1 32.28 302 THR A CA 1
ATOM 2410 C C . THR A 1 302 ? 12.75 19.656 -8.383 1 32.28 302 THR A C 1
ATOM 2412 O O . THR A 1 302 ? 12.523 20.766 -8.891 1 32.28 302 THR A O 1
ATOM 2415 N N . SER A 1 303 ? 13.062 19.672 -7.16 1 30.38 303 SER A N 1
ATOM 2416 C CA . SER A 1 303 ? 13.609 20.906 -6.598 1 30.38 303 SER A CA 1
ATOM 2417 C C . SER A 1 303 ? 14.883 21.328 -7.324 1 30.38 303 SER A C 1
ATOM 2419 O O . SER A 1 303 ? 15.492 22.328 -6.98 1 30.38 303 SER A O 1
ATOM 2421 N N . LEU A 1 304 ? 15.352 20.578 -8.219 1 29.05 304 LEU A N 1
ATOM 2422 C CA . LEU A 1 304 ? 16.453 21.141 -9.008 1 29.05 304 LEU A CA 1
ATOM 2423 C C . LEU A 1 304 ? 15.984 22.328 -9.828 1 29.05 304 LEU A C 1
ATOM 2425 O O . LEU A 1 304 ? 16.766 23.234 -10.117 1 29.05 304 LEU A O 1
ATOM 2429 N N . GLY A 1 305 ? 14.789 22.375 -10.352 1 27.94 305 GLY A N 1
ATOM 2430 C CA . GLY A 1 305 ? 14.562 23.594 -11.102 1 27.94 305 GLY A CA 1
ATOM 2431 C C . GLY A 1 305 ? 14.422 24.828 -10.219 1 27.94 305 GLY A C 1
ATOM 2432 O O . GLY A 1 305 ? 14.477 25.953 -10.703 1 27.94 305 GLY A O 1
ATOM 2433 N N . VAL A 1 306 ? 13.727 24.703 -9.094 1 27.83 306 VAL A N 1
ATOM 2434 C CA . VAL A 1 306 ? 13.586 25.953 -8.359 1 27.83 306 VAL A CA 1
ATOM 2435 C C . VAL A 1 306 ? 14.859 26.234 -7.57 1 27.83 306 VAL A C 1
ATOM 2437 O O . VAL A 1 306 ? 14.875 26.109 -6.344 1 27.83 306 VAL A O 1
ATOM 2440 N N . LEU A 1 307 ? 15.984 25.828 -7.871 1 27.55 307 LEU A N 1
ATOM 2441 C CA . LEU A 1 307 ? 17.25 26.25 -7.297 1 27.55 307 LEU A CA 1
ATOM 2442 C C . LEU A 1 307 ? 17.406 27.766 -7.379 1 27.55 307 LEU A C 1
ATOM 2444 O O . LEU A 1 307 ? 18.453 28.312 -7.016 1 27.55 307 LEU A O 1
ATOM 2448 N N . GLY A 1 308 ? 16.625 28.594 -8.133 1 25.06 308 GLY A N 1
ATOM 2449 C CA . GLY A 1 308 ? 17.172 29.938 -8.234 1 25.06 308 GLY A CA 1
ATOM 2450 C C . GLY A 1 308 ? 17.203 30.656 -6.91 1 25.06 308 GLY A C 1
ATOM 2451 O O . GLY A 1 308 ? 18.25 31.188 -6.512 1 25.06 308 GLY A O 1
ATOM 2452 N N . SER A 1 309 ? 16.078 31.484 -6.477 1 22.91 309 SER A N 1
ATOM 2453 C CA . SER A 1 309 ? 16.25 32.688 -5.684 1 22.91 309 SER A CA 1
ATOM 2454 C C . SER A 1 309 ? 16.406 32.375 -4.203 1 22.91 309 SER A C 1
ATOM 2456 O O . SER A 1 309 ? 15.453 31.906 -3.564 1 22.91 309 SER A O 1
ATOM 2458 N N . ARG A 1 310 ? 17.469 32.062 -3.525 1 26.19 310 ARG A N 1
ATOM 2459 C CA . ARG A 1 310 ? 18 31.922 -2.172 1 26.19 310 ARG A CA 1
ATOM 2460 C C . ARG A 1 310 ? 17.609 33.125 -1.312 1 26.19 310 ARG A C 1
ATOM 2462 O O . ARG A 1 310 ? 18.281 34.156 -1.334 1 26.19 310 ARG A O 1
ATOM 2469 N N . ALA A 1 311 ? 16.406 33.656 -1.196 1 25.14 311 ALA A N 1
ATOM 2470 C CA . ALA A 1 311 ? 16.25 34.781 -0.27 1 25.14 311 ALA A CA 1
ATOM 2471 C C . ALA A 1 311 ? 16.406 34.312 1.177 1 25.14 311 ALA A C 1
ATOM 2473 O O . ALA A 1 311 ? 15.852 33.281 1.56 1 25.14 311 ALA A O 1
ATOM 2474 N N . SER A 1 312 ? 17.344 34.719 2.043 1 26.41 312 SER A N 1
ATOM 2475 C CA . SER A 1 312 ? 17.812 34.688 3.424 1 26.41 312 SER A CA 1
ATOM 2476 C C . SER A 1 312 ? 16.656 34.875 4.402 1 26.41 312 SER A C 1
ATOM 2478 O O . SER A 1 312 ? 15.914 35.844 4.32 1 26.41 312 SER A O 1
ATOM 2480 N N . CYS A 1 313 ? 15.859 34 4.719 1 30.95 313 CYS A N 1
ATOM 2481 C CA . CYS A 1 313 ? 14.953 34.219 5.848 1 30.95 313 CYS A CA 1
ATOM 2482 C C . CYS A 1 313 ? 15.734 34.562 7.109 1 30.95 313 CYS A C 1
ATOM 2484 O O . CYS A 1 313 ? 16.266 33.688 7.785 1 30.95 313 CYS A O 1
ATOM 2486 N N . GLN A 1 314 ? 16.578 35.625 7.254 1 28.3 314 GLN A N 1
ATOM 2487 C CA . GLN A 1 314 ? 17.328 36.25 8.352 1 28.3 314 GLN A CA 1
ATOM 2488 C C . GLN A 1 314 ? 16.406 36.531 9.539 1 28.3 314 GLN A C 1
ATOM 2490 O O . GLN A 1 314 ? 15.461 37.312 9.43 1 28.3 314 GLN A O 1
ATOM 2495 N N . HIS A 1 315 ? 16.062 35.594 10.336 1 31.38 315 HIS A N 1
ATOM 2496 C CA . HIS A 1 315 ? 15.484 36 11.609 1 31.38 315 HIS A CA 1
ATOM 2497 C C . HIS A 1 315 ? 16.469 36.812 12.43 1 31.38 315 HIS A C 1
ATOM 2499 O O . HIS A 1 315 ? 17.625 36.406 12.617 1 31.38 315 HIS A O 1
ATOM 2505 N N . SER A 1 316 ? 16.516 38.125 12.539 1 27.69 316 SER A N 1
ATOM 2506 C CA . SER A 1 316 ? 17.234 39.062 13.398 1 27.69 316 SER A CA 1
ATOM 2507 C C . SER A 1 316 ? 17.078 38.688 14.867 1 27.69 316 SER A C 1
ATOM 2509 O O . SER A 1 316 ? 15.969 38.594 15.383 1 27.69 316 SER A O 1
ATOM 2511 N N . THR A 1 317 ? 17.922 37.875 15.484 1 30.34 317 THR A N 1
ATOM 2512 C CA . THR A 1 317 ? 18.109 37.781 16.922 1 30.34 317 THR A CA 1
ATOM 2513 C C . THR A 1 317 ? 18.391 39.156 17.516 1 30.34 317 THR A C 1
ATOM 2515 O O . THR A 1 317 ? 19.422 39.781 17.203 1 30.34 317 THR A O 1
ATOM 2518 N N . ASN A 1 318 ? 17.547 40.094 17.859 1 26.73 318 ASN A N 1
ATOM 2519 C CA . ASN A 1 318 ? 17.797 41.25 18.703 1 26.73 318 ASN A CA 1
ATOM 2520 C C . ASN A 1 318 ? 18.266 40.844 20.094 1 26.73 318 ASN A C 1
ATOM 2522 O O . ASN A 1 318 ? 17.5 40.281 20.859 1 26.73 318 ASN A O 1
ATOM 2526 N N . ASP A 1 319 ? 19.562 40.5 20.375 1 30.03 319 ASP A N 1
ATOM 2527 C CA . ASP A 1 319 ? 20.25 40.5 21.656 1 30.03 319 ASP A CA 1
ATOM 2528 C C . ASP A 1 319 ? 20.125 41.875 22.344 1 30.03 319 ASP A C 1
ATOM 2530 O O . ASP A 1 319 ? 20.766 42.844 21.938 1 30.03 319 ASP A O 1
ATOM 2534 N N . SER A 1 320 ? 19 42.375 22.891 1 27.89 320 SER A N 1
ATOM 2535 C CA . SER A 1 320 ? 18.984 43.531 23.797 1 27.89 320 SER A CA 1
ATOM 2536 C C . SER A 1 320 ? 19.797 43.25 25.062 1 27.89 320 SER A C 1
ATOM 2538 O O . SER A 1 320 ? 19.453 42.344 25.844 1 27.89 320 SER A O 1
ATOM 2540 N N . THR A 1 321 ? 21.125 43.438 25.078 1 29.38 321 THR A N 1
ATOM 2541 C CA . THR A 1 321 ? 22.047 43.594 26.203 1 29.38 321 THR A CA 1
ATOM 2542 C C . THR A 1 321 ? 21.516 44.656 27.172 1 29.38 321 THR A C 1
ATOM 2544 O O . THR A 1 321 ? 21.391 45.844 26.828 1 29.38 321 THR A O 1
ATOM 2547 N N . VAL A 1 322 ? 20.703 44.344 28.25 1 30.97 322 VAL A N 1
ATOM 2548 C CA . VAL A 1 322 ? 20.391 45.156 29.422 1 30.97 322 VAL A CA 1
ATOM 2549 C C . VAL A 1 322 ? 21.672 45.469 30.203 1 30.97 322 VAL A C 1
ATOM 2551 O O . VAL A 1 322 ? 22.391 44.562 30.625 1 30.97 322 VAL A O 1
ATOM 2554 N N . SER A 1 323 ? 22.344 46.562 29.859 1 28.66 323 SER A N 1
ATOM 2555 C CA . SER A 1 323 ? 23.422 47.25 30.594 1 28.66 323 SER A CA 1
ATOM 2556 C C . SER A 1 323 ? 23.031 47.469 32.031 1 28.66 323 SER A C 1
ATOM 2558 O O . SER A 1 323 ? 22.047 48.156 32.344 1 28.66 323 SER A O 1
ATOM 2560 N N . THR A 1 324 ? 23.141 46.5 32.906 1 29.22 324 THR A N 1
ATOM 2561 C CA . THR A 1 324 ? 23.062 46.75 34.344 1 29.22 324 THR A CA 1
ATOM 2562 C C . THR A 1 324 ? 24.094 47.75 34.781 1 29.22 324 THR A C 1
ATOM 2564 O O . THR A 1 324 ? 25.297 47.594 34.531 1 29.22 324 THR A O 1
ATOM 2567 N N . GLY A 1 325 ? 23.828 49.062 34.812 1 29.28 325 GLY A N 1
ATOM 2568 C CA . GLY A 1 325 ? 24.453 50.25 35.438 1 29.28 325 GLY A CA 1
ATOM 2569 C C . GLY A 1 325 ? 24.938 50 36.844 1 29.28 325 GLY A C 1
ATOM 2570 O O . GLY A 1 325 ? 24.141 49.656 37.719 1 29.28 325 GLY A O 1
ATOM 2571 N N . GLU A 1 326 ? 26.141 49.406 37 1 22.27 326 GLU A N 1
ATOM 2572 C CA . GLU A 1 326 ? 26.828 49.469 38.281 1 22.27 326 GLU A CA 1
ATOM 2573 C C . GLU A 1 326 ? 26.953 50.938 38.75 1 22.27 326 GLU A C 1
ATOM 2575 O O . GLU A 1 326 ? 27.375 51.812 38 1 22.27 326 GLU A O 1
ATOM 2580 N N . LYS A 1 327 ? 26.156 51.344 39.719 1 23.73 327 LYS A N 1
ATOM 2581 C CA . LYS A 1 327 ? 26.25 52.469 40.625 1 23.73 327 LYS A CA 1
ATOM 2582 C C . LYS A 1 327 ? 27.625 52.562 41.281 1 23.73 327 LYS A C 1
ATOM 2584 O O . LYS A 1 327 ? 28.062 51.625 41.969 1 23.73 327 LYS A O 1
ATOM 2589 N N . ASN A 1 328 ? 28.609 53.062 40.469 1 20.31 328 ASN A N 1
ATOM 2590 C CA . ASN A 1 328 ? 29.469 53.844 41.344 1 20.31 328 ASN A CA 1
ATOM 2591 C C . ASN A 1 328 ? 28.734 55.062 41.906 1 20.31 328 ASN A C 1
ATOM 2593 O O . ASN A 1 328 ? 28 55.75 41.188 1 20.31 328 ASN A O 1
ATOM 2597 N N . MET B 1 1 ? 8.469 -45.406 -13.367 1 47.66 1 MET B N 1
ATOM 2598 C CA . MET B 1 1 ? 8.156 -45.406 -11.945 1 47.66 1 MET B CA 1
ATOM 2599 C C . MET B 1 1 ? 8.789 -44.188 -11.258 1 47.66 1 MET B C 1
ATOM 2601 O O . MET B 1 1 ? 9.969 -43.906 -11.469 1 47.66 1 MET B O 1
ATOM 2605 N N . ASP B 1 2 ? 7.973 -43 -10.805 1 67.94 2 ASP B N 1
ATOM 2606 C CA . ASP B 1 2 ? 8.195 -41.562 -10.617 1 67.94 2 ASP B CA 1
ATOM 2607 C C . ASP B 1 2 ? 9.242 -41.312 -9.539 1 67.94 2 ASP B C 1
ATOM 2609 O O . ASP B 1 2 ? 9.164 -41.875 -8.438 1 67.94 2 ASP B O 1
ATOM 2613 N N . ARG B 1 3 ? 10.516 -41.312 -10.039 1 78.06 3 ARG B N 1
ATOM 2614 C CA . ARG B 1 3 ? 11.664 -41 -9.188 1 78.06 3 ARG B CA 1
ATOM 2615 C C . ARG B 1 3 ? 11.25 -40.125 -8.023 1 78.06 3 ARG B C 1
ATOM 2617 O O . ARG B 1 3 ? 11.875 -40.156 -6.961 1 78.06 3 ARG B O 1
ATOM 2624 N N . VAL B 1 4 ? 10.25 -39.5 -8.164 1 84.19 4 VAL B N 1
ATOM 2625 C CA . VAL B 1 4 ? 9.766 -38.656 -7.094 1 84.19 4 VAL B CA 1
ATOM 2626 C C . VAL B 1 4 ? 9.156 -39.5 -5.98 1 84.19 4 VAL B C 1
ATOM 2628 O O . VAL B 1 4 ? 9.289 -39.156 -4.797 1 84.19 4 VAL B O 1
ATOM 2631 N N . TYR B 1 5 ? 8.648 -40.656 -6.402 1 79.38 5 TYR B N 1
ATOM 2632 C CA . TYR B 1 5 ? 8.023 -41.531 -5.422 1 79.38 5 TYR B CA 1
ATOM 2633 C C . TYR B 1 5 ? 9.078 -42.312 -4.625 1 79.38 5 TYR B C 1
ATOM 2635 O O . TYR B 1 5 ? 8.82 -42.719 -3.49 1 79.38 5 TYR B O 1
ATOM 2643 N N . LYS B 1 6 ? 10.281 -42.406 -5.199 1 82.94 6 LYS B N 1
ATOM 2644 C CA . LYS B 1 6 ? 11.352 -43.125 -4.523 1 82.94 6 LYS B CA 1
ATOM 2645 C C . LYS B 1 6 ? 12.281 -42.188 -3.783 1 82.94 6 LYS B C 1
ATOM 2647 O O . LYS B 1 6 ? 13.281 -42.594 -3.191 1 82.94 6 LYS B O 1
ATOM 2652 N N . TYR B 1 7 ? 11.898 -40.969 -3.854 1 89.56 7 TYR B N 1
ATOM 2653 C CA . TYR B 1 7 ? 12.727 -39.938 -3.207 1 89.56 7 TYR B CA 1
ATOM 2654 C C . TYR B 1 7 ? 12.773 -40.156 -1.699 1 89.56 7 TYR B C 1
ATOM 2656 O O . TYR B 1 7 ? 11.75 -40.406 -1.064 1 89.56 7 TYR B O 1
ATOM 2664 N N . LYS B 1 8 ? 14 -40.156 -1.145 1 85.69 8 LYS B N 1
ATOM 2665 C CA . LYS B 1 8 ? 14.195 -40.312 0.296 1 85.69 8 LYS B CA 1
ATOM 2666 C C . LYS B 1 8 ? 14.508 -38.969 0.95 1 85.69 8 LYS B C 1
ATOM 2668 O O . LYS B 1 8 ? 15.523 -38.344 0.648 1 85.69 8 LYS B O 1
ATOM 2673 N N . ALA B 1 9 ? 13.664 -38.625 1.897 1 86.75 9 ALA B N 1
ATOM 2674 C CA . ALA B 1 9 ? 13.82 -37.344 2.6 1 86.75 9 ALA B CA 1
ATOM 2675 C C . ALA B 1 9 ? 15.055 -37.375 3.496 1 86.75 9 ALA B C 1
ATOM 2677 O O . ALA B 1 9 ? 15.352 -38.375 4.133 1 86.75 9 ALA B O 1
ATOM 2678 N N . THR B 1 10 ? 15.836 -36.281 3.498 1 84.25 10 THR B N 1
ATOM 2679 C CA . THR B 1 10 ? 17.031 -36.188 4.324 1 84.25 10 THR B CA 1
ATOM 2680 C C . THR B 1 10 ? 16.672 -35.781 5.754 1 84.25 10 THR B C 1
ATOM 2682 O O . THR B 1 10 ? 17.328 -36.219 6.707 1 84.25 10 THR B O 1
ATOM 2685 N N . ARG B 1 11 ? 15.641 -34.938 5.82 1 84.38 11 ARG B N 1
ATOM 2686 C CA . ARG B 1 11 ? 15.156 -34.438 7.105 1 84.38 11 ARG B CA 1
ATOM 2687 C C . ARG B 1 11 ? 13.633 -34.375 7.137 1 84.38 11 ARG B C 1
ATOM 2689 O O . ARG B 1 11 ? 12.984 -34.438 6.09 1 84.38 11 ARG B O 1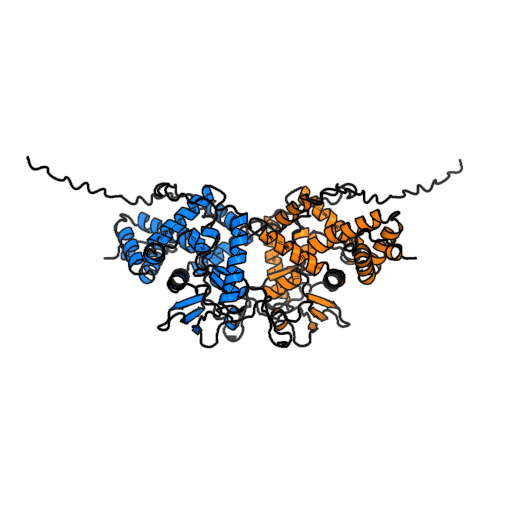
ATOM 2696 N N . PRO B 1 12 ? 13.109 -34.406 8.273 1 82.25 12 PRO B N 1
ATOM 2697 C CA . PRO B 1 12 ? 11.648 -34.375 8.398 1 82.25 12 PRO B CA 1
ATOM 2698 C C . PRO B 1 12 ? 11.023 -33.125 7.75 1 82.25 12 PRO B C 1
ATOM 2700 O O . PRO B 1 12 ? 9.883 -33.188 7.293 1 82.25 12 PRO B O 1
ATOM 2703 N N . GLU B 1 13 ? 11.742 -32.125 7.648 1 83.75 13 GLU B N 1
ATOM 2704 C CA . GLU B 1 13 ? 11.203 -30.891 7.094 1 83.75 13 GLU B CA 1
ATOM 2705 C C . GLU B 1 13 ? 11.375 -30.844 5.578 1 83.75 13 GLU B C 1
ATOM 2707 O O . GLU B 1 13 ? 10.906 -29.906 4.926 1 83.75 13 GLU B O 1
ATOM 2712 N N . ASP B 1 14 ? 12.008 -31.953 5.133 1 88.81 14 ASP B N 1
ATOM 2713 C CA . ASP B 1 14 ? 12.234 -32 3.691 1 88.81 14 ASP B CA 1
ATOM 2714 C C . ASP B 1 14 ? 10.93 -32.281 2.945 1 88.81 14 ASP B C 1
ATOM 2716 O O . ASP B 1 14 ? 10.352 -33.375 3.059 1 88.81 14 ASP B O 1
ATOM 2720 N N . ASP B 1 15 ? 10.453 -31.344 2.266 1 91.69 15 ASP B N 1
ATOM 2721 C CA . ASP B 1 15 ? 9.18 -31.469 1.56 1 91.69 15 ASP B CA 1
ATOM 2722 C C . ASP B 1 15 ? 9.398 -31.531 0.049 1 91.69 15 ASP B C 1
ATOM 2724 O O . ASP B 1 15 ? 8.5 -31.188 -0.726 1 91.69 15 ASP B O 1
ATOM 2728 N N . THR B 1 16 ? 10.539 -31.953 -0.397 1 92.94 16 THR B N 1
ATOM 2729 C CA . THR B 1 16 ? 10.922 -32 -1.804 1 92.94 16 THR B CA 1
ATOM 2730 C C . THR B 1 16 ? 9.938 -32.844 -2.6 1 92.94 16 THR B C 1
ATOM 2732 O O . THR B 1 16 ? 9.445 -32.438 -3.648 1 92.94 16 THR B O 1
ATOM 2735 N N . ALA B 1 17 ? 9.602 -33.969 -2.096 1 92.81 17 ALA B N 1
ATOM 2736 C CA . ALA B 1 17 ? 8.695 -34.875 -2.797 1 92.81 17 ALA B CA 1
ATOM 2737 C C . ALA B 1 17 ? 7.312 -34.25 -2.957 1 92.81 17 ALA B C 1
ATOM 2739 O O . ALA B 1 17 ? 6.695 -34.344 -4.02 1 92.81 17 ALA B O 1
ATOM 2740 N N . ARG B 1 18 ? 6.898 -33.625 -1.938 1 93.12 18 ARG B N 1
ATOM 2741 C CA . ARG B 1 18 ? 5.598 -32.969 -1.981 1 93.12 18 ARG B CA 1
ATOM 2742 C C . ARG B 1 18 ? 5.586 -31.844 -3.012 1 93.12 18 ARG B C 1
ATOM 2744 O O . ARG B 1 18 ? 4.652 -31.75 -3.812 1 93.12 18 ARG B O 1
ATOM 2751 N N . VAL B 1 19 ? 6.629 -31.062 -2.992 1 95.25 19 VAL B N 1
ATOM 2752 C CA . VAL B 1 19 ? 6.734 -29.938 -3.918 1 95.25 19 VAL B CA 1
ATOM 2753 C C . VAL B 1 19 ? 6.723 -30.453 -5.355 1 95.25 19 VAL B C 1
ATOM 2755 O O . VAL B 1 19 ? 5.969 -29.953 -6.195 1 95.25 19 VAL B O 1
ATOM 2758 N N . MET B 1 20 ? 7.5 -31.453 -5.625 1 94.94 20 MET B N 1
ATOM 2759 C CA . MET B 1 20 ? 7.605 -31.984 -6.98 1 94.94 20 MET B CA 1
ATOM 2760 C C . MET B 1 20 ? 6.281 -32.594 -7.43 1 94.94 20 MET B C 1
ATOM 2762 O O . MET B 1 20 ? 5.863 -32.406 -8.57 1 94.94 20 MET B O 1
ATOM 2766 N N . ARG B 1 21 ? 5.598 -33.219 -6.551 1 94.94 21 ARG B N 1
ATOM 2767 C CA . ARG B 1 21 ? 4.305 -33.812 -6.875 1 94.94 21 ARG B CA 1
ATOM 2768 C C . ARG B 1 21 ? 3.271 -32.719 -7.184 1 94.94 21 ARG B C 1
ATOM 2770 O O . ARG B 1 21 ? 2.498 -32.844 -8.141 1 94.94 21 ARG B O 1
ATOM 2777 N N . VAL B 1 22 ? 3.25 -31.703 -6.387 1 96.81 22 VAL B N 1
ATOM 2778 C CA . VAL B 1 22 ? 2.299 -30.625 -6.582 1 96.81 22 VAL B CA 1
ATOM 2779 C C . VAL B 1 22 ? 2.543 -29.953 -7.938 1 96.81 22 VAL B C 1
ATOM 2781 O O . VAL B 1 22 ? 1.597 -29.641 -8.656 1 96.81 22 VAL B O 1
ATOM 2784 N N . PHE B 1 23 ? 3.84 -29.797 -8.258 1 96.94 23 PHE B N 1
ATOM 2785 C CA . PHE B 1 23 ? 4.148 -29.25 -9.57 1 96.94 23 PHE B CA 1
ATOM 2786 C C . PHE B 1 23 ? 3.645 -30.156 -10.68 1 96.94 23 PHE B C 1
ATOM 2788 O O . PHE B 1 23 ? 2.975 -29.703 -11.609 1 96.94 23 PHE B O 1
ATOM 2795 N N . LEU B 1 24 ? 3.875 -31.391 -10.555 1 95.75 24 LEU B N 1
ATOM 2796 C CA . LEU B 1 24 ? 3.496 -32.344 -11.586 1 95.75 24 LEU B CA 1
ATOM 2797 C C . LEU B 1 24 ? 1.979 -32.438 -11.711 1 95.75 24 LEU B C 1
ATOM 2799 O O . LEU B 1 24 ? 1.452 -32.562 -12.82 1 95.75 24 LEU B O 1
ATOM 2803 N N . ASP B 1 25 ? 1.303 -32.25 -10.625 1 95.81 25 ASP B N 1
ATOM 2804 C CA . ASP B 1 25 ? -0.15 -32.406 -10.609 1 95.81 25 ASP B CA 1
ATOM 2805 C C . ASP B 1 25 ? -0.833 -31.172 -11.195 1 95.81 25 ASP B C 1
ATOM 2807 O O . ASP B 1 25 ? -1.971 -31.25 -11.664 1 95.81 25 ASP B O 1
ATOM 2811 N N . ASN B 1 26 ? -0.168 -30.062 -11.18 1 97.25 26 ASN B N 1
ATOM 2812 C CA . ASN B 1 26 ? -0.898 -28.828 -11.469 1 97.25 26 ASN B CA 1
ATOM 2813 C C . ASN B 1 26 ? -0.383 -28.156 -12.742 1 97.25 26 ASN B C 1
ATOM 2815 O O . ASN B 1 26 ? -1.086 -27.359 -13.352 1 97.25 26 ASN B O 1
ATOM 2819 N N . LEU B 1 27 ? 0.865 -28.453 -13.148 1 97.12 27 LEU B N 1
ATOM 2820 C CA . LEU B 1 27 ? 1.412 -27.844 -14.352 1 97.12 27 LEU B CA 1
ATOM 2821 C C . LEU B 1 27 ? 0.614 -28.25 -15.586 1 97.12 27 LEU B C 1
ATOM 2823 O O . LEU B 1 27 ? 0.024 -29.328 -15.617 1 97.12 27 LEU B O 1
ATOM 2827 N N . PRO B 1 28 ? 0.575 -27.344 -16.562 1 95.25 28 PRO B N 1
ATOM 2828 C CA . PRO B 1 28 ? 0.008 -27.766 -17.844 1 95.25 28 PRO B CA 1
ATOM 2829 C C . PRO B 1 28 ? 0.773 -28.938 -18.469 1 95.25 28 PRO B C 1
ATOM 2831 O O . PRO B 1 28 ? 1.901 -29.234 -18.062 1 95.25 28 PRO B O 1
ATOM 2834 N N . GLU B 1 29 ? 0.166 -29.547 -19.469 1 94.69 29 GLU B N 1
ATOM 2835 C CA . GLU B 1 29 ? 0.705 -30.781 -20.016 1 94.69 29 GLU B CA 1
ATOM 2836 C C . GLU B 1 29 ? 2.121 -30.578 -20.547 1 94.69 29 GLU B C 1
ATOM 2838 O O . GLU B 1 29 ? 3.01 -31.406 -20.281 1 94.69 29 GLU B O 1
ATOM 2843 N N . ASP B 1 30 ? 2.307 -29.562 -21.234 1 92.94 30 ASP B N 1
ATOM 2844 C CA . ASP B 1 30 ? 3.633 -29.312 -21.797 1 92.94 30 ASP B CA 1
ATOM 2845 C C . ASP B 1 30 ? 4.652 -29.047 -20.688 1 92.94 30 ASP B C 1
ATOM 2847 O O . ASP B 1 30 ? 5.781 -29.531 -20.75 1 92.94 30 ASP B O 1
ATOM 2851 N N . GLY B 1 31 ? 4.328 -28.297 -19.672 1 94.94 31 GLY B N 1
ATOM 2852 C CA . GLY B 1 31 ? 5.207 -28.062 -18.547 1 94.94 31 GLY B CA 1
ATOM 2853 C C . GLY B 1 31 ? 5.477 -29.312 -17.719 1 94.94 31 GLY B C 1
ATOM 2854 O O . GLY B 1 31 ? 6.598 -29.531 -17.266 1 94.94 31 GLY B O 1
ATOM 2855 N N . LYS B 1 32 ? 4.461 -30.094 -17.594 1 95.88 32 LYS B N 1
ATOM 2856 C CA . LYS B 1 32 ? 4.57 -31.359 -16.859 1 95.88 32 LYS B CA 1
ATOM 2857 C C . LYS B 1 32 ? 5.574 -32.281 -17.531 1 95.88 32 LYS B C 1
ATOM 2859 O O . LYS B 1 32 ? 6.395 -32.906 -16.859 1 95.88 32 LYS B O 1
ATOM 2864 N N . GLN B 1 33 ? 5.48 -32.344 -18.812 1 94.62 33 GLN B N 1
ATOM 2865 C CA . GLN B 1 33 ? 6.395 -33.188 -19.562 1 94.62 33 GLN B CA 1
ATOM 2866 C C . GLN B 1 33 ? 7.84 -32.75 -19.391 1 94.62 33 GLN B C 1
ATOM 2868 O O . GLN B 1 33 ? 8.742 -33.562 -19.219 1 94.62 33 GLN B O 1
ATOM 2873 N N . ASN B 1 34 ? 8 -31.438 -19.484 1 93.12 34 ASN B N 1
ATOM 2874 C CA . ASN B 1 34 ? 9.336 -30.906 -19.281 1 93.12 34 ASN B CA 1
ATOM 2875 C C . ASN B 1 34 ? 9.883 -31.266 -17.906 1 93.12 34 ASN B C 1
ATOM 2877 O O . ASN B 1 34 ? 11.031 -31.688 -17.766 1 93.12 34 ASN B O 1
ATOM 2881 N N . LEU B 1 35 ? 9.062 -31.125 -16.906 1 93.5 35 LEU B N 1
ATOM 2882 C CA . LEU B 1 35 ? 9.492 -31.406 -15.539 1 93.5 35 LEU B CA 1
ATOM 2883 C C . LEU B 1 35 ? 9.773 -32.906 -15.359 1 93.5 35 LEU B C 1
ATOM 2885 O O . LEU B 1 35 ? 10.742 -33.281 -14.695 1 93.5 35 LEU B O 1
ATOM 2889 N N . GLN B 1 36 ? 8.953 -33.719 -15.945 1 92.56 36 GLN B N 1
ATOM 2890 C CA . GLN B 1 36 ? 9.172 -35.156 -15.891 1 92.56 36 GLN B CA 1
ATOM 2891 C C . GLN B 1 36 ? 10.508 -35.531 -16.516 1 92.56 36 GLN B C 1
ATOM 2893 O O . GLN B 1 36 ? 11.242 -36.344 -15.977 1 92.56 36 GLN B O 1
ATOM 2898 N N . ASN B 1 37 ? 10.758 -34.938 -17.641 1 91.38 37 ASN B N 1
ATOM 2899 C CA . ASN B 1 37 ? 12.031 -35.156 -18.297 1 91.38 37 ASN B CA 1
ATOM 2900 C C . ASN B 1 37 ? 13.211 -34.75 -17.422 1 91.38 37 ASN B C 1
ATOM 2902 O O . ASN B 1 37 ? 14.234 -35.438 -17.359 1 91.38 37 ASN B O 1
ATOM 2906 N N . ASP B 1 38 ? 13.016 -33.625 -16.766 1 89 38 ASP B N 1
ATOM 2907 C CA . ASP B 1 38 ? 14.062 -33.156 -15.859 1 89 38 ASP B CA 1
ATOM 2908 C C . ASP B 1 38 ? 14.273 -34.125 -14.703 1 89 38 ASP B C 1
ATOM 2910 O O . ASP B 1 38 ? 15.414 -34.406 -14.32 1 89 38 ASP B O 1
ATOM 2914 N N . ILE B 1 39 ? 13.234 -34.625 -14.156 1 88.88 39 ILE B N 1
ATOM 2915 C CA . ILE B 1 39 ? 13.297 -35.531 -13.031 1 88.88 39 ILE B CA 1
ATOM 2916 C C . ILE B 1 39 ? 13.953 -36.844 -13.469 1 88.88 39 ILE B C 1
ATOM 2918 O O . ILE B 1 39 ? 14.773 -37.406 -12.742 1 88.88 39 ILE B O 1
ATOM 2922 N N . TYR B 1 40 ? 13.617 -37.25 -14.648 1 87.5 40 TYR B N 1
ATOM 2923 C CA . TYR B 1 40 ? 14.188 -38.469 -15.188 1 87.5 40 TYR B CA 1
ATOM 2924 C C . TYR B 1 40 ? 15.688 -38.344 -15.398 1 87.5 40 TYR B C 1
ATOM 2926 O O . TYR B 1 40 ? 16.438 -39.281 -15.242 1 87.5 40 TYR B O 1
ATOM 2934 N N . ALA B 1 41 ? 16.062 -37.156 -15.742 1 86.75 41 ALA B N 1
ATOM 2935 C CA . ALA B 1 41 ? 17.484 -36.906 -16 1 86.75 41 ALA B CA 1
ATOM 2936 C C . ALA B 1 41 ? 18.266 -36.812 -14.695 1 86.75 41 ALA B C 1
ATOM 2938 O O . ALA B 1 41 ? 19.5 -36.938 -14.695 1 86.75 41 ALA B O 1
ATOM 2939 N N . CYS B 1 42 ? 17.578 -36.656 -13.602 1 87.5 42 CYS B N 1
ATOM 2940 C CA . CYS B 1 42 ? 18.25 -36.594 -12.312 1 87.5 42 CYS B CA 1
ATOM 2941 C C . CYS B 1 42 ? 18.766 -37.969 -11.898 1 87.5 42 CYS B C 1
ATOM 2943 O O . CYS B 1 42 ? 18.047 -38.969 -11.992 1 87.5 42 CYS B O 1
ATOM 2945 N N . GLN B 1 43 ? 20.016 -38.031 -11.43 1 85.56 43 GLN B N 1
ATOM 2946 C CA . GLN B 1 43 ? 20.672 -39.281 -11.109 1 85.56 43 GLN B CA 1
ATOM 2947 C C . GLN B 1 43 ? 20.672 -39.531 -9.609 1 85.56 43 GLN B C 1
ATOM 2949 O O . GLN B 1 43 ? 20.984 -40.656 -9.156 1 85.56 43 GLN B O 1
ATOM 2954 N N . SER B 1 44 ? 20.391 -38.531 -8.852 1 88.5 44 SER B N 1
ATOM 2955 C CA . SER B 1 44 ? 20.469 -38.656 -7.398 1 88.5 44 SER B CA 1
ATOM 2956 C C . SER B 1 44 ? 19.359 -37.844 -6.719 1 88.5 44 SER B C 1
ATOM 2958 O O . SER B 1 44 ? 18.75 -37 -7.336 1 88.5 44 SER B O 1
ATOM 2960 N N . ASP B 1 45 ? 19.156 -38.25 -5.484 1 89.88 45 ASP B N 1
ATOM 2961 C CA . ASP B 1 45 ? 18.172 -37.531 -4.684 1 89.88 45 ASP B CA 1
ATOM 2962 C C . ASP B 1 45 ? 18.625 -36.094 -4.441 1 89.88 45 ASP B C 1
ATOM 2964 O O . ASP B 1 45 ? 17.781 -35.188 -4.32 1 89.88 45 ASP B O 1
ATOM 2968 N N . GLU B 1 46 ? 19.891 -35.938 -4.445 1 89.06 46 GLU B N 1
ATOM 2969 C CA . GLU B 1 46 ? 20.438 -34.594 -4.258 1 89.06 46 GLU B CA 1
ATOM 2970 C C . GLU B 1 46 ? 20.078 -33.688 -5.434 1 89.06 46 GLU B C 1
ATOM 2972 O O . GLU B 1 46 ? 19.766 -32.5 -5.25 1 89.06 46 GLU B O 1
ATOM 2977 N N . GLN B 1 47 ? 20.047 -34.281 -6.547 1 89.12 47 GLN B N 1
ATOM 2978 C CA . GLN B 1 47 ? 19.703 -33.531 -7.738 1 89.12 47 GLN B CA 1
ATOM 2979 C C . GLN B 1 47 ? 18.219 -33.188 -7.777 1 89.12 47 GLN B C 1
ATOM 2981 O O . GLN B 1 47 ? 17.844 -32.094 -8.211 1 89.12 47 GLN B O 1
ATOM 2986 N N . ILE B 1 48 ? 17.422 -34.062 -7.285 1 90.88 48 ILE B N 1
ATOM 2987 C CA . ILE B 1 48 ? 15.984 -33.812 -7.215 1 90.88 48 ILE B CA 1
ATOM 2988 C C . ILE B 1 48 ? 15.711 -32.688 -6.227 1 90.88 48 ILE B C 1
ATOM 2990 O O . ILE B 1 48 ? 14.898 -31.797 -6.504 1 90.88 48 ILE B O 1
ATOM 2994 N N . ARG B 1 49 ? 16.438 -32.719 -5.184 1 91.44 49 ARG B N 1
ATOM 2995 C CA . ARG B 1 49 ? 16.281 -31.688 -4.18 1 91.44 49 ARG B CA 1
ATOM 2996 C C . ARG B 1 49 ? 16.719 -30.328 -4.742 1 91.44 49 ARG B C 1
ATOM 2998 O O . ARG B 1 49 ? 16.047 -29.312 -4.504 1 91.44 49 ARG B O 1
ATOM 3005 N N . ALA B 1 50 ? 17.75 -30.375 -5.434 1 87.25 50 ALA B N 1
ATOM 3006 C CA . ALA B 1 50 ? 18.25 -29.141 -6.039 1 87.25 50 ALA B CA 1
ATOM 3007 C C . ALA B 1 50 ? 17.25 -28.578 -7.043 1 87.25 50 ALA B C 1
ATOM 3009 O O . ALA B 1 50 ? 17.062 -27.359 -7.129 1 87.25 50 ALA B O 1
ATOM 3010 N N . HIS B 1 51 ? 16.656 -29.469 -7.742 1 90.5 51 HIS B N 1
ATOM 3011 C CA . HIS B 1 51 ? 15.672 -29.047 -8.727 1 90.5 51 HIS B CA 1
ATOM 3012 C C . HIS B 1 51 ? 14.445 -28.453 -8.047 1 90.5 51 HIS B C 1
ATOM 3014 O O . HIS B 1 51 ? 13.945 -27.406 -8.477 1 90.5 51 HIS B O 1
ATOM 3020 N N . ALA B 1 52 ? 14.023 -29.109 -7.031 1 91.94 52 ALA B N 1
ATOM 3021 C CA . ALA B 1 52 ? 12.898 -28.594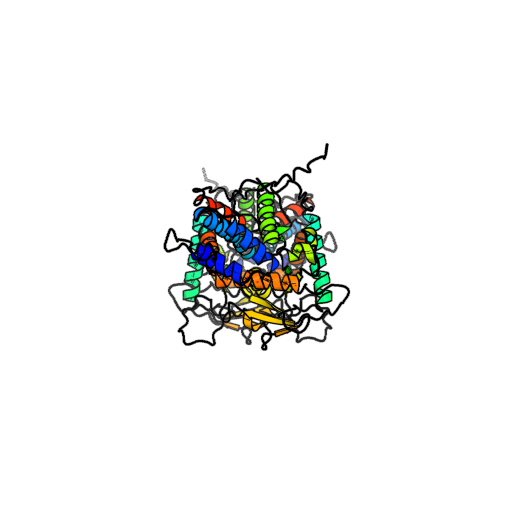 -6.266 1 91.94 52 ALA B CA 1
ATOM 3022 C C . ALA B 1 52 ? 13.211 -27.203 -5.707 1 91.94 52 ALA B C 1
ATOM 3024 O O . ALA B 1 52 ? 12.375 -26.297 -5.777 1 91.94 52 ALA B O 1
ATOM 3025 N N . LYS B 1 53 ? 14.32 -27.078 -5.234 1 88.5 53 LYS B N 1
ATOM 3026 C CA . LYS B 1 53 ? 14.758 -25.797 -4.684 1 88.5 53 LYS B CA 1
ATOM 3027 C C . LYS B 1 53 ? 14.805 -24.719 -5.766 1 88.5 53 LYS B C 1
ATOM 3029 O O . LYS B 1 53 ? 14.453 -23.562 -5.52 1 88.5 53 LYS B O 1
ATOM 3034 N N . CYS B 1 54 ? 15.195 -25.125 -6.906 1 87.19 54 CYS B N 1
ATOM 3035 C CA . CYS B 1 54 ? 15.258 -24.203 -8.031 1 87.19 54 CYS B CA 1
ATOM 3036 C C . CYS B 1 54 ? 13.867 -23.703 -8.406 1 87.19 54 CYS B C 1
ATOM 3038 O O . CYS B 1 54 ? 13.68 -22.516 -8.711 1 87.19 54 CYS B O 1
ATOM 3040 N N . LEU B 1 55 ? 12.961 -24.547 -8.344 1 92 55 LEU B N 1
ATOM 3041 C CA . LEU B 1 55 ? 11.594 -24.172 -8.688 1 92 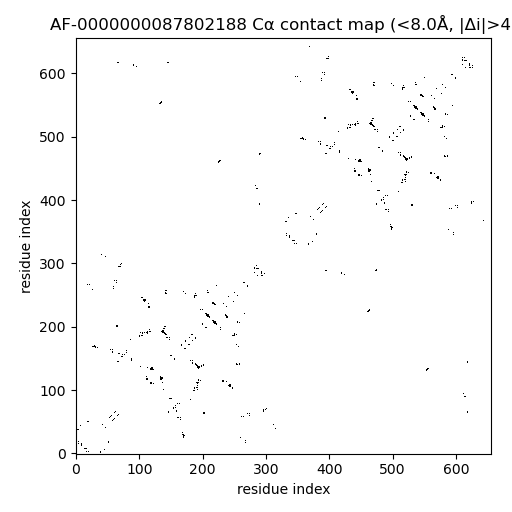55 LEU B CA 1
ATOM 3042 C C . LEU B 1 55 ? 10.992 -23.266 -7.617 1 92 55 LEU B C 1
ATOM 3044 O O . LEU B 1 55 ? 10.359 -22.266 -7.934 1 92 55 LEU B O 1
ATOM 3048 N N . VAL B 1 56 ? 11.266 -23.578 -6.414 1 91.94 56 VAL B N 1
ATOM 3049 C CA . VAL B 1 56 ? 10.68 -22.844 -5.309 1 91.94 56 VAL B CA 1
ATOM 3050 C C . VAL B 1 56 ? 11.375 -21.484 -5.18 1 91.94 56 VAL B C 1
ATOM 3052 O O . VAL B 1 56 ? 10.711 -20.438 -5.211 1 91.94 56 VAL B O 1
ATOM 3055 N N . ASP B 1 57 ? 12.602 -21.469 -5.215 1 84.38 57 ASP B N 1
ATOM 3056 C CA . ASP B 1 57 ? 13.383 -20.25 -4.992 1 84.38 57 ASP B CA 1
ATOM 3057 C C . ASP B 1 57 ? 13.484 -19.422 -6.273 1 84.38 57 ASP B C 1
ATOM 3059 O O . ASP B 1 57 ? 13.625 -18.203 -6.215 1 84.38 57 ASP B O 1
ATOM 3063 N N . GLY B 1 58 ? 13.406 -20.094 -7.328 1 83.62 58 GLY B N 1
ATOM 3064 C CA . GLY B 1 58 ? 13.656 -19.422 -8.594 1 83.62 58 GLY B CA 1
ATOM 3065 C C . GLY B 1 58 ? 12.391 -19.031 -9.32 1 83.62 58 GLY B C 1
ATOM 3066 O O . GLY B 1 58 ? 12.43 -18.25 -10.273 1 83.62 58 GLY B O 1
ATOM 3067 N N . LEU B 1 59 ? 11.297 -19.547 -8.828 1 90.31 59 LEU B N 1
ATOM 3068 C CA . LEU B 1 59 ? 10.055 -19.25 -9.531 1 90.31 59 LEU B CA 1
ATOM 3069 C C . LEU B 1 59 ? 8.953 -18.859 -8.555 1 90.31 59 LEU B C 1
ATOM 3071 O O . LEU B 1 59 ? 8.484 -17.719 -8.57 1 90.31 59 LEU B O 1
ATOM 3075 N N . LEU B 1 60 ? 8.641 -19.672 -7.57 1 92.38 60 LEU B N 1
ATOM 3076 C CA . LEU B 1 60 ? 7.484 -19.469 -6.711 1 92.38 60 LEU B CA 1
ATOM 3077 C C . LEU B 1 60 ? 7.688 -18.25 -5.801 1 92.38 60 LEU B C 1
ATOM 3079 O O . LEU B 1 60 ? 6.863 -17.328 -5.789 1 92.38 60 LEU B O 1
ATOM 3083 N N . TYR B 1 61 ? 8.766 -18.219 -5.145 1 87.94 61 TYR B N 1
ATOM 3084 C CA . TYR B 1 61 ? 8.977 -17.156 -4.16 1 87.94 61 TYR B CA 1
ATOM 3085 C C . TYR B 1 61 ? 9.156 -15.805 -4.836 1 87.94 61 TYR B C 1
ATOM 3087 O O . TYR B 1 61 ? 8.555 -14.812 -4.418 1 87.94 61 TYR B O 1
ATOM 3095 N N . PRO B 1 62 ? 9.867 -15.766 -5.887 1 84 62 PRO B N 1
ATOM 3096 C CA . PRO B 1 62 ? 9.984 -14.469 -6.57 1 84 62 PRO B CA 1
ATOM 3097 C C . PRO B 1 62 ? 8.641 -13.938 -7.055 1 84 62 PRO B C 1
ATOM 3099 O O . PRO B 1 62 ? 8.383 -12.734 -6.969 1 84 62 PRO B O 1
ATOM 3102 N N . LEU B 1 63 ? 7.828 -14.805 -7.535 1 88.19 63 LEU B N 1
ATOM 3103 C CA . LEU B 1 63 ? 6.516 -14.375 -8.008 1 88.19 63 LEU B CA 1
ATOM 3104 C C . LEU B 1 63 ? 5.629 -13.945 -6.844 1 88.19 63 LEU B C 1
ATOM 3106 O O . LEU B 1 63 ? 4.914 -12.945 -6.934 1 88.19 63 LEU B O 1
ATOM 3110 N N . LYS B 1 64 ? 5.73 -14.641 -5.773 1 88.31 64 LYS B N 1
ATOM 3111 C CA . LYS B 1 64 ? 4.898 -14.375 -4.602 1 88.31 64 LYS B CA 1
ATOM 3112 C C . LYS B 1 64 ? 5.332 -13.086 -3.902 1 88.31 64 LYS B C 1
ATOM 3114 O O . LYS B 1 64 ? 4.492 -12.328 -3.42 1 88.31 64 LYS B O 1
ATOM 3119 N N . THR B 1 65 ? 6.559 -12.859 -3.865 1 76.81 65 THR B N 1
ATOM 3120 C CA . THR B 1 65 ? 7.07 -11.727 -3.105 1 76.81 65 THR B CA 1
ATOM 3121 C C . THR B 1 65 ? 7.27 -10.516 -4.008 1 76.81 65 THR B C 1
ATOM 3123 O O . THR B 1 65 ? 7.508 -9.406 -3.525 1 76.81 65 THR B O 1
ATOM 3126 N N . ARG B 1 66 ? 6.973 -10.672 -5.199 1 64.56 66 ARG B N 1
ATOM 3127 C CA . ARG B 1 66 ? 7.172 -9.656 -6.23 1 64.56 66 ARG B CA 1
ATOM 3128 C C . ARG B 1 66 ? 8.539 -8.992 -6.086 1 64.56 66 ARG B C 1
ATOM 3130 O O . ARG B 1 66 ? 8.68 -7.789 -6.32 1 64.56 66 ARG B O 1
ATOM 3137 N N . SER B 1 67 ? 9.391 -9.492 -5.219 1 51.16 67 SER B N 1
ATOM 3138 C CA . SER B 1 67 ? 10.773 -9.039 -5.141 1 51.16 67 SER B CA 1
ATOM 3139 C C . SER B 1 67 ? 11.594 -9.562 -6.316 1 51.16 67 SER B C 1
ATOM 3141 O O . SER B 1 67 ? 11.93 -10.742 -6.371 1 51.16 67 SER B O 1
ATOM 3143 N N . CYS B 1 68 ? 11.227 -9.008 -7.574 1 46 68 CYS B N 1
ATOM 3144 C CA . CYS B 1 68 ? 11.922 -9.562 -8.727 1 46 68 CYS B CA 1
ATOM 3145 C C . CYS B 1 68 ? 13.438 -9.477 -8.547 1 46 68 CYS B C 1
ATOM 3147 O O . CYS B 1 68 ? 14.18 -9.5 -9.531 1 46 68 CYS B O 1
ATOM 3149 N N . THR B 1 69 ? 13.891 -8.914 -7.52 1 38.75 69 THR B N 1
ATOM 3150 C CA . THR B 1 69 ? 15.32 -9.102 -7.262 1 38.75 69 THR B CA 1
ATOM 3151 C C . THR B 1 69 ? 15.594 -10.516 -6.766 1 38.75 69 THR B C 1
ATOM 3153 O O . THR B 1 69 ? 14.984 -10.969 -5.793 1 38.75 69 THR B O 1
ATOM 3156 N N . PRO B 1 70 ? 16.109 -11.25 -7.734 1 36.47 70 PRO B N 1
ATOM 3157 C CA . PRO B 1 70 ? 16.422 -12.633 -7.359 1 36.47 70 PRO B CA 1
ATOM 3158 C C . PRO B 1 70 ? 17.078 -12.727 -5.98 1 36.47 70 PRO B C 1
ATOM 3160 O O . PRO B 1 70 ? 17.703 -11.766 -5.52 1 36.47 70 PRO B O 1
ATOM 3163 N N . SER B 1 71 ? 16.641 -13.312 -5.086 1 34.5 71 SER B N 1
ATOM 3164 C CA . SER B 1 71 ? 17.578 -13.734 -4.059 1 34.5 71 SER B CA 1
ATOM 3165 C C . SER B 1 71 ? 18.969 -13.984 -4.648 1 34.5 71 SER B C 1
ATOM 3167 O O . SER B 1 71 ? 19.094 -14.43 -5.793 1 34.5 71 SER B O 1
ATOM 3169 N N . ILE B 1 72 ? 20.047 -13.266 -4.285 1 32.44 72 ILE B N 1
ATOM 3170 C CA . ILE B 1 72 ? 21.438 -13.445 -4.727 1 32.44 72 ILE B CA 1
ATOM 3171 C C . ILE B 1 72 ? 21.719 -14.938 -4.93 1 32.44 72 ILE B C 1
ATOM 3173 O O . ILE B 1 72 ? 22.453 -15.539 -4.145 1 32.44 72 ILE B O 1
ATOM 3177 N N . VAL B 1 73 ? 20.891 -15.891 -4.809 1 31.05 73 VAL B N 1
ATOM 3178 C CA . VAL B 1 73 ? 21.578 -17.094 -5.266 1 31.05 73 VAL B CA 1
ATOM 3179 C C . VAL B 1 73 ? 22.016 -16.922 -6.719 1 31.05 73 VAL B C 1
ATOM 3181 O O . VAL B 1 73 ? 21.188 -16.828 -7.621 1 31.05 73 VAL B O 1
ATOM 3184 N N . THR B 1 74 ? 23.016 -15.961 -6.957 1 30.16 74 THR B N 1
ATOM 3185 C CA . THR B 1 74 ? 23.656 -16.047 -8.258 1 30.16 74 THR B CA 1
ATOM 3186 C C . THR B 1 74 ? 23.906 -17.5 -8.648 1 30.16 74 THR B C 1
ATOM 3188 O O . THR B 1 74 ? 24.719 -18.188 -8.023 1 30.16 74 THR B O 1
ATOM 3191 N N . THR B 1 75 ? 23 -18.344 -8.781 1 30.02 75 THR B N 1
ATOM 3192 C CA . THR B 1 75 ? 23.5 -19.438 -9.602 1 30.02 75 THR B CA 1
ATOM 3193 C C . THR B 1 75 ? 24.297 -18.906 -10.789 1 30.02 75 THR B C 1
ATOM 3195 O O . THR B 1 75 ? 23.875 -17.938 -11.438 1 30.02 75 THR B O 1
ATOM 3198 N N . PRO B 1 76 ? 25.562 -19.125 -10.883 1 27.77 76 PRO B N 1
ATOM 3199 C CA . PRO B 1 76 ? 26.266 -18.734 -12.102 1 27.77 76 PRO B CA 1
ATOM 3200 C C . PRO B 1 76 ? 25.391 -18.828 -13.344 1 27.77 76 PRO B C 1
ATOM 3202 O O . PRO B 1 76 ? 24.516 -19.688 -13.422 1 27.77 76 PRO B O 1
ATOM 3205 N N . ALA B 1 77 ? 25.266 -17.734 -14.023 1 29.72 77 ALA B N 1
ATOM 3206 C CA . ALA B 1 77 ? 24.828 -17.609 -15.414 1 29.72 77 ALA B CA 1
ATOM 3207 C C . ALA B 1 77 ? 25.219 -18.828 -16.234 1 29.72 77 ALA B C 1
ATOM 3209 O O . ALA B 1 77 ? 26.094 -18.766 -17.094 1 29.72 77 ALA B O 1
ATOM 3210 N N . LEU B 1 78 ? 25.625 -19.859 -15.656 1 29.05 78 LEU B N 1
ATOM 3211 C CA . LEU B 1 78 ? 26.172 -20.781 -16.641 1 29.05 78 LEU B CA 1
ATOM 3212 C C . LEU B 1 78 ? 25.297 -20.812 -17.891 1 29.05 78 LEU B C 1
ATOM 3214 O O . LEU B 1 78 ? 25.812 -20.844 -19.016 1 29.05 78 LEU B O 1
ATOM 3218 N N . LEU B 1 79 ? 24.125 -21.594 -17.812 1 30.02 79 LEU B N 1
ATOM 3219 C CA . LEU B 1 79 ? 23.516 -22.078 -19.047 1 30.02 79 LEU B CA 1
ATOM 3220 C C . LEU B 1 79 ? 22.719 -20.984 -19.734 1 30.02 79 LEU B C 1
ATOM 3222 O O . LEU B 1 79 ? 21.984 -21.25 -20.688 1 30.02 79 LEU B O 1
ATOM 3226 N N . PHE B 1 80 ? 22.469 -19.906 -19.031 1 29.56 80 PHE B N 1
ATOM 3227 C CA . PHE B 1 80 ? 21.562 -19.047 -19.781 1 29.56 80 PHE B CA 1
ATOM 3228 C C . PHE B 1 80 ? 22.297 -18.328 -20.906 1 29.56 80 PHE B C 1
ATOM 3230 O O . PHE B 1 80 ? 23.328 -17.688 -20.672 1 29.56 80 PHE B O 1
ATOM 3237 N N . SER B 1 81 ? 22.25 -18.812 -22.094 1 30.7 81 SER B N 1
ATOM 3238 C CA . SER B 1 81 ? 22.734 -18.172 -23.312 1 30.7 81 SER B CA 1
ATOM 3239 C C . SER B 1 81 ? 22.516 -16.672 -23.266 1 30.7 81 SER B C 1
ATOM 3241 O O . SER B 1 81 ? 21.531 -16.203 -22.688 1 30.7 81 SER B O 1
ATOM 3243 N N . ASP B 1 82 ? 23.562 -15.812 -23.359 1 32.38 82 ASP B N 1
ATOM 3244 C CA . ASP B 1 82 ? 23.781 -14.414 -23.719 1 32.38 82 ASP B CA 1
ATOM 3245 C C . ASP B 1 82 ? 22.594 -13.859 -24.5 1 32.38 82 ASP B C 1
ATOM 3247 O O . ASP B 1 82 ? 22.641 -12.727 -24.984 1 32.38 82 ASP B O 1
ATOM 3251 N N . SER B 1 83 ? 21.781 -14.703 -25 1 32.91 83 SER B N 1
ATOM 3252 C CA . SER B 1 83 ? 20.938 -14.188 -26.078 1 32.91 83 SER B CA 1
ATOM 3253 C C . SER B 1 83 ? 19.859 -13.242 -25.547 1 32.91 83 SER B C 1
ATOM 3255 O O . SER B 1 83 ? 19 -12.797 -26.297 1 32.91 83 SER B O 1
ATOM 3257 N N . LEU B 1 84 ? 19.594 -13.406 -24.328 1 35.94 84 LEU B N 1
ATOM 3258 C CA . LEU B 1 84 ? 18.469 -12.5 -24.141 1 35.94 84 LEU B CA 1
ATOM 3259 C C . LEU B 1 84 ? 18.953 -11.062 -23.938 1 35.94 84 LEU B C 1
ATOM 3261 O O . LEU B 1 84 ? 19.609 -10.75 -22.938 1 35.94 84 LEU B O 1
ATOM 3265 N N . GLU B 1 85 ? 19.453 -10.5 -24.891 1 37.41 85 GLU B N 1
ATOM 3266 C CA . GLU B 1 85 ? 19.719 -9.07 -24.969 1 37.41 85 GLU B CA 1
ATOM 3267 C C . GLU B 1 85 ? 18.562 -8.258 -24.406 1 37.41 85 GLU B C 1
ATOM 3269 O O . GLU B 1 85 ? 17.641 -7.883 -25.125 1 37.41 85 GLU B O 1
ATOM 3274 N N . ILE B 1 86 ? 18.203 -8.617 -23.297 1 39.78 86 ILE B N 1
ATOM 3275 C CA . ILE B 1 86 ? 17.125 -7.797 -22.766 1 39.78 86 ILE B CA 1
ATOM 3276 C C . ILE B 1 86 ? 17.656 -6.418 -22.391 1 39.78 86 ILE B C 1
ATOM 3278 O O . ILE B 1 86 ? 18.547 -6.301 -21.547 1 39.78 86 ILE B O 1
ATOM 3282 N N . LYS B 1 87 ? 17.641 -5.516 -23.281 1 43.75 87 LYS B N 1
ATOM 3283 C CA . LYS B 1 87 ? 17.953 -4.121 -22.953 1 43.75 87 LYS B CA 1
ATOM 3284 C C . LYS B 1 87 ? 16.922 -3.555 -21.969 1 43.75 87 LYS B C 1
ATOM 3286 O O . LYS B 1 87 ? 15.719 -3.643 -22.203 1 43.75 87 LYS B O 1
ATOM 3291 N N . PRO B 1 88 ? 17.391 -3.264 -20.812 1 47.09 88 PRO B N 1
ATOM 3292 C CA . PRO B 1 88 ? 16.422 -2.625 -19.922 1 47.09 88 PRO B CA 1
ATOM 3293 C C . PRO B 1 88 ? 15.82 -1.352 -20.5 1 47.09 88 PRO B C 1
ATOM 3295 O O . PRO B 1 88 ? 16.531 -0.551 -21.109 1 47.09 88 PRO B O 1
ATOM 3298 N N . PRO B 1 89 ? 14.586 -1.34 -20.812 1 47.94 89 PRO B N 1
ATOM 3299 C CA . PRO B 1 89 ? 14.086 -0.034 -21.25 1 47.94 89 PRO B CA 1
ATOM 3300 C C . PRO B 1 89 ? 14.43 1.087 -20.266 1 47.94 89 PRO B C 1
ATOM 3302 O O . PRO B 1 89 ? 14.641 0.833 -19.078 1 47.94 89 PRO B O 1
ATOM 3305 N N . ALA B 1 90 ? 14.664 2.184 -20.781 1 49.41 90 ALA B N 1
ATOM 3306 C CA . ALA B 1 90 ? 14.883 3.369 -19.953 1 49.41 90 ALA B CA 1
ATOM 3307 C C . ALA B 1 90 ? 13.75 3.555 -18.953 1 49.41 90 ALA B C 1
ATOM 3309 O O . ALA B 1 90 ? 12.578 3.346 -19.281 1 49.41 90 ALA B O 1
ATOM 3310 N N . MET B 1 91 ? 14.062 3.703 -17.781 1 52 91 MET B N 1
ATOM 3311 C CA . MET B 1 91 ? 13.18 3.777 -16.625 1 52 91 MET B CA 1
ATOM 3312 C C . MET B 1 91 ? 12.016 4.723 -16.875 1 52 91 MET B C 1
ATOM 3314 O O . MET B 1 91 ? 10.875 4.418 -16.516 1 52 91 MET B O 1
ATOM 3318 N N . VAL B 1 92 ? 12.273 5.93 -17.453 1 49.91 92 VAL B N 1
ATOM 3319 C CA . VAL B 1 92 ? 11.266 6.945 -17.719 1 49.91 92 VAL B CA 1
ATOM 3320 C C . VAL B 1 92 ? 10.258 6.406 -18.734 1 49.91 92 VAL B C 1
ATOM 3322 O O . VAL B 1 92 ? 9.047 6.594 -18.578 1 49.91 92 VAL B O 1
ATOM 3325 N N . GLU B 1 93 ? 10.602 5.762 -19.625 1 56.97 93 GLU B N 1
ATOM 3326 C CA . GLU B 1 93 ? 9.734 5.219 -20.672 1 56.97 93 GLU B CA 1
ATOM 3327 C C . GLU B 1 93 ? 8.828 4.121 -20.109 1 56.97 93 GLU B C 1
ATOM 3329 O O . GLU B 1 93 ? 7.66 4.02 -20.5 1 56.97 93 GLU B O 1
ATOM 3334 N N . THR B 1 94 ? 9.32 3.604 -19.062 1 66.62 94 THR B N 1
ATOM 3335 C CA . THR B 1 94 ? 8.586 2.49 -18.469 1 66.62 94 THR B CA 1
ATOM 3336 C C . THR B 1 94 ? 7.402 2.996 -17.641 1 66.62 94 THR B C 1
ATOM 3338 O O . THR B 1 94 ? 6.297 2.461 -17.75 1 66.62 94 THR B O 1
ATOM 3341 N N . GLU B 1 95 ? 7.598 4.109 -17.062 1 68.81 95 GLU B N 1
ATOM 3342 C CA . GLU B 1 95 ? 6.523 4.629 -16.219 1 68.81 95 GLU B CA 1
ATOM 3343 C C . GLU B 1 95 ? 5.406 5.238 -17.062 1 68.81 95 GLU B C 1
ATOM 3345 O O . GLU B 1 95 ? 4.227 5.039 -16.781 1 68.81 95 GLU B O 1
ATOM 3350 N N . ALA B 1 96 ? 5.844 6.012 -18.016 1 73 96 ALA B N 1
ATOM 3351 C CA . ALA B 1 96 ? 4.848 6.586 -18.906 1 73 96 ALA B CA 1
ATOM 3352 C C . ALA B 1 96 ? 4.012 5.496 -19.562 1 73 96 ALA B C 1
ATOM 3354 O O . ALA B 1 96 ? 2.797 5.648 -19.719 1 73 96 ALA B O 1
ATOM 3355 N N . ARG B 1 97 ? 4.691 4.523 -19.891 1 80.19 97 ARG B N 1
ATOM 3356 C CA . ARG B 1 97 ? 3.986 3.414 -20.531 1 80.19 97 ARG B CA 1
ATOM 3357 C C . ARG B 1 97 ? 3.008 2.756 -19.562 1 80.19 97 ARG B C 1
ATOM 3359 O O . ARG B 1 97 ? 1.886 2.414 -19.938 1 80.19 97 ARG B O 1
ATOM 3366 N N . LEU B 1 98 ? 3.385 2.648 -18.312 1 81.38 98 LEU B N 1
ATOM 3367 C CA . LEU B 1 98 ? 2.52 2.047 -17.312 1 81.38 98 LEU B CA 1
ATOM 3368 C C . LEU B 1 98 ? 1.274 2.898 -17.078 1 81.38 98 LEU B C 1
ATOM 3370 O O . LEU B 1 98 ? 0.172 2.367 -16.922 1 81.38 98 LEU B O 1
ATOM 3374 N N . LEU B 1 99 ? 1.522 4.148 -17.094 1 82.31 99 LEU B N 1
ATOM 3375 C CA . LEU B 1 99 ? 0.396 5.055 -16.906 1 82.31 99 LEU B CA 1
ATOM 3376 C C . LEU B 1 99 ? -0.564 4.969 -18.094 1 82.31 99 LEU B C 1
ATOM 3378 O O . LEU B 1 99 ? -1.783 4.988 -17.906 1 82.31 99 LEU B O 1
ATOM 3382 N N . GLN B 1 100 ? 0.006 4.855 -19.234 1 87.56 100 GLN B N 1
ATOM 3383 C CA . GLN B 1 100 ? -0.824 4.738 -20.422 1 87.56 100 GLN B CA 1
ATOM 3384 C C . GLN B 1 100 ? -1.608 3.43 -20.422 1 87.56 100 GLN B C 1
ATOM 3386 O O . GLN B 1 100 ? -2.787 3.404 -20.781 1 87.56 100 GLN B O 1
ATOM 3391 N N . VAL B 1 101 ? -0.964 2.42 -20.031 1 90.56 101 VAL B N 1
ATOM 3392 C CA . VAL B 1 101 ? -1.625 1.12 -19.969 1 90.56 101 VAL B CA 1
ATOM 3393 C C . VAL B 1 101 ? -2.803 1.19 -19 1 90.56 101 VAL B C 1
ATOM 3395 O O . VAL B 1 101 ? -3.887 0.681 -19.297 1 90.56 101 VAL B O 1
ATOM 3398 N N . LYS B 1 102 ? -2.588 1.843 -17.906 1 91.44 102 LYS B N 1
ATOM 3399 C CA . LYS B 1 102 ? -3.678 1.984 -16.953 1 91.44 102 LYS B CA 1
ATOM 3400 C C . LYS B 1 102 ? -4.84 2.768 -17.547 1 91.44 102 LYS B C 1
ATOM 3402 O O . LYS B 1 102 ? -6 2.375 -17.406 1 91.44 102 LYS B O 1
ATOM 3407 N N . LYS B 1 103 ? -4.508 3.82 -18.188 1 91.94 103 LYS B N 1
ATOM 3408 C CA . LYS B 1 103 ? -5.547 4.641 -18.812 1 91.94 103 LYS B CA 1
ATOM 3409 C C . LYS B 1 103 ? -6.336 3.84 -19.844 1 91.94 103 LYS B C 1
ATOM 3411 O O . LYS B 1 103 ? -7.566 3.91 -19.875 1 91.94 103 LYS B O 1
ATOM 3416 N N . ASP B 1 104 ? -5.633 3.111 -20.625 1 95.88 104 ASP B N 1
ATOM 3417 C CA . ASP B 1 104 ? -6.266 2.279 -21.641 1 95.88 104 ASP B CA 1
ATOM 3418 C C . ASP B 1 104 ? -7.137 1.198 -21 1 95.88 104 ASP B C 1
ATOM 3420 O O . ASP B 1 104 ? -8.258 0.955 -21.453 1 95.88 104 ASP B O 1
ATOM 3424 N N . CYS B 1 105 ? -6.633 0.632 -19.984 1 96.88 105 CYS B N 1
ATOM 3425 C CA . CYS B 1 105 ? -7.379 -0.42 -19.312 1 96.88 105 CYS B CA 1
ATOM 3426 C C . CYS B 1 105 ? -8.633 0.138 -18.656 1 96.88 105 CYS B C 1
ATOM 3428 O O . CYS B 1 105 ? -9.664 -0.541 -18.594 1 96.88 105 CYS B O 1
ATOM 3430 N N . LEU B 1 106 ? -8.531 1.327 -18.156 1 96.12 106 LEU B N 1
ATOM 3431 C CA . LEU B 1 106 ? -9.711 1.955 -17.562 1 96.12 106 LEU B CA 1
ATOM 3432 C C . LEU B 1 106 ? -10.789 2.166 -18.625 1 96.12 106 LEU B C 1
ATOM 3434 O O . LEU B 1 106 ? -11.977 1.931 -18.359 1 96.12 106 LEU B O 1
ATOM 3438 N N . LYS B 1 107 ? -10.391 2.572 -19.781 1 96 107 LYS B N 1
ATOM 3439 C CA . LYS B 1 107 ? -11.344 2.699 -20.891 1 96 107 LYS B CA 1
ATOM 3440 C C . LYS B 1 107 ? -11.953 1.346 -21.25 1 96 107 LYS B C 1
ATOM 3442 O O . LYS B 1 107 ? -13.164 1.233 -21.438 1 96 107 LYS B O 1
ATOM 3447 N N . ARG B 1 108 ? -11.102 0.396 -21.312 1 97.25 108 ARG B N 1
ATOM 3448 C CA . ARG B 1 108 ? -11.523 -0.965 -21.609 1 97.25 108 ARG B CA 1
ATOM 3449 C C . ARG B 1 108 ? -12.562 -1.453 -20.609 1 97.25 108 ARG B C 1
ATOM 3451 O O . ARG B 1 108 ? -13.586 -2.023 -20.984 1 97.25 108 ARG B O 1
ATOM 3458 N N . ASP B 1 109 ? -12.328 -1.193 -19.328 1 96.44 109 ASP B N 1
ATOM 3459 C CA . ASP B 1 109 ? -13.109 -1.76 -18.234 1 96.44 109 ASP B CA 1
ATOM 3460 C C . ASP B 1 109 ? -14.281 -0.854 -17.859 1 96.44 109 ASP B C 1
ATOM 3462 O O . ASP B 1 109 ? -15 -1.12 -16.891 1 96.44 109 ASP B O 1
ATOM 3466 N N . GLY B 1 110 ? -14.461 0.278 -18.609 1 94.62 110 GLY B N 1
ATOM 3467 C CA . GLY B 1 110 ? -15.539 1.207 -18.312 1 94.62 110 GLY B CA 1
ATOM 3468 C C . GLY B 1 110 ? -15.312 1.997 -17.031 1 94.62 110 GLY B C 1
ATOM 3469 O O . GLY B 1 110 ? -16.266 2.312 -16.312 1 94.62 110 GLY B O 1
ATOM 3470 N N . TYR B 1 111 ? -14.117 2.146 -16.641 1 94.44 111 TYR B N 1
ATOM 3471 C CA . TYR B 1 111 ? -13.672 2.922 -15.484 1 94.44 111 TYR B CA 1
ATOM 3472 C C . TYR B 1 111 ? -14.109 2.266 -14.18 1 94.44 111 TYR B C 1
ATOM 3474 O O . TYR B 1 111 ? -14.305 2.945 -13.164 1 94.44 111 TYR B O 1
ATOM 3482 N N . ARG B 1 112 ? -14.328 0.982 -14.312 1 94.75 112 ARG B N 1
ATOM 3483 C CA . ARG B 1 112 ? -14.586 0.163 -13.133 1 94.75 112 ARG B CA 1
ATOM 3484 C C . ARG B 1 112 ? -13.641 -1.03 -13.07 1 94.75 112 ARG B C 1
ATOM 3486 O O . ARG B 1 112 ? -13.266 -1.582 -14.109 1 94.75 112 ARG B O 1
ATOM 3493 N N . CYS B 1 113 ? -13.227 -1.372 -11.852 1 96.44 113 CYS B N 1
ATOM 3494 C CA . CYS B 1 113 ? -12.352 -2.527 -11.688 1 96.44 113 CYS B CA 1
ATOM 3495 C C . CYS B 1 113 ? -13.008 -3.789 -12.234 1 96.44 113 CYS B C 1
ATOM 3497 O O . CYS B 1 113 ? -14.211 -3.979 -12.094 1 96.44 113 CYS B O 1
ATOM 3499 N N . LEU B 1 114 ? -12.297 -4.641 -12.789 1 97.06 114 LEU B N 1
ATOM 3500 C CA . LEU B 1 114 ? -12.828 -5.82 -13.461 1 97.06 114 LEU B CA 1
ATOM 3501 C C . LEU B 1 114 ? -13.453 -6.789 -12.461 1 97.06 114 LEU B C 1
ATOM 3503 O O . LEU B 1 114 ? -14.539 -7.316 -12.695 1 97.06 114 LEU B O 1
ATOM 3507 N N . VAL B 1 115 ? -12.781 -6.957 -11.312 1 96.94 115 VAL B N 1
ATOM 3508 C CA . VAL B 1 115 ? -13.219 -7.992 -10.375 1 96.94 115 VAL B CA 1
ATOM 3509 C C . VAL B 1 115 ? -14.234 -7.41 -9.391 1 96.94 115 VAL B C 1
ATOM 3511 O O . VAL B 1 115 ? -15.328 -7.953 -9.227 1 96.94 115 VAL B O 1
ATOM 3514 N N . SER B 1 116 ? -13.945 -6.277 -8.75 1 95.06 116 SER B N 1
ATOM 3515 C CA . SER B 1 116 ? -14.758 -5.711 -7.68 1 95.06 116 SER B CA 1
ATOM 3516 C C . SER B 1 116 ? -15.812 -4.754 -8.234 1 95.06 116 SER B C 1
ATOM 3518 O O . SER B 1 116 ? -16.766 -4.398 -7.535 1 95.06 116 SER B O 1
ATOM 3520 N N . ARG B 1 117 ? -15.617 -4.211 -9.461 1 94.44 117 ARG B N 1
ATOM 3521 C CA . ARG B 1 117 ? -16.5 -3.277 -10.148 1 94.44 117 ARG B CA 1
ATOM 3522 C C . ARG B 1 117 ? -16.547 -1.932 -9.438 1 94.44 117 ARG B C 1
ATOM 3524 O O . ARG B 1 117 ? -17.469 -1.14 -9.641 1 94.44 117 ARG B O 1
ATOM 3531 N N . VAL B 1 118 ? -15.578 -1.717 -8.57 1 93.25 118 VAL B N 1
ATOM 3532 C CA . VAL B 1 118 ? -15.445 -0.409 -7.934 1 93.25 118 VAL B CA 1
ATOM 3533 C C . VAL B 1 118 ? -15.062 0.637 -8.977 1 93.25 118 VAL B C 1
ATOM 3535 O O . VAL B 1 118 ? -14.219 0.386 -9.836 1 93.25 118 VAL B O 1
ATOM 3538 N N . ALA B 1 119 ? -15.711 1.756 -8.969 1 93.62 119 ALA B N 1
ATOM 3539 C CA . ALA B 1 119 ? -15.453 2.82 -9.93 1 93.62 119 ALA B CA 1
ATOM 3540 C C . ALA B 1 119 ? -14.125 3.512 -9.641 1 93.62 119 ALA B C 1
ATOM 3542 O O . ALA B 1 119 ? -13.758 3.719 -8.484 1 93.62 119 ALA B O 1
ATOM 3543 N N . ASP B 1 120 ? -13.414 3.822 -10.711 1 93.56 120 ASP B N 1
ATOM 3544 C CA . ASP B 1 120 ? -12.195 4.613 -10.586 1 93.56 120 ASP B CA 1
ATOM 3545 C C . ASP B 1 120 ? -12.516 6.086 -10.344 1 93.56 120 ASP B C 1
ATOM 3547 O O . ASP B 1 120 ? -13.531 6.594 -10.82 1 93.56 120 ASP B O 1
ATOM 3551 N N . GLU B 1 121 ? -11.68 6.699 -9.672 1 88.25 121 GLU B N 1
ATOM 3552 C CA . GLU B 1 121 ? -11.867 8.109 -9.359 1 88.25 121 GLU B CA 1
ATOM 3553 C C . GLU B 1 121 ? -11.977 8.945 -10.633 1 88.25 121 GLU B C 1
ATOM 3555 O O . GLU B 1 121 ? -12.609 10 -10.633 1 88.25 121 GLU B O 1
ATOM 3560 N N . GLY B 1 122 ? -11.383 8.523 -11.703 1 82.62 122 GLY B N 1
ATOM 3561 C CA . GLY B 1 122 ? -11.414 9.242 -12.969 1 82.62 122 GLY B CA 1
ATOM 3562 C C . GLY B 1 122 ? -12.672 8.984 -13.773 1 82.62 122 GLY B C 1
ATOM 3563 O O . GLY B 1 122 ? -12.797 9.453 -14.914 1 82.62 122 GLY B O 1
ATOM 3564 N N . ILE B 1 123 ? -13.57 8.25 -13.211 1 80.25 123 ILE B N 1
ATOM 3565 C CA . ILE B 1 123 ? -14.789 7.926 -13.945 1 80.25 123 ILE B CA 1
ATOM 3566 C C . ILE B 1 123 ? -15.492 9.211 -14.375 1 80.25 123 ILE B C 1
ATOM 3568 O O . ILE B 1 123 ? -15.617 10.156 -13.594 1 80.25 123 ILE B O 1
ATOM 3572 N N . PRO B 1 124 ? -15.695 9.266 -15.656 1 74.62 124 PRO B N 1
ATOM 3573 C CA . PRO B 1 124 ? -16.438 10.445 -16.109 1 74.62 124 PRO B CA 1
ATOM 3574 C C . PRO B 1 124 ? -17.828 10.539 -15.492 1 74.62 124 PRO B C 1
ATOM 3576 O O . PRO B 1 124 ? -18.641 9.625 -15.641 1 74.62 124 PRO B O 1
ATOM 3579 N N . LEU B 1 125 ? -17.891 10.859 -14.273 1 63.94 125 LEU B N 1
ATOM 3580 C CA . LEU B 1 125 ? -19.188 10.891 -13.609 1 63.94 125 LEU B CA 1
ATOM 3581 C C . LEU B 1 125 ? -20.031 12.039 -14.141 1 63.94 125 LEU B C 1
ATOM 3583 O O . LEU B 1 125 ? -19.531 13.133 -14.398 1 63.94 125 LEU B O 1
ATOM 3587 N N . ASP B 1 126 ? -21.109 11.609 -14.664 1 59.41 126 ASP B N 1
ATOM 3588 C CA . ASP B 1 126 ? -22.172 12.609 -14.781 1 59.41 126 ASP B CA 1
ATOM 3589 C C . ASP B 1 126 ? -22.547 13.18 -13.414 1 59.41 126 ASP B C 1
ATOM 3591 O O . ASP B 1 126 ? -22.453 12.484 -12.398 1 59.41 126 ASP B O 1
ATOM 3595 N N . GLN B 1 127 ? -22.375 14.391 -13.234 1 54.31 127 GLN B N 1
ATOM 3596 C CA . GLN B 1 127 ? -22.719 15.195 -12.062 1 54.31 127 GLN B CA 1
ATOM 3597 C C . GLN B 1 127 ? -23.812 14.516 -11.234 1 54.31 127 GLN B C 1
ATOM 3599 O O . GLN B 1 127 ? -23.844 14.664 -10.008 1 54.31 127 GLN B O 1
ATOM 3604 N N . SER B 1 128 ? -24.656 13.805 -11.93 1 52.62 128 SER B N 1
ATOM 3605 C CA . SER B 1 128 ? -25.906 13.406 -11.281 1 52.62 128 SER B CA 1
ATOM 3606 C C . SER B 1 128 ? -25.734 12.117 -10.492 1 52.62 128 SER B C 1
ATOM 3608 O O . SER B 1 128 ? -26.594 11.758 -9.688 1 52.62 128 SER B O 1
ATOM 3610 N N . ASP B 1 129 ? -24.609 11.43 -10.695 1 63.84 129 ASP B N 1
ATOM 3611 C CA . ASP B 1 129 ? -24.562 10.141 -10.023 1 63.84 129 ASP B CA 1
ATOM 3612 C C . ASP B 1 129 ? -23.891 10.258 -8.656 1 63.84 129 ASP B C 1
ATOM 3614 O O . ASP B 1 129 ? -22.688 10.047 -8.523 1 63.84 129 ASP B O 1
ATOM 3618 N N . GLU B 1 130 ? -24.609 10.836 -7.684 1 64.62 130 GLU B N 1
ATOM 3619 C CA . GLU B 1 130 ? -24.156 11.109 -6.324 1 64.62 130 GLU B CA 1
ATOM 3620 C C . GLU B 1 130 ? -23.953 9.82 -5.539 1 64.62 130 GLU B C 1
ATOM 3622 O O . GLU B 1 130 ? -23.297 9.82 -4.492 1 64.62 130 GLU B O 1
ATOM 3627 N N . GLU B 1 131 ? -24.359 8.711 -6.176 1 72.25 131 GLU B N 1
ATOM 3628 C CA . GLU B 1 131 ? -24.391 7.504 -5.359 1 72.25 131 GLU B CA 1
ATOM 3629 C C . GLU B 1 131 ? -23.156 6.641 -5.613 1 72.25 131 GLU B C 1
ATOM 3631 O O . GLU B 1 131 ? -22.844 5.75 -4.82 1 72.25 131 GLU B O 1
ATOM 3636 N N . THR B 1 132 ? -22.438 7.078 -6.59 1 79.81 132 THR B N 1
ATOM 3637 C CA . THR B 1 132 ? -21.328 6.184 -6.926 1 79.81 132 THR B CA 1
ATOM 3638 C C . THR B 1 132 ? -20.078 6.543 -6.129 1 79.81 132 THR B C 1
ATOM 3640 O O . THR B 1 132 ? -19.594 7.68 -6.188 1 79.81 132 THR B O 1
ATOM 3643 N N . HIS B 1 133 ? -19.672 5.559 -5.34 1 84.88 133 HIS B N 1
ATOM 3644 C CA . HIS B 1 133 ? -18.391 5.695 -4.656 1 84.88 133 HIS B CA 1
ATOM 3645 C C . HIS B 1 133 ? -17.25 5.266 -5.559 1 84.88 133 HIS B C 1
ATOM 3647 O O . HIS B 1 133 ? -17.406 4.367 -6.391 1 84.88 133 HIS B O 1
ATOM 3653 N N . TRP B 1 134 ? -16.234 6.035 -5.469 1 89.62 134 TRP B N 1
ATOM 3654 C CA . TRP B 1 134 ? -15.078 5.699 -6.289 1 89.62 134 TRP B CA 1
ATOM 3655 C C . TRP B 1 134 ? -13.828 5.551 -5.43 1 89.62 134 TRP B C 1
ATOM 3657 O O . TRP B 1 134 ? -13.852 5.844 -4.23 1 89.62 134 TRP B O 1
ATOM 3667 N N . SER B 1 135 ? -12.828 4.988 -6.012 1 91.44 135 SER B N 1
ATOM 3668 C CA . SER B 1 135 ? -11.516 4.844 -5.391 1 91.44 135 SER B CA 1
ATOM 3669 C C . SER B 1 135 ? -10.398 4.957 -6.426 1 91.44 135 SER B C 1
ATOM 3671 O O . SER B 1 135 ? -10.633 4.766 -7.621 1 91.44 135 SER B O 1
ATOM 3673 N N . GLU B 1 136 ? -9.281 5.395 -5.883 1 88.12 136 GLU B N 1
ATOM 3674 C CA . GLU B 1 136 ? -8.102 5.246 -6.73 1 88.12 136 GLU B CA 1
ATOM 3675 C C . GLU B 1 136 ? -7.824 3.779 -7.047 1 88.12 136 GLU B C 1
ATOM 3677 O O . GLU B 1 136 ? -7.828 2.936 -6.148 1 88.12 136 GLU B O 1
ATOM 3682 N N . THR B 1 137 ? -7.738 3.506 -8.281 1 92.56 137 THR B N 1
ATOM 3683 C CA . THR B 1 137 ? -7.539 2.117 -8.68 1 92.56 137 THR B CA 1
ATOM 3684 C C . THR B 1 137 ? -6.109 1.895 -9.164 1 92.56 137 THR B C 1
ATOM 3686 O O . THR B 1 137 ? -5.344 2.85 -9.32 1 92.56 137 THR B O 1
ATOM 3689 N N . LYS B 1 138 ? -5.727 0.619 -9.266 1 89.81 138 LYS B N 1
ATOM 3690 C CA . LYS B 1 138 ? -4.422 0.18 -9.742 1 89.81 138 LYS B CA 1
ATOM 3691 C C . LYS B 1 138 ? -4.566 -0.769 -10.93 1 89.81 138 LYS B C 1
ATOM 3693 O O . LYS B 1 138 ? -5.668 -1.223 -11.242 1 89.81 138 LYS B O 1
ATOM 3698 N N . CYS B 1 139 ? -3.484 -0.819 -11.562 1 91.06 139 CYS B N 1
ATOM 3699 C CA . CYS B 1 139 ? -3.406 -1.784 -12.656 1 91.06 139 CYS B CA 1
ATOM 3700 C C . CYS B 1 139 ? -2.498 -2.951 -12.289 1 91.06 139 CYS B C 1
ATOM 3702 O O . CYS B 1 139 ? -1.29 -2.773 -12.117 1 91.06 139 CYS B O 1
ATOM 3704 N N . ALA B 1 140 ? -3.137 -4.098 -12.141 1 92.25 140 ALA B N 1
ATOM 3705 C CA . ALA B 1 140 ? -2.371 -5.285 -11.766 1 92.25 140 ALA B CA 1
ATOM 3706 C C . ALA B 1 140 ? -1.896 -6.039 -13.008 1 92.25 140 ALA B C 1
ATOM 3708 O O . ALA B 1 140 ? -2.682 -6.297 -13.922 1 92.25 140 ALA B O 1
ATOM 3709 N N . HIS B 1 141 ? -0.657 -6.336 -13.031 1 92.56 141 HIS B N 1
ATOM 3710 C CA . HIS B 1 141 ? -0.123 -7.199 -14.078 1 92.56 141 HIS B CA 1
ATOM 3711 C C . HIS B 1 141 ? -0.168 -8.664 -13.664 1 92.56 141 HIS B C 1
ATOM 3713 O O . HIS B 1 141 ? 0.216 -9.008 -12.547 1 92.56 141 HIS B O 1
ATOM 3719 N N . ILE B 1 142 ? -0.614 -9.453 -14.516 1 95.31 142 ILE B N 1
ATOM 3720 C CA . ILE B 1 142 ? -0.694 -10.883 -14.242 1 95.31 142 ILE B CA 1
ATOM 3721 C C . ILE B 1 142 ? 0.712 -11.461 -14.094 1 95.31 142 ILE B C 1
ATOM 3723 O O . ILE B 1 142 ? 1.024 -12.102 -13.086 1 95.31 142 ILE B O 1
ATOM 3727 N N . VAL B 1 143 ? 1.477 -11.281 -15.172 1 91.25 143 VAL B N 1
ATOM 3728 C CA . VAL B 1 143 ? 2.916 -11.484 -15.062 1 91.25 143 VAL B CA 1
ATOM 3729 C C . VAL B 1 143 ? 3.586 -10.211 -14.555 1 91.25 143 VAL B C 1
ATOM 3731 O O . VAL B 1 143 ? 3.463 -9.148 -15.164 1 91.25 143 VAL B O 1
ATOM 3734 N N . PRO B 1 144 ? 4.207 -10.344 -13.445 1 86.69 144 PRO B N 1
ATOM 3735 C CA . PRO B 1 144 ? 4.668 -9.141 -12.742 1 86.69 144 PRO B CA 1
ATOM 3736 C C . PRO B 1 144 ? 5.586 -8.273 -13.602 1 86.69 144 PRO B C 1
ATOM 3738 O O . PRO B 1 144 ? 6.445 -8.797 -14.32 1 86.69 144 PRO B O 1
ATOM 3741 N N . PHE B 1 145 ? 5.473 -7.004 -13.414 1 75.38 145 PHE B N 1
ATOM 3742 C CA . PHE B 1 145 ? 6.203 -5.996 -14.172 1 75.38 145 PHE B CA 1
ATOM 3743 C C . PHE B 1 145 ? 7.691 -6.039 -13.828 1 75.38 145 PHE B C 1
ATOM 3745 O O . PHE B 1 145 ? 8.531 -5.73 -14.672 1 75.38 145 PHE B O 1
ATOM 3752 N N . CYS B 1 146 ? 7.961 -6.434 -12.609 1 68.75 146 CYS B N 1
ATOM 3753 C CA . CYS B 1 146 ? 9.344 -6.406 -12.148 1 68.75 146 CYS B CA 1
ATOM 3754 C C . CYS B 1 146 ? 10.211 -7.344 -12.969 1 68.75 146 CYS B C 1
ATOM 3756 O O . CYS B 1 146 ? 11.438 -7.215 -12.977 1 68.75 146 CYS B O 1
ATOM 3758 N N . LEU B 1 147 ? 9.586 -8.203 -13.734 1 76 147 LEU B N 1
ATOM 3759 C CA . LEU B 1 147 ? 10.344 -9.156 -14.547 1 76 147 LEU B CA 1
ATOM 3760 C C . LEU B 1 147 ? 10.883 -8.477 -15.805 1 76 147 LEU B C 1
ATOM 3762 O O . LEU B 1 147 ? 11.742 -9.039 -16.5 1 76 147 LEU B O 1
ATOM 3766 N N . SER B 1 148 ? 10.5 -7.281 -15.992 1 71.38 148 SER B N 1
ATOM 3767 C CA . SER B 1 148 ? 10.891 -6.613 -17.234 1 71.38 148 SER B CA 1
ATOM 3768 C C . SER B 1 148 ? 11.984 -5.586 -16.984 1 71.38 148 SER B C 1
ATOM 3770 O O . SER B 1 148 ? 12.586 -5.062 -17.922 1 71.38 148 SER B O 1
ATOM 3772 N N . ILE B 1 149 ? 12.305 -5.273 -15.688 1 65.81 149 ILE B N 1
ATOM 3773 C CA . ILE B 1 149 ? 13.211 -4.164 -15.406 1 65.81 149 ILE B CA 1
ATOM 3774 C C . ILE B 1 149 ? 14.352 -4.648 -14.516 1 65.81 149 ILE B C 1
ATOM 3776 O O . ILE B 1 149 ? 14.141 -5.449 -13.602 1 65.81 149 ILE B O 1
ATOM 3780 N N . TRP B 1 150 ? 15.594 -4.242 -14.977 1 64.38 150 TRP B N 1
ATOM 3781 C CA . TRP B 1 150 ? 16.75 -4.48 -14.125 1 64.38 150 TRP B CA 1
ATOM 3782 C C . TRP B 1 150 ? 17.766 -3.357 -14.258 1 64.38 150 TRP B C 1
ATOM 3784 O O . TRP B 1 150 ? 17.859 -2.723 -15.312 1 64.38 150 TRP B O 1
ATOM 3794 N N . ASP B 1 151 ? 18.359 -3.135 -13.086 1 61.03 151 ASP B N 1
ATOM 3795 C CA . ASP B 1 151 ? 19.344 -2.059 -13.062 1 61.03 151 ASP B CA 1
ATOM 3796 C C . ASP B 1 151 ? 20.766 -2.613 -13.016 1 61.03 151 ASP B C 1
ATOM 3798 O O . ASP B 1 151 ? 21.703 -1.955 -13.461 1 61.03 151 ASP B O 1
ATOM 3802 N N . THR B 1 152 ? 20.844 -3.74 -12.422 1 63.69 152 THR B N 1
ATOM 3803 C CA . THR B 1 152 ? 22.172 -4.316 -12.234 1 63.69 152 THR B CA 1
ATOM 3804 C C . THR B 1 152 ? 22.281 -5.664 -12.945 1 63.69 152 THR B C 1
ATOM 3806 O O . THR B 1 152 ? 21.266 -6.258 -13.312 1 63.69 152 THR B O 1
ATOM 3809 N N . VAL B 1 153 ? 23.469 -6.055 -13.086 1 68.31 153 VAL B N 1
ATOM 3810 C CA . VAL B 1 153 ? 23.75 -7.336 -13.727 1 68.31 153 VAL B CA 1
ATOM 3811 C C . VAL B 1 153 ? 23.219 -8.477 -12.859 1 68.31 153 VAL B C 1
ATOM 3813 O O . VAL B 1 153 ? 22.719 -9.477 -13.375 1 68.31 153 VAL B O 1
ATOM 3816 N N . VAL B 1 154 ? 23.328 -8.289 -11.625 1 66.62 154 VAL B N 1
ATOM 3817 C CA . VAL B 1 154 ? 22.875 -9.305 -10.68 1 66.62 154 VAL B CA 1
ATOM 3818 C C . VAL B 1 154 ? 21.359 -9.477 -10.789 1 66.62 154 VAL B C 1
ATOM 3820 O O . VAL B 1 154 ? 20.859 -10.602 -10.844 1 66.62 154 VAL B O 1
ATOM 3823 N N . GLU B 1 155 ? 20.734 -8.367 -10.914 1 70.62 155 GLU B N 1
ATOM 3824 C CA . GLU B 1 155 ? 19.297 -8.406 -11.078 1 70.62 155 GLU B CA 1
ATOM 3825 C C . GLU B 1 155 ? 18.906 -9.039 -12.414 1 70.62 155 GLU B C 1
ATOM 3827 O O . GLU B 1 155 ? 17.938 -9.805 -12.484 1 70.62 155 GLU B O 1
ATOM 3832 N N . ARG B 1 156 ? 19.641 -8.781 -13.344 1 75.12 156 ARG B N 1
ATOM 3833 C CA . ARG B 1 156 ? 19.391 -9.336 -14.672 1 75.12 156 ARG B CA 1
ATOM 3834 C C . ARG B 1 156 ? 19.484 -10.859 -14.648 1 75.12 156 ARG B C 1
ATOM 3836 O O . ARG B 1 156 ? 18.625 -11.547 -15.211 1 75.12 156 ARG B O 1
ATOM 3843 N N . ASN B 1 157 ? 20.453 -11.289 -14.039 1 73.5 157 ASN B N 1
ATOM 3844 C CA . ASN B 1 157 ? 20.656 -12.727 -13.969 1 73.5 157 ASN B CA 1
ATOM 3845 C C . ASN B 1 157 ? 19.547 -13.414 -13.18 1 73.5 157 ASN B C 1
ATOM 3847 O O . ASN B 1 157 ? 19.094 -14.5 -13.547 1 73.5 157 ASN B O 1
ATOM 3851 N N . ALA B 1 158 ? 19.156 -12.773 -12.133 1 74.12 158 ALA B N 1
ATOM 3852 C CA . ALA B 1 158 ? 18.062 -13.312 -11.336 1 74.12 158 ALA B CA 1
ATOM 3853 C C . ALA B 1 158 ? 16.781 -13.398 -12.148 1 74.12 158 ALA B C 1
ATOM 3855 O O . ALA B 1 158 ? 16.062 -14.398 -12.094 1 74.12 158 ALA B O 1
ATOM 3856 N N . LYS B 1 159 ? 16.609 -12.43 -12.867 1 79.75 159 LYS B N 1
ATOM 3857 C CA . LYS B 1 159 ? 15.406 -12.406 -13.695 1 79.75 159 LYS B CA 1
ATOM 3858 C C . LYS B 1 159 ? 15.484 -13.445 -14.812 1 79.75 159 LYS B C 1
ATOM 3860 O O . LYS B 1 159 ? 14.477 -14.062 -15.172 1 79.75 159 LYS B O 1
ATOM 3865 N N . ALA B 1 160 ? 16.641 -13.547 -15.328 1 80.38 160 ALA B N 1
ATOM 3866 C CA . ALA B 1 160 ? 16.844 -14.562 -16.359 1 80.38 160 ALA B CA 1
ATOM 3867 C C . ALA B 1 160 ? 16.5 -15.953 -15.836 1 80.38 160 ALA B C 1
ATOM 3869 O O . ALA B 1 160 ? 15.922 -16.781 -16.547 1 80.38 160 ALA B O 1
ATOM 3870 N N . GLU B 1 161 ? 16.844 -16.172 -14.641 1 79.06 161 GLU B N 1
ATOM 3871 C CA . GLU B 1 161 ? 16.547 -17.469 -14.016 1 79.06 161 GLU B CA 1
ATOM 3872 C C . GLU B 1 161 ? 15.039 -17.656 -13.859 1 79.06 161 GLU B C 1
ATOM 3874 O O . GLU B 1 161 ? 14.523 -18.75 -14.078 1 79.06 161 GLU B O 1
ATOM 3879 N N . ILE B 1 162 ? 14.406 -16.641 -13.453 1 85.88 162 ILE B N 1
ATOM 3880 C CA . ILE B 1 162 ? 12.953 -16.719 -13.305 1 85.88 162 ILE B CA 1
ATOM 3881 C C . ILE B 1 162 ? 12.312 -17.016 -14.656 1 85.88 162 ILE B C 1
ATOM 3883 O O . ILE B 1 162 ? 11.461 -17.891 -14.766 1 85.88 162 ILE B O 1
ATOM 3887 N N . TRP B 1 163 ? 12.797 -16.375 -15.656 1 85.94 163 TRP B N 1
ATOM 3888 C CA . TRP B 1 163 ? 12.258 -16.578 -17 1 85.94 163 TRP B CA 1
ATOM 3889 C C . TRP B 1 163 ? 12.523 -18 -17.484 1 85.94 163 TRP B C 1
ATOM 3891 O O . TRP B 1 163 ? 11.672 -18.609 -18.141 1 85.94 163 TRP B O 1
ATOM 3901 N N . ALA B 1 164 ? 13.656 -18.453 -17.156 1 85.5 164 ALA B N 1
ATOM 3902 C CA . ALA B 1 164 ? 13.992 -19.812 -17.562 1 85.5 164 ALA B CA 1
ATOM 3903 C C . ALA B 1 164 ? 13.039 -20.812 -16.938 1 85.5 164 ALA B C 1
ATOM 3905 O O . ALA B 1 164 ? 12.531 -21.719 -17.625 1 85.5 164 ALA B O 1
ATOM 3906 N N . ASN B 1 165 ? 12.82 -20.656 -15.727 1 89.38 165 ASN B N 1
ATOM 3907 C CA . ASN B 1 165 ? 11.891 -21.547 -15.039 1 89.38 165 ASN B CA 1
ATOM 3908 C C . ASN B 1 165 ? 10.469 -21.375 -15.555 1 89.38 165 ASN B C 1
ATOM 3910 O O . ASN B 1 165 ? 9.727 -22.344 -15.68 1 89.38 165 ASN B O 1
ATOM 3914 N N . LEU B 1 166 ? 10.133 -20.172 -15.852 1 90 166 LEU B N 1
ATOM 3915 C CA . LEU B 1 166 ? 8.812 -19.875 -16.406 1 90 166 LEU B CA 1
ATOM 3916 C C . LEU B 1 166 ? 8.609 -20.562 -17.734 1 90 166 LEU B C 1
ATOM 3918 O O . LEU B 1 166 ? 7.566 -21.188 -17.969 1 90 166 LEU B O 1
ATOM 3922 N N . ASN B 1 167 ? 9.578 -20.484 -18.531 1 88.25 167 ASN B N 1
ATOM 3923 C CA . ASN B 1 167 ? 9.484 -21.078 -19.859 1 88.25 167 ASN B CA 1
ATOM 3924 C C . ASN B 1 167 ? 9.445 -22.594 -19.781 1 88.25 167 ASN B C 1
ATOM 3926 O O . ASN B 1 167 ? 8.797 -23.25 -20.609 1 88.25 167 ASN B O 1
ATOM 3930 N N . ARG B 1 168 ? 10.086 -23.094 -18.891 1 90.69 168 ARG B N 1
ATOM 3931 C CA . ARG B 1 168 ? 10.125 -24.547 -18.734 1 90.69 168 ARG B CA 1
ATOM 3932 C C . ARG B 1 168 ? 8.797 -25.078 -18.203 1 90.69 168 ARG B C 1
ATOM 3934 O O . ARG B 1 168 ? 8.281 -26.078 -18.703 1 90.69 168 ARG B O 1
ATOM 3941 N N . CYS B 1 169 ? 8.297 -24.359 -17.234 1 94.81 169 CYS B N 1
ATOM 3942 C CA . CYS B 1 169 ? 7.078 -24.812 -16.562 1 94.81 169 CYS B CA 1
ATOM 3943 C C . CYS B 1 169 ? 5.844 -24.438 -17.375 1 94.81 169 CYS B C 1
ATOM 3945 O O . CYS B 1 169 ? 4.82 -25.125 -17.312 1 94.81 169 CYS B O 1
ATOM 3947 N N . PHE B 1 170 ? 5.965 -23.359 -18.094 1 95.56 170 PHE B N 1
ATOM 3948 C CA . PHE B 1 170 ? 4.836 -22.844 -18.859 1 95.56 170 PHE B CA 1
ATOM 3949 C C . PHE B 1 170 ? 5.258 -22.5 -20.281 1 95.56 170 PHE B C 1
ATOM 3951 O O . PHE B 1 170 ? 5.195 -21.328 -20.688 1 95.56 170 PHE B O 1
ATOM 3958 N N . PRO B 1 171 ? 5.488 -23.453 -21.047 1 93 171 PRO B N 1
ATOM 3959 C CA . PRO B 1 171 ? 5.945 -23.188 -22.422 1 93 171 PRO B CA 1
ATOM 3960 C C . PRO B 1 171 ? 4.906 -22.453 -23.25 1 93 171 PRO B C 1
ATOM 3962 O O . PRO B 1 171 ? 5.262 -21.75 -24.203 1 93 171 PRO B O 1
ATOM 3965 N N . MET B 1 172 ? 3.688 -22.562 -22.938 1 89.94 172 MET B N 1
ATOM 3966 C CA . MET B 1 172 ? 2.609 -21.922 -23.672 1 89.94 172 MET B CA 1
ATOM 3967 C C . MET B 1 172 ? 2.789 -20.406 -23.688 1 89.94 172 MET B C 1
ATOM 3969 O O . MET B 1 172 ? 2.338 -19.734 -24.609 1 89.94 172 MET B O 1
ATOM 3973 N N . LEU B 1 173 ? 3.404 -19.812 -22.641 1 90 173 LEU B N 1
ATOM 3974 C CA . LEU B 1 173 ? 3.635 -18.375 -22.594 1 90 173 LEU B CA 1
ATOM 3975 C C . LEU B 1 173 ? 4.449 -17.906 -23.797 1 90 173 LEU B C 1
ATOM 3977 O O . LEU B 1 173 ? 4.141 -16.875 -24.391 1 90 173 LEU B O 1
ATOM 3981 N N . TRP B 1 174 ? 5.363 -18.703 -24.109 1 86.44 174 TRP B N 1
ATOM 3982 C CA . TRP B 1 174 ? 6.227 -18.359 -25.234 1 86.44 174 TRP B CA 1
ATOM 3983 C C . TRP B 1 174 ? 5.672 -18.906 -26.547 1 86.44 174 TRP B C 1
ATOM 3985 O O . TRP B 1 174 ? 5.543 -18.188 -27.531 1 86.44 174 TRP B O 1
ATOM 3995 N N . ASN B 1 175 ? 5.352 -20.125 -26.562 1 86.31 175 ASN B N 1
ATOM 3996 C CA . ASN B 1 175 ? 5 -20.828 -27.781 1 86.31 175 ASN B CA 1
ATOM 3997 C C . ASN B 1 175 ? 3.66 -20.344 -28.344 1 86.31 175 ASN B C 1
ATOM 3999 O O . ASN B 1 175 ? 3.498 -20.219 -29.562 1 86.31 175 ASN B O 1
ATOM 4003 N N . GLN B 1 176 ? 2.797 -20.094 -27.5 1 85.88 176 GLN B N 1
ATOM 4004 C CA . GLN B 1 176 ? 1.446 -19.75 -27.938 1 85.88 176 GLN B CA 1
ATOM 4005 C C . GLN B 1 176 ? 1.196 -18.25 -27.828 1 85.88 176 GLN B C 1
ATOM 4007 O O . GLN B 1 176 ? 0.693 -17.625 -28.766 1 85.88 176 GLN B O 1
ATOM 4012 N N . LEU B 1 177 ? 1.604 -17.625 -26.766 1 89.25 177 LEU B N 1
ATOM 4013 C CA . LEU B 1 177 ? 1.261 -16.219 -26.516 1 89.25 177 LEU B CA 1
ATOM 4014 C C . LEU B 1 177 ? 2.371 -15.297 -27 1 89.25 177 LEU B C 1
ATOM 4016 O O . LEU B 1 177 ? 2.176 -14.086 -27.094 1 89.25 177 LEU B O 1
ATOM 4020 N N . HIS B 1 178 ? 3.539 -15.914 -27.328 1 88.88 178 HIS B N 1
ATOM 4021 C CA . HIS B 1 178 ? 4.703 -15.102 -27.656 1 88.88 178 HIS B CA 1
ATOM 4022 C C . HIS B 1 178 ? 4.938 -14.016 -26.609 1 88.88 178 HIS B C 1
ATOM 4024 O O . HIS B 1 178 ? 5.145 -12.852 -26.953 1 88.88 178 HIS B O 1
ATOM 4030 N N . PHE B 1 179 ? 4.766 -14.453 -25.406 1 88.44 179 PHE B N 1
ATOM 4031 C CA . PHE B 1 179 ? 4.887 -13.531 -24.297 1 88.44 179 PHE B CA 1
ATOM 4032 C C . PHE B 1 179 ? 6.352 -13.281 -23.953 1 88.44 179 PHE B C 1
ATOM 4034 O O . PHE B 1 179 ? 7.082 -14.211 -23.594 1 88.44 179 PHE B O 1
ATOM 4041 N N . THR B 1 180 ? 6.781 -12.086 -24.141 1 83.12 180 THR B N 1
ATOM 4042 C CA . THR B 1 180 ? 8.156 -11.672 -23.891 1 83.12 180 THR B CA 1
ATOM 4043 C C . THR B 1 180 ? 8.203 -10.531 -22.875 1 83.12 180 THR B C 1
ATOM 4045 O O . THR B 1 180 ? 7.168 -10.148 -22.312 1 83.12 180 THR B O 1
ATOM 4048 N N . GLN B 1 181 ? 9.305 -10.07 -22.609 1 80 181 GLN B N 1
ATOM 4049 C CA . GLN B 1 181 ? 9.492 -8.953 -21.703 1 80 181 GLN B CA 1
ATOM 4050 C C . GLN B 1 181 ? 8.719 -7.723 -22.156 1 80 181 GLN B C 1
ATOM 4052 O O . GLN B 1 181 ? 8.18 -6.977 -21.344 1 80 181 GLN B O 1
ATOM 4057 N N . ASP B 1 182 ? 8.586 -7.637 -23.406 1 79.75 182 ASP B N 1
ATOM 4058 C CA . ASP B 1 182 ? 7.891 -6.488 -23.969 1 79.75 182 ASP B CA 1
ATOM 4059 C C . ASP B 1 182 ? 6.379 -6.629 -23.812 1 79.75 182 ASP B C 1
ATOM 4061 O O . ASP B 1 182 ? 5.656 -5.629 -23.812 1 79.75 182 ASP B O 1
ATOM 4065 N N . SER B 1 183 ? 5.957 -7.883 -23.688 1 88.12 183 SER B N 1
ATOM 4066 C CA . SER B 1 183 ? 4.527 -8.172 -23.594 1 88.12 183 SER B CA 1
ATOM 4067 C C . SER B 1 183 ? 3.994 -7.836 -22.203 1 88.12 183 SER B C 1
ATOM 4069 O O . SER B 1 183 ? 2.781 -7.816 -21.984 1 88.12 183 SER B O 1
ATOM 4071 N N . ILE B 1 184 ? 4.844 -7.48 -21.281 1 86.88 184 ILE B N 1
ATOM 4072 C CA . ILE B 1 184 ? 4.457 -7.254 -19.891 1 86.88 184 ILE B CA 1
ATOM 4073 C C . ILE B 1 184 ? 3.574 -6.008 -19.797 1 86.88 184 ILE B C 1
ATOM 4075 O O . ILE B 1 184 ? 2.688 -5.93 -18.953 1 86.88 184 ILE B O 1
ATOM 4079 N N . THR B 1 185 ? 3.719 -5.07 -20.734 1 86.69 185 THR B N 1
ATOM 4080 C CA . THR B 1 185 ? 2.928 -3.844 -20.688 1 86.69 185 THR B CA 1
ATOM 4081 C C . THR B 1 185 ? 1.747 -3.922 -21.656 1 86.69 185 THR B C 1
ATOM 4083 O O . THR B 1 185 ? 1.112 -2.908 -21.953 1 86.69 185 THR B O 1
ATOM 4086 N N . ASP B 1 186 ? 1.541 -5.133 -22.125 1 92.06 186 ASP B N 1
ATOM 4087 C CA . ASP B 1 186 ? 0.353 -5.336 -22.953 1 92.06 186 ASP B CA 1
ATOM 4088 C C . ASP B 1 186 ? -0.918 -5.277 -22.109 1 92.06 186 ASP B C 1
ATOM 4090 O O . ASP B 1 186 ? -0.904 -5.641 -20.922 1 92.06 186 ASP B O 1
ATOM 4094 N N . HIS B 1 187 ? -1.979 -4.918 -22.797 1 95.38 187 HIS B N 1
ATOM 4095 C CA . HIS B 1 187 ? -3.264 -4.824 -22.109 1 95.38 187 HIS B CA 1
ATOM 4096 C C . HIS B 1 187 ? -3.75 -6.199 -21.672 1 95.38 187 HIS B C 1
ATOM 4098 O O . HIS B 1 187 ? -4.418 -6.328 -20.641 1 95.38 187 HIS B O 1
ATOM 4104 N N . ARG B 1 188 ? -3.369 -7.168 -22.406 1 95.88 188 ARG B N 1
ATOM 4105 C CA . ARG B 1 188 ? -3.834 -8.516 -22.094 1 95.88 188 ARG B CA 1
ATOM 4106 C C . ARG B 1 188 ? -3.193 -9.031 -20.812 1 95.88 188 ARG B C 1
ATOM 4108 O O . ARG B 1 188 ? -3.619 -10.055 -20.266 1 95.88 188 ARG B O 1
ATOM 4115 N N . ASN B 1 189 ? -2.121 -8.375 -20.312 1 95.69 189 ASN B N 1
ATOM 4116 C CA . ASN B 1 189 ? -1.438 -8.742 -19.078 1 95.69 189 ASN B CA 1
ATOM 4117 C C . ASN B 1 189 ? -1.869 -7.863 -17.906 1 95.69 189 ASN B C 1
ATOM 4119 O O . ASN B 1 189 ? -1.264 -7.906 -16.828 1 95.69 189 ASN B O 1
ATOM 4123 N N . ALA B 1 190 ? -2.883 -7.07 -18.109 1 95.44 190 ALA B N 1
ATOM 4124 C CA . ALA B 1 190 ? -3.219 -6.07 -17.094 1 95.44 190 ALA B CA 1
ATOM 4125 C C . ALA B 1 190 ? -4.703 -6.117 -16.75 1 95.44 190 ALA B C 1
ATOM 4127 O O . ALA B 1 190 ? -5.543 -6.383 -17.609 1 95.44 190 ALA B O 1
ATOM 4128 N N . LEU B 1 191 ? -4.992 -5.891 -15.516 1 95.88 191 LEU B N 1
ATOM 4129 C CA . LEU B 1 191 ? -6.375 -5.75 -15.07 1 95.88 191 LEU B CA 1
ATOM 4130 C C . LEU B 1 191 ? -6.508 -4.625 -14.055 1 95.88 191 LEU B C 1
ATOM 4132 O O . LEU B 1 191 ? -5.66 -4.48 -13.164 1 95.88 191 LEU B O 1
ATOM 4136 N N . THR B 1 192 ? -7.508 -3.846 -14.219 1 95.94 192 THR B N 1
ATOM 4137 C CA . THR B 1 192 ? -7.773 -2.785 -13.25 1 95.94 192 THR B CA 1
ATOM 4138 C C . THR B 1 192 ? -8.312 -3.361 -11.945 1 95.94 192 THR B C 1
ATOM 4140 O O . THR B 1 192 ? -9.125 -4.285 -11.961 1 95.94 192 THR B O 1
ATOM 4143 N N . SER B 1 193 ? -7.766 -2.838 -10.914 1 94.75 193 SER B N 1
ATOM 4144 C CA . SER B 1 193 ? -8.125 -3.436 -9.633 1 94.75 193 SER B CA 1
ATOM 4145 C C . SER B 1 193 ? -8.188 -2.385 -8.523 1 94.75 193 SER B C 1
ATOM 4147 O O . SER B 1 193 ? -7.434 -1.408 -8.555 1 94.75 193 SER B O 1
ATOM 4149 N N . PHE B 1 194 ? -9.141 -2.723 -7.617 1 93.31 194 PHE B N 1
ATOM 4150 C CA . PHE B 1 194 ? -9.195 -2.018 -6.344 1 93.31 194 PHE B CA 1
ATOM 4151 C C . PHE B 1 194 ? -7.953 -2.311 -5.508 1 93.31 194 PHE B C 1
ATOM 4153 O O . PHE B 1 194 ? -7.43 -3.426 -5.535 1 93.31 194 PHE B O 1
ATOM 4160 N N . PRO B 1 195 ? -7.379 -1.356 -4.762 1 88.5 195 PRO B N 1
ATOM 4161 C CA . PRO B 1 195 ? -6.078 -1.526 -4.109 1 88.5 195 PRO B CA 1
ATOM 4162 C C . PRO B 1 195 ? -6.004 -2.795 -3.264 1 88.5 195 PRO B C 1
ATOM 4164 O O . PRO B 1 195 ? -5.023 -3.539 -3.344 1 88.5 195 PRO B O 1
ATOM 4167 N N . MET B 1 196 ? -6.988 -3.078 -2.5 1 89.44 196 MET B N 1
ATOM 4168 C CA . MET B 1 196 ? -6.949 -4.27 -1.658 1 89.44 196 MET B CA 1
ATOM 4169 C C . MET B 1 196 ? -7.023 -5.539 -2.504 1 89.44 196 MET B C 1
ATOM 4171 O O . MET B 1 196 ? -6.332 -6.516 -2.227 1 89.44 196 MET B O 1
ATOM 4175 N N . VAL B 1 197 ? -7.82 -5.461 -3.498 1 94.38 197 VAL B N 1
ATOM 4176 C CA . VAL B 1 197 ? -7.945 -6.59 -4.41 1 94.38 197 VAL B CA 1
ATOM 4177 C C . VAL B 1 197 ? -6.652 -6.766 -5.203 1 94.38 197 VAL B C 1
ATOM 4179 O O . VAL B 1 197 ? -6.191 -7.891 -5.41 1 94.38 197 VAL B O 1
ATOM 4182 N N . TYR B 1 198 ? -6.094 -5.656 -5.582 1 93.75 198 TYR B N 1
ATOM 4183 C CA . TYR B 1 198 ? -4.812 -5.637 -6.285 1 93.75 198 TYR B CA 1
ATOM 4184 C C . TYR B 1 198 ? -3.74 -6.359 -5.477 1 93.75 198 TYR B C 1
ATOM 4186 O O . TYR B 1 198 ? -3.059 -7.246 -5.996 1 93.75 198 TYR B O 1
ATOM 4194 N N . ASP B 1 199 ? -3.66 -6.051 -4.242 1 88.88 199 ASP B N 1
ATOM 4195 C CA . ASP B 1 199 ? -2.639 -6.629 -3.373 1 88.88 199 ASP B CA 1
ATOM 4196 C C . ASP B 1 199 ? -2.855 -8.133 -3.199 1 88.88 199 ASP B C 1
ATOM 4198 O O . ASP B 1 199 ? -1.894 -8.898 -3.164 1 88.88 199 ASP B O 1
ATOM 4202 N N . HIS B 1 200 ? -4.07 -8.523 -3.072 1 93.94 200 HIS B N 1
ATOM 4203 C CA . HIS B 1 200 ? -4.379 -9.938 -2.914 1 93.94 200 HIS B CA 1
ATOM 4204 C C . HIS B 1 200 ? -4.078 -10.711 -4.191 1 93.94 200 HIS B C 1
ATOM 4206 O O . HIS B 1 200 ? -3.594 -11.844 -4.137 1 93.94 200 HIS B O 1
ATOM 4212 N N . PHE B 1 201 ? -4.391 -10.07 -5.371 1 96.06 201 PHE B N 1
ATOM 4213 C CA . PHE B 1 201 ? -4.125 -10.727 -6.645 1 96.06 201 PHE B CA 1
ATOM 4214 C C . PHE B 1 201 ? -2.629 -10.93 -6.852 1 96.06 201 PHE B C 1
ATOM 4216 O O . PHE B 1 201 ? -2.189 -12.023 -7.211 1 96.06 201 PHE B O 1
ATOM 4223 N N . ARG B 1 202 ? -1.924 -9.891 -6.527 1 91.25 202 ARG B N 1
ATOM 4224 C CA . ARG B 1 202 ? -0.478 -9.93 -6.723 1 91.25 202 ARG B CA 1
ATOM 4225 C C . ARG B 1 202 ? 0.173 -10.953 -5.797 1 91.25 202 ARG B C 1
ATOM 4227 O O . ARG B 1 202 ? 1.179 -11.57 -6.156 1 91.25 202 ARG B O 1
ATOM 4234 N N . ALA B 1 203 ? -0.419 -11.18 -4.684 1 91 203 ALA B N 1
ATOM 4235 C CA . ALA B 1 203 ? 0.157 -12.062 -3.678 1 91 203 ALA B CA 1
ATOM 4236 C C . ALA B 1 203 ? -0.422 -13.469 -3.789 1 91 203 ALA B C 1
ATOM 4238 O O . ALA B 1 203 ? -0.213 -14.305 -2.908 1 91 203 ALA B O 1
ATOM 4239 N N . PHE B 1 204 ? -1.172 -13.703 -4.77 1 96.44 204 PHE B N 1
ATOM 4240 C CA . PHE B 1 204 ? -1.747 -15.016 -5.055 1 96.44 204 PHE B CA 1
ATOM 4241 C C . PHE B 1 204 ? -2.645 -15.469 -3.91 1 96.44 204 PHE B C 1
ATOM 4243 O O . PHE B 1 204 ? -2.672 -16.656 -3.57 1 96.44 204 PHE B O 1
ATOM 4250 N N . LYS B 1 205 ? -3.326 -14.5 -3.305 1 95.56 205 LYS B N 1
ATOM 4251 C CA . LYS B 1 205 ? -4.262 -14.828 -2.23 1 95.56 205 LYS B CA 1
ATOM 4252 C C . LYS B 1 205 ? -5.629 -15.211 -2.789 1 95.56 205 LYS B C 1
ATOM 4254 O O . LYS B 1 205 ? -6.453 -15.789 -2.078 1 95.56 205 LYS B O 1
ATOM 4259 N N . PHE B 1 206 ? -5.832 -14.852 -3.998 1 97.31 206 PHE B N 1
ATOM 4260 C CA . PHE B 1 206 ? -6.941 -15.391 -4.773 1 97.31 206 PHE B CA 1
ATOM 4261 C C . PHE B 1 206 ? -6.562 -15.508 -6.246 1 97.31 206 PHE B C 1
ATOM 4263 O O . PHE B 1 206 ? -5.547 -14.961 -6.676 1 97.31 206 PHE B O 1
ATOM 4270 N N . THR B 1 207 ? -7.316 -16.25 -6.945 1 98.06 207 THR B N 1
ATOM 4271 C CA . THR B 1 207 ? -7.074 -16.422 -8.375 1 98.06 207 THR B CA 1
ATOM 4272 C C . THR B 1 207 ? -8.391 -16.594 -9.125 1 98.06 207 THR B C 1
ATOM 4274 O O . THR B 1 207 ? -9.461 -16.625 -8.516 1 98.06 207 THR B O 1
ATOM 4277 N N . MET B 1 208 ? -8.281 -16.594 -10.398 1 98.19 208 MET B N 1
ATOM 4278 C CA . MET B 1 208 ? -9.422 -16.766 -11.297 1 98.19 208 MET B CA 1
ATOM 4279 C C . MET B 1 208 ? -9.211 -17.938 -12.242 1 98.19 208 MET B C 1
ATOM 4281 O O . MET B 1 208 ? -8.273 -17.938 -13.039 1 98.19 208 MET B O 1
ATOM 4285 N N . GLU B 1 209 ? -10.078 -18.859 -12.125 1 97.44 209 GLU B N 1
ATOM 4286 C CA . GLU B 1 209 ? -10 -20.031 -12.984 1 97.44 209 GLU B CA 1
ATOM 4287 C C . GLU B 1 209 ? -11.016 -19.969 -14.117 1 97.44 209 GLU B C 1
ATOM 4289 O O . GLU B 1 209 ? -12.156 -19.531 -13.914 1 97.44 209 GLU B O 1
ATOM 4294 N N . LYS B 1 210 ? -10.555 -20.422 -15.211 1 95.31 210 LYS B N 1
ATOM 4295 C CA . LYS B 1 210 ? -11.391 -20.391 -16.406 1 95.31 210 LYS B CA 1
ATOM 4296 C C . LYS B 1 210 ? -12.625 -21.266 -16.234 1 95.31 210 LYS B C 1
ATOM 4298 O O . LYS B 1 210 ? -12.547 -22.344 -15.625 1 95.31 210 LYS B O 1
ATOM 4303 N N . THR B 1 211 ? -13.695 -20.75 -16.75 1 96.25 211 THR B N 1
ATOM 4304 C CA . THR B 1 211 ? -14.898 -21.547 -16.891 1 96.25 211 THR B CA 1
ATOM 4305 C C . THR B 1 211 ? -15.109 -21.969 -18.344 1 96.25 211 THR B C 1
ATOM 4307 O O . THR B 1 211 ? -14.211 -21.797 -19.172 1 96.25 211 THR B O 1
ATOM 4310 N N . ASP B 1 212 ? -16.344 -22.531 -18.641 1 95 212 ASP B N 1
ATOM 4311 C CA . ASP B 1 212 ? -16.672 -22.938 -20 1 95 212 ASP B CA 1
ATOM 4312 C C . ASP B 1 212 ? -17.062 -21.75 -20.859 1 95 212 ASP B C 1
ATOM 4314 O O . ASP B 1 212 ? -17.141 -21.859 -22.078 1 95 212 ASP B O 1
ATOM 4318 N N . VAL B 1 213 ? -17.312 -20.656 -20.234 1 95.62 213 VAL B N 1
ATOM 4319 C CA . VAL B 1 213 ? -17.688 -19.438 -20.938 1 95.62 213 VAL B CA 1
ATOM 4320 C C . VAL B 1 213 ? -16.469 -18.516 -21.047 1 95.62 213 VAL B C 1
ATOM 4322 O O . VAL B 1 213 ? -15.75 -18.312 -20.078 1 95.62 213 VAL B O 1
ATOM 4325 N N . GLU B 1 214 ? -16.25 -18.031 -22.234 1 95 214 GLU B N 1
ATOM 4326 C CA . GLU B 1 214 ? -15.102 -17.172 -22.5 1 95 214 GLU B CA 1
ATOM 4327 C C . GLU B 1 214 ? -15.148 -15.906 -21.625 1 95 214 GLU B C 1
ATOM 4329 O O . GLU B 1 214 ? -16.203 -15.281 -21.5 1 95 214 GLU B O 1
ATOM 4334 N N . HIS B 1 215 ? -14.055 -15.594 -21.031 1 97 215 HIS B N 1
ATOM 4335 C CA . HIS B 1 215 ? -13.852 -14.398 -20.203 1 97 215 HIS B CA 1
ATOM 4336 C C . HIS B 1 215 ? -14.727 -14.43 -18.969 1 97 215 HIS B C 1
ATOM 4338 O O . HIS B 1 215 ? -15.133 -13.383 -18.453 1 97 215 HIS B O 1
ATOM 4344 N N . ARG B 1 216 ? -15.086 -15.648 -18.609 1 97.81 216 ARG B N 1
ATOM 4345 C CA . ARG B 1 216 ? -15.766 -15.898 -17.344 1 97.81 216 ARG B CA 1
ATOM 4346 C C . ARG B 1 216 ? -14.914 -16.781 -16.422 1 97.81 216 ARG B C 1
ATOM 4348 O O . ARG B 1 216 ? -14.375 -17.797 -16.875 1 97.81 216 ARG B O 1
ATOM 4355 N N . TYR B 1 217 ? -14.812 -16.328 -15.203 1 98.44 217 TYR B N 1
ATOM 4356 C CA . TYR B 1 217 ? -13.859 -16.984 -14.32 1 98.44 217 TYR B CA 1
ATOM 4357 C C . TYR B 1 217 ? -14.477 -17.266 -12.961 1 98.44 217 TYR B C 1
ATOM 4359 O O . TYR B 1 217 ? -15.281 -16.469 -12.461 1 98.44 217 TYR B O 1
ATOM 4367 N N . LYS B 1 218 ? -14.156 -18.375 -12.43 1 98.38 218 LYS B N 1
ATOM 4368 C CA . LYS B 1 218 ? -14.477 -18.688 -11.039 1 98.38 218 LYS B CA 1
ATOM 4369 C C . LYS B 1 218 ? -13.391 -18.172 -10.102 1 98.38 218 LYS B C 1
ATOM 4371 O O . LYS B 1 218 ? -12.203 -18.469 -10.289 1 98.38 218 LYS B O 1
ATOM 4376 N N . ILE B 1 219 ? -13.789 -17.422 -9.117 1 98.12 219 ILE B N 1
ATOM 4377 C CA . ILE B 1 219 ? -12.836 -16.891 -8.148 1 98.12 219 ILE B CA 1
ATOM 4378 C C . ILE B 1 219 ? -12.531 -17.938 -7.082 1 98.12 219 ILE B C 1
ATOM 4380 O O . ILE B 1 219 ? -13.445 -18.48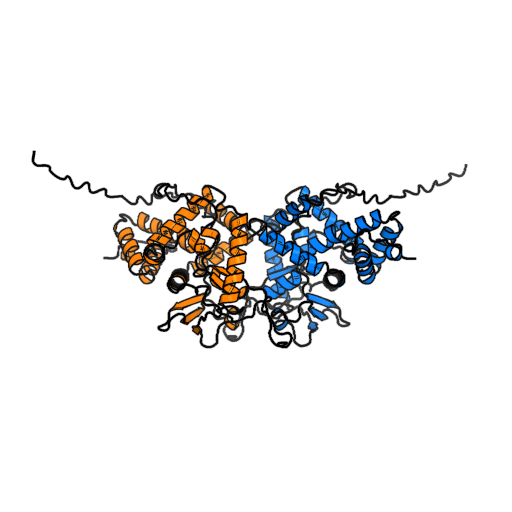4 -6.469 1 98.12 219 ILE B O 1
ATOM 4384 N N . ILE B 1 220 ? -11.273 -18.266 -6.996 1 98.06 220 ILE B N 1
ATOM 4385 C CA . ILE B 1 220 ? -10.805 -19.109 -5.906 1 98.06 220 ILE B CA 1
ATOM 4386 C C . ILE B 1 220 ? -10.125 -18.25 -4.84 1 98.06 220 ILE B C 1
ATOM 4388 O O . ILE B 1 220 ? -9.055 -17.688 -5.082 1 98.06 220 ILE B O 1
ATOM 4392 N N . ASN B 1 221 ? -10.766 -18.156 -3.758 1 96 221 ASN B N 1
ATOM 4393 C CA . ASN B 1 221 ? -10.266 -17.328 -2.654 1 96 221 ASN B CA 1
ATOM 4394 C C . ASN B 1 221 ? -9.562 -18.188 -1.602 1 96 221 ASN B C 1
ATOM 4396 O O . ASN B 1 221 ? -10.188 -19.016 -0.944 1 96 221 ASN B O 1
ATOM 4400 N N . TYR B 1 222 ? -8.25 -17.984 -1.392 1 95.94 222 TYR B N 1
ATOM 4401 C CA . TYR B 1 222 ? -7.457 -18.766 -0.448 1 95.94 222 TYR B CA 1
ATOM 4402 C C . TYR B 1 222 ? -7.496 -18.141 0.943 1 95.94 222 TYR B C 1
ATOM 4404 O O . TYR B 1 222 ? -6.941 -18.703 1.895 1 95.94 222 TYR B O 1
ATOM 4412 N N . ARG B 1 223 ? -8.148 -16.984 0.994 1 91.44 223 ARG B N 1
ATOM 4413 C CA . ARG B 1 223 ? -8.391 -16.297 2.256 1 91.44 223 ARG B CA 1
ATOM 4414 C C . ARG B 1 223 ? -9.859 -15.945 2.412 1 91.44 223 ARG B C 1
ATOM 4416 O O . ARG B 1 223 ? -10.227 -14.766 2.449 1 91.44 223 ARG B O 1
ATOM 4423 N N . PRO B 1 224 ? -10.688 -16.875 2.67 1 88.88 224 PRO B N 1
ATOM 4424 C CA . PRO B 1 224 ? -12.141 -16.672 2.594 1 88.88 224 PRO B CA 1
ATOM 4425 C C . PRO B 1 224 ? -12.656 -15.734 3.684 1 88.88 224 PRO B C 1
ATOM 4427 O O . PRO B 1 224 ? -13.695 -15.094 3.512 1 88.88 224 PRO B O 1
ATOM 4430 N N . ARG B 1 225 ? -11.953 -15.531 4.707 1 88.06 225 ARG B N 1
ATOM 4431 C CA . ARG B 1 225 ? -12.445 -14.695 5.797 1 88.06 225 ARG B CA 1
ATOM 4432 C C . ARG B 1 225 ? -11.898 -13.273 5.688 1 88.06 225 ARG B C 1
ATOM 4434 O O . ARG B 1 225 ? -12.297 -12.391 6.453 1 88.06 225 ARG B O 1
ATOM 4441 N N . ASP B 1 226 ? -11.031 -13.102 4.801 1 91.31 226 ASP B N 1
ATOM 4442 C CA . ASP B 1 226 ? -10.492 -11.758 4.586 1 91.31 226 ASP B CA 1
ATOM 4443 C C . ASP B 1 226 ? -11.562 -10.812 4.055 1 91.31 226 ASP B C 1
ATOM 4445 O O . ASP B 1 226 ? -12.352 -11.188 3.186 1 91.31 226 ASP B O 1
ATOM 4449 N N . ILE B 1 227 ? -11.594 -9.625 4.48 1 91.38 227 ILE B N 1
ATOM 4450 C CA . ILE B 1 227 ? -12.586 -8.625 4.129 1 91.38 227 ILE B CA 1
ATOM 4451 C C . ILE B 1 227 ? -12.578 -8.398 2.617 1 91.38 227 ILE B C 1
ATOM 4453 O O . ILE B 1 227 ? -13.578 -7.949 2.047 1 91.38 227 ILE B O 1
ATOM 4457 N N . VAL B 1 228 ? -11.461 -8.672 1.948 1 91.75 228 VAL B N 1
ATOM 4458 C CA . VAL B 1 228 ? -11.328 -8.484 0.509 1 91.75 228 VAL B CA 1
ATOM 4459 C C . VAL B 1 228 ? -12.383 -9.312 -0.225 1 91.75 228 VAL B C 1
ATOM 4461 O O . VAL B 1 228 ? -12.859 -8.914 -1.291 1 91.75 228 VAL B O 1
ATOM 4464 N N . GLY B 1 229 ? -12.781 -10.406 0.389 1 92.75 229 GLY B N 1
ATOM 4465 C CA . GLY B 1 229 ? -13.789 -11.266 -0.21 1 92.75 229 GLY B CA 1
ATOM 4466 C C . GLY B 1 229 ? -15.125 -10.57 -0.406 1 92.75 229 GLY B C 1
ATOM 4467 O O . GLY B 1 229 ? -15.914 -10.961 -1.266 1 92.75 229 GLY B O 1
ATOM 4468 N N . THR B 1 230 ? -15.383 -9.523 0.394 1 90.56 230 THR B N 1
ATOM 4469 C CA . THR B 1 230 ? -16.656 -8.805 0.299 1 90.56 230 THR B CA 1
ATOM 4470 C C . THR B 1 230 ? -16.719 -7.988 -0.989 1 90.56 230 THR B C 1
ATOM 4472 O O . THR B 1 230 ? -17.781 -7.531 -1.389 1 90.56 230 THR B O 1
ATOM 4475 N N . TYR B 1 231 ? -15.602 -7.859 -1.678 1 92.62 231 TYR B N 1
ATOM 4476 C CA . TYR B 1 231 ? -15.547 -7.105 -2.924 1 92.62 231 TYR B CA 1
ATOM 4477 C C . TYR B 1 231 ? -15.656 -8.031 -4.129 1 92.62 231 TYR B C 1
ATOM 4479 O O . TYR B 1 231 ? -15.648 -7.578 -5.273 1 92.62 231 TYR B O 1
ATOM 4487 N N . PHE B 1 232 ? -15.703 -9.297 -3.842 1 95.25 232 PHE B N 1
ATOM 4488 C CA . PHE B 1 232 ? -15.93 -10.258 -4.91 1 95.25 232 PHE B CA 1
ATOM 4489 C C . PHE B 1 232 ? -17.422 -10.414 -5.191 1 95.25 232 PHE B C 1
ATOM 4491 O O . PHE B 1 232 ? -18.25 -10.156 -4.316 1 95.25 232 PHE B O 1
ATOM 4498 N N . PRO B 1 233 ? -17.75 -10.805 -6.41 1 94.62 233 PRO B N 1
ATOM 4499 C CA . PRO B 1 233 ? -19.156 -11.117 -6.668 1 94.62 233 PRO B CA 1
ATOM 4500 C C . PRO B 1 233 ? -19.688 -12.234 -5.777 1 94.62 233 PRO B C 1
ATOM 4502 O O . PRO B 1 233 ? -18.969 -13.211 -5.508 1 94.62 233 PRO B O 1
ATOM 4505 N N . GLY B 1 234 ? -20.906 -12.125 -5.328 1 92.62 234 GLY B N 1
ATOM 4506 C CA . GLY B 1 234 ? -21.531 -13.102 -4.457 1 92.62 234 GLY B CA 1
ATOM 4507 C C . GLY B 1 234 ? -21.562 -14.492 -5.059 1 92.62 234 GLY B C 1
ATOM 4508 O O . GLY B 1 234 ? -21.484 -15.492 -4.34 1 92.62 234 GLY B O 1
ATOM 4509 N N . SER B 1 235 ? -21.641 -14.586 -6.336 1 93.94 235 SER B N 1
ATOM 4510 C CA . SER B 1 235 ? -21.719 -15.867 -7.027 1 93.94 235 SER B CA 1
ATOM 4511 C C . SER B 1 235 ? -20.359 -16.578 -7.047 1 93.94 235 SER B C 1
ATOM 4513 O O . SER B 1 235 ? -20.281 -17.766 -7.344 1 93.94 235 SER B O 1
ATOM 4515 N N . GLY B 1 236 ? -19.344 -15.805 -6.781 1 95.69 236 GLY B N 1
ATOM 4516 C CA . GLY B 1 236 ? -18 -16.344 -6.906 1 95.69 236 GLY B CA 1
ATOM 4517 C C . GLY B 1 236 ? -17.516 -16.422 -8.344 1 95.69 236 GLY B C 1
ATOM 4518 O O . GLY B 1 236 ? -16.438 -16.953 -8.609 1 95.69 236 GLY B O 1
ATOM 4519 N N . ILE B 1 237 ? -18.375 -15.93 -9.25 1 97.44 237 ILE B N 1
ATOM 4520 C CA . ILE B 1 237 ? -18.047 -15.945 -10.68 1 97.44 237 ILE B CA 1
ATOM 4521 C C . ILE B 1 237 ? -17.953 -14.516 -11.203 1 97.44 237 ILE B C 1
ATOM 4523 O O . ILE B 1 237 ? -18.781 -13.664 -10.852 1 97.44 237 ILE B O 1
ATOM 4527 N N . VAL B 1 238 ? -16.922 -14.242 -11.961 1 97.75 238 VAL B N 1
ATOM 4528 C CA . VAL B 1 238 ? -16.75 -12.914 -12.531 1 97.75 238 VAL B CA 1
ATOM 4529 C C . VAL B 1 238 ? -16.656 -13.008 -14.055 1 97.75 238 VAL B C 1
ATOM 4531 O O . VAL B 1 238 ? -16.047 -13.938 -14.586 1 97.75 238 VAL B O 1
ATOM 4534 N N . SER B 1 239 ? -17.312 -12.117 -14.727 1 97.19 239 SER B N 1
ATOM 4535 C CA . SER B 1 239 ? -17.266 -12.023 -16.172 1 97.19 239 SER B CA 1
ATOM 4536 C C . SER B 1 239 ? -16.641 -10.703 -16.625 1 97.19 239 SER B C 1
ATOM 4538 O O . SER B 1 239 ? -16.969 -9.641 -16.094 1 97.19 239 SER B O 1
ATOM 4540 N N . PHE B 1 240 ? -15.711 -10.812 -17.516 1 97.75 240 PHE B N 1
ATOM 4541 C CA . PHE B 1 240 ? -15.07 -9.609 -18.047 1 97.75 240 PHE B CA 1
ATOM 4542 C C . PHE B 1 240 ? -15.703 -9.195 -19.375 1 97.75 240 PHE B C 1
ATOM 4544 O O . PHE B 1 240 ? -15.883 -10.031 -20.266 1 97.75 240 PHE B O 1
ATOM 4551 N N . GLU B 1 241 ? -16.078 -7.953 -19.422 1 95.88 241 GLU B N 1
ATOM 4552 C CA . GLU B 1 241 ? -16.578 -7.34 -20.656 1 95.88 241 GLU B CA 1
ATOM 4553 C C . GLU B 1 241 ? -15.844 -6.039 -20.969 1 95.88 241 GLU B C 1
ATOM 4555 O O . GLU B 1 241 ? -15.562 -5.25 -20.062 1 95.88 241 GLU B O 1
ATOM 4560 N N . ALA B 1 242 ? -15.523 -5.914 -22.219 1 96.44 242 ALA B N 1
ATOM 4561 C CA . ALA B 1 242 ? -14.82 -4.703 -22.625 1 96.44 242 ALA B CA 1
ATOM 4562 C C . ALA B 1 242 ? -15.805 -3.604 -23.016 1 96.44 242 ALA B C 1
ATOM 4564 O O . ALA B 1 242 ? -16.656 -3.803 -23.891 1 96.44 242 ALA B O 1
ATOM 4565 N N . ALA B 1 243 ? -15.711 -2.443 -22.359 1 95.38 243 ALA B N 1
ATOM 4566 C CA . ALA B 1 243 ? -16.469 -1.268 -22.781 1 95.38 243 ALA B CA 1
ATOM 4567 C C . ALA B 1 243 ? -15.852 -0.654 -24.047 1 95.38 243 ALA B C 1
ATOM 4569 O O . ALA B 1 243 ? -16.578 -0.119 -24.891 1 95.38 243 ALA B O 1
ATOM 4570 N N . ASP B 1 244 ? -14.562 -0.696 -24.156 1 95.81 244 ASP B N 1
ATOM 4571 C CA . ASP B 1 244 ? -13.797 -0.284 -25.328 1 95.81 244 ASP B CA 1
ATOM 4572 C C . ASP B 1 244 ? -13.031 -1.464 -25.922 1 95.81 244 ASP B C 1
ATOM 4574 O O . ASP B 1 244 ? -12.023 -1.904 -25.359 1 95.81 244 ASP B O 1
ATOM 4578 N N . CYS B 1 245 ? -13.414 -1.903 -27.047 1 94.12 245 CYS B N 1
ATOM 4579 C CA . CYS B 1 245 ? -12.914 -3.143 -27.641 1 94.12 245 CYS B CA 1
ATOM 4580 C C . CYS B 1 245 ? -11.547 -2.93 -28.281 1 94.12 245 CYS B C 1
ATOM 4582 O O . CYS B 1 245 ? -10.922 -3.885 -28.734 1 94.12 245 CYS B O 1
ATOM 4584 N N . ARG B 1 246 ? -11.102 -1.716 -28.344 1 94.88 246 ARG B N 1
ATOM 4585 C CA . ARG B 1 246 ? -9.773 -1.442 -28.891 1 94.88 246 ARG B CA 1
ATOM 4586 C C . ARG B 1 246 ? -8.688 -2.072 -28.016 1 94.88 246 ARG B C 1
ATOM 4588 O O . ARG B 1 246 ? -7.574 -2.312 -28.5 1 94.88 246 ARG B O 1
ATOM 4595 N N . PHE B 1 247 ? -9.016 -2.264 -26.719 1 97.19 247 PHE B N 1
ATOM 4596 C CA . PHE B 1 247 ? -8.055 -2.82 -25.766 1 97.19 247 PHE B CA 1
ATOM 4597 C C . PHE B 1 247 ? -8.453 -4.234 -25.359 1 97.19 247 PHE B C 1
ATOM 4599 O O . PHE B 1 247 ? -9.562 -4.457 -24.891 1 97.19 247 PHE B O 1
ATOM 4606 N N . GLU B 1 248 ? -7.531 -5.102 -25.5 1 96.12 248 GLU B N 1
ATOM 4607 C CA . GLU B 1 248 ? -7.812 -6.516 -25.266 1 96.12 248 GLU B CA 1
ATOM 4608 C C . GLU B 1 248 ? -8.031 -6.797 -23.781 1 96.12 248 GLU B C 1
ATOM 4610 O O . GLU B 1 248 ? -7.363 -6.215 -22.922 1 96.12 248 GLU B O 1
ATOM 4615 N N . LEU B 1 249 ? -8.961 -7.688 -23.547 1 97.81 249 LEU B N 1
ATOM 4616 C CA . LEU B 1 249 ? -9.172 -8.172 -22.188 1 97.81 249 LEU B CA 1
ATOM 4617 C C . LEU B 1 249 ? -7.988 -9.016 -21.719 1 97.81 249 LEU B C 1
ATOM 4619 O O . LEU B 1 249 ? -7.195 -9.484 -22.547 1 97.81 249 LEU B O 1
ATOM 4623 N N . PRO B 1 250 ? -7.852 -9.133 -20.391 1 97.25 250 PRO B N 1
ATOM 4624 C CA . PRO B 1 250 ? -6.801 -10.031 -19.906 1 97.25 250 PRO B CA 1
ATOM 4625 C C . PRO B 1 250 ? -6.863 -11.414 -20.547 1 97.25 250 PRO B C 1
ATOM 4627 O O . PRO B 1 250 ? -7.945 -11.992 -20.672 1 97.25 250 PRO B O 1
ATOM 4630 N N . SER B 1 251 ? -5.691 -11.891 -20.938 1 96.12 251 SER B N 1
ATOM 4631 C CA . SER B 1 251 ? -5.617 -13.18 -21.609 1 96.12 251 SER B CA 1
ATOM 4632 C C . SER B 1 251 ? -6.035 -14.312 -20.688 1 96.12 251 SER B C 1
ATOM 4634 O O . SER B 1 251 ? -5.523 -14.438 -19.578 1 96.12 251 SER B O 1
ATOM 4636 N N . PRO B 1 252 ? -6.961 -15.141 -21.203 1 96.25 252 PRO B N 1
ATOM 4637 C CA . PRO B 1 252 ? -7.344 -16.297 -20.375 1 96.25 252 PRO B CA 1
ATOM 4638 C C . PRO B 1 252 ? -6.16 -17.188 -20.047 1 96.25 252 PRO B C 1
ATOM 4640 O O . PRO B 1 252 ? -6.109 -17.781 -18.953 1 96.25 252 PRO B O 1
ATOM 4643 N N . GLU B 1 253 ? -5.227 -17.281 -20.938 1 94.62 253 GLU B N 1
ATOM 4644 C CA . GLU B 1 253 ? -4.051 -18.109 -20.734 1 94.62 253 GLU B CA 1
ATOM 4645 C C . GLU B 1 253 ? -3.166 -17.562 -19.625 1 94.62 253 GLU B C 1
ATOM 4647 O O . GLU B 1 253 ? -2.615 -18.312 -18.812 1 94.62 253 GLU B O 1
ATOM 4652 N N . LEU B 1 254 ? -3.08 -16.281 -19.594 1 96.31 254 LEU B N 1
ATOM 4653 C CA . LEU B 1 254 ? -2.291 -15.648 -18.531 1 96.31 254 LEU B CA 1
ATOM 4654 C C . LEU B 1 254 ? -2.971 -15.805 -17.188 1 96.31 254 LEU B C 1
ATOM 4656 O O . LEU B 1 254 ? -2.301 -16.031 -16.172 1 96.31 254 LEU B O 1
ATOM 4660 N N . LEU B 1 255 ? -4.266 -15.641 -17.203 1 97.44 255 LEU B N 1
ATOM 4661 C CA . LEU B 1 255 ? -5 -15.836 -15.953 1 97.44 255 LEU B CA 1
ATOM 4662 C C . LEU B 1 255 ? -4.891 -17.281 -15.477 1 97.44 255 LEU B C 1
ATOM 4664 O O . LEU B 1 255 ? -4.82 -17.547 -14.273 1 97.44 255 LEU B O 1
ATOM 4668 N N . GLU B 1 256 ? -4.832 -18.188 -16.422 1 96 256 GLU B N 1
ATOM 4669 C CA . GLU B 1 256 ? -4.633 -19.594 -16.062 1 96 256 GLU B CA 1
ATOM 4670 C C . GLU B 1 256 ? -3.24 -19.828 -15.492 1 96 256 GLU B C 1
ATOM 4672 O O . GLU B 1 256 ? -3.07 -20.625 -14.562 1 96 256 GLU B O 1
ATOM 4677 N N . PHE B 1 257 ? -2.328 -19.234 -16.078 1 95.69 257 PHE B N 1
ATOM 4678 C CA . PHE B 1 257 ? -0.978 -19.266 -15.523 1 95.69 257 PHE B CA 1
ATOM 4679 C C . PHE B 1 257 ? -0.978 -18.812 -14.07 1 95.69 257 PHE B C 1
ATOM 4681 O O . PHE B 1 257 ? -0.452 -19.5 -13.195 1 95.69 257 PHE B O 1
ATOM 4688 N N . HIS B 1 258 ? -1.576 -17.656 -13.812 1 97.5 258 HIS B N 1
ATOM 4689 C CA . HIS B 1 258 ? -1.675 -17.125 -12.453 1 97.5 258 HIS B CA 1
ATOM 4690 C C . HIS B 1 258 ? -2.377 -18.109 -11.531 1 97.5 258 HIS B C 1
ATOM 4692 O O . HIS B 1 258 ? -1.917 -18.359 -10.414 1 97.5 258 HIS B O 1
ATOM 4698 N N . ALA B 1 259 ? -3.404 -18.703 -12.016 1 98.19 259 ALA B N 1
ATOM 4699 C CA . ALA B 1 259 ? -4.176 -19.656 -11.227 1 98.19 259 ALA B CA 1
ATOM 4700 C C . ALA B 1 259 ? -3.336 -20.891 -10.891 1 98.19 259 ALA B C 1
ATOM 4702 O O . ALA B 1 259 ? -3.4 -21.406 -9.773 1 98.19 259 ALA B O 1
ATOM 4703 N N . THR B 1 260 ? -2.59 -21.312 -11.82 1 97.94 260 THR B N 1
ATOM 4704 C CA . THR B 1 260 ? -1.751 -22.484 -11.617 1 97.94 260 THR B CA 1
ATOM 4705 C C . THR B 1 260 ? -0.687 -22.219 -10.555 1 97.94 260 THR B C 1
ATOM 4707 O O . THR B 1 260 ? -0.476 -23.031 -9.656 1 97.94 260 THR B O 1
ATOM 4710 N N . ILE B 1 261 ? -0.054 -21.062 -10.672 1 97.38 261 ILE B N 1
ATOM 4711 C CA . ILE B 1 261 ? 0.961 -20.688 -9.688 1 97.38 261 ILE B CA 1
ATOM 4712 C C . ILE B 1 261 ? 0.332 -20.609 -8.305 1 97.38 261 ILE B C 1
ATOM 4714 O O . ILE B 1 261 ? 0.898 -21.109 -7.324 1 97.38 261 ILE B O 1
ATOM 4718 N N . ALA B 1 262 ? -0.798 -20 -8.242 1 98 262 ALA B N 1
ATOM 4719 C CA . ALA B 1 262 ? -1.499 -19.891 -6.965 1 98 262 ALA B CA 1
ATOM 4720 C C . ALA B 1 262 ? -1.795 -21.281 -6.379 1 98 262 ALA B C 1
ATOM 4722 O O . ALA B 1 262 ? -1.561 -21.516 -5.195 1 98 262 ALA B O 1
ATOM 4723 N N . ARG B 1 263 ? -2.254 -22.172 -7.219 1 97.88 263 ARG B N 1
ATOM 4724 C CA . ARG B 1 263 ? -2.545 -23.516 -6.773 1 97.88 263 ARG B CA 1
ATOM 4725 C C . ARG B 1 263 ? -1.293 -24.203 -6.23 1 97.88 263 ARG B C 1
ATOM 4727 O O . ARG B 1 263 ? -1.328 -24.812 -5.164 1 97.88 263 ARG B O 1
ATOM 4734 N N . ILE B 1 264 ? -0.252 -24.062 -6.922 1 97.88 264 ILE B N 1
ATOM 4735 C CA . ILE B 1 264 ? 0.996 -24.703 -6.523 1 97.88 264 ILE B CA 1
ATOM 4736 C C . ILE B 1 264 ? 1.488 -24.109 -5.207 1 97.88 264 ILE B C 1
ATOM 4738 O O . ILE B 1 264 ? 1.881 -24.828 -4.293 1 97.88 264 ILE B O 1
ATOM 4742 N N . LEU B 1 265 ? 1.429 -22.828 -5.098 1 97.44 265 LEU B N 1
ATOM 4743 C CA . LEU B 1 265 ? 1.863 -22.141 -3.889 1 97.44 265 LEU B CA 1
ATOM 4744 C C . LEU B 1 265 ? 1.088 -22.625 -2.672 1 97.44 265 LEU B C 1
ATOM 4746 O O . LEU B 1 265 ? 1.683 -22.953 -1.641 1 97.44 265 LEU B O 1
ATOM 4750 N N . HIS B 1 266 ? -0.159 -22.781 -2.811 1 97.56 266 HIS B N 1
ATOM 4751 C CA . HIS B 1 266 ? -1.001 -23.109 -1.665 1 97.56 266 HIS B CA 1
ATOM 4752 C C . HIS B 1 266 ? -1.001 -24.609 -1.393 1 97.56 266 HIS B C 1
ATOM 4754 O O . HIS B 1 266 ? -0.938 -25.031 -0.236 1 97.56 266 HIS B O 1
ATOM 4760 N N . ALA B 1 267 ? -0.993 -25.406 -2.42 1 97 267 ALA B N 1
ATOM 4761 C CA . ALA B 1 267 ? -0.997 -26.844 -2.242 1 97 267 ALA B CA 1
ATOM 4762 C C . ALA B 1 267 ? 0.327 -27.328 -1.659 1 97 267 ALA B C 1
ATOM 4764 O O . ALA B 1 267 ? 0.36 -28.312 -0.898 1 97 267 ALA B O 1
ATOM 4765 N N . SER B 1 268 ? 1.441 -26.688 -1.999 1 96.12 268 SER B N 1
ATOM 4766 C CA . SER B 1 268 ? 2.758 -27.094 -1.518 1 96.12 268 SER B CA 1
ATOM 4767 C C . SER B 1 268 ? 3.047 -26.5 -0.141 1 96.12 268 SER B C 1
ATOM 4769 O O . SER B 1 268 ? 4.008 -26.891 0.521 1 96.12 268 SER B O 1
ATOM 4771 N N . GLY B 1 269 ? 2.287 -25.5 0.285 1 94.81 269 GLY B N 1
ATOM 4772 C CA . GLY B 1 269 ? 2.516 -24.844 1.56 1 94.81 269 GLY B CA 1
ATOM 4773 C C . GLY B 1 269 ? 3.508 -23.688 1.47 1 94.81 269 GLY B C 1
ATOM 4774 O O . GLY B 1 269 ? 3.809 -23.047 2.473 1 94.81 269 GLY B O 1
ATOM 4775 N N . LYS B 1 270 ? 3.941 -23.469 0.257 1 94.19 270 LYS B N 1
ATOM 4776 C CA . LYS B 1 270 ? 4.988 -22.469 0.087 1 94.19 270 LYS B CA 1
ATOM 4777 C C . LYS B 1 270 ? 4.426 -21.047 0.213 1 94.19 270 LYS B C 1
ATOM 4779 O O . LYS B 1 270 ? 5.16 -20.109 0.499 1 94.19 270 LYS B O 1
ATOM 4784 N N . ALA B 1 271 ? 3.096 -20.922 0.004 1 94 271 ALA B N 1
ATOM 4785 C CA . ALA B 1 271 ? 2.477 -19.609 0.188 1 94 271 ALA B CA 1
ATOM 4786 C C . ALA B 1 271 ? 2.639 -19.125 1.625 1 94 271 ALA B C 1
ATOM 4788 O O . ALA B 1 271 ? 3.105 -18 1.86 1 94 271 ALA B O 1
ATOM 4789 N N . LYS B 1 272 ? 2.348 -19.953 2.523 1 90.19 272 LYS B N 1
ATOM 4790 C CA . LYS B 1 272 ? 2.459 -19.625 3.939 1 90.19 272 LYS B CA 1
ATOM 4791 C C . LYS B 1 272 ? 3.916 -19.422 4.344 1 90.19 272 LYS B C 1
ATOM 4793 O O . LYS B 1 272 ? 4.23 -18.516 5.117 1 90.19 272 LYS B O 1
ATOM 4798 N N . GLN B 1 273 ? 4.707 -20.25 3.822 1 88.69 273 GLN B N 1
ATOM 4799 C CA . GLN B 1 273 ? 6.129 -20.141 4.137 1 88.69 273 GLN B CA 1
ATOM 4800 C C . GLN B 1 273 ? 6.703 -18.828 3.643 1 88.69 273 GLN B C 1
ATOM 4802 O O . GLN B 1 273 ? 7.484 -18.172 4.344 1 88.69 273 GLN B O 1
ATOM 4807 N N . ALA B 1 274 ? 6.297 -18.469 2.492 1 86.12 274 ALA B N 1
ATOM 4808 C CA . ALA B 1 274 ? 6.758 -17.203 1.94 1 86.12 274 ALA B CA 1
ATOM 4809 C C . ALA B 1 274 ? 6.301 -16.031 2.805 1 86.12 274 ALA B C 1
ATOM 4811 O O . ALA B 1 274 ? 7.062 -15.086 3.039 1 86.12 274 ALA B O 1
ATOM 4812 N N . GLU B 1 275 ? 5.105 -16.031 3.229 1 82.75 275 GLU B N 1
ATOM 4813 C CA . GLU B 1 275 ? 4.574 -14.969 4.078 1 82.75 275 GLU B CA 1
ATOM 4814 C C . GLU B 1 275 ? 5.34 -14.875 5.395 1 82.75 275 GLU B C 1
ATOM 4816 O O . GLU B 1 275 ? 5.605 -13.781 5.887 1 82.75 275 GLU B O 1
ATOM 4821 N N . LYS B 1 276 ? 5.668 -15.969 5.898 1 79 276 LYS B N 1
ATOM 4822 C CA . LYS B 1 276 ? 6.441 -16.016 7.137 1 79 276 LYS B CA 1
ATOM 4823 C C . LYS B 1 276 ? 7.832 -15.414 6.938 1 79 276 LYS B C 1
ATOM 4825 O O . LYS B 1 276 ? 8.312 -14.648 7.773 1 79 276 LYS B O 1
ATOM 4830 N N . ILE B 1 277 ? 8.383 -15.766 5.887 1 73.75 277 ILE B N 1
ATOM 4831 C CA . ILE B 1 277 ? 9.711 -15.258 5.57 1 73.75 277 ILE B CA 1
ATOM 4832 C C . ILE B 1 277 ? 9.656 -13.734 5.43 1 73.75 277 ILE B C 1
ATOM 4834 O O . ILE B 1 277 ? 10.523 -13.023 5.941 1 73.75 277 ILE B O 1
ATOM 4838 N N . LEU B 1 278 ? 8.68 -13.312 4.789 1 72 278 LEU B N 1
ATOM 4839 C CA . LEU B 1 278 ? 8.523 -11.883 4.578 1 72 278 LEU B CA 1
ATOM 4840 C C . LEU B 1 278 ? 8.289 -11.156 5.898 1 72 278 LEU B C 1
ATOM 4842 O O . LEU B 1 278 ? 8.82 -10.07 6.121 1 72 278 LEU B O 1
ATOM 4846 N N . LYS B 1 279 ? 7.551 -11.711 6.75 1 68.38 279 LYS B N 1
ATOM 4847 C CA . LYS B 1 279 ? 7.277 -11.125 8.062 1 68.38 279 LYS B CA 1
ATOM 4848 C C . LYS B 1 279 ? 8.539 -11.078 8.914 1 68.38 279 LYS B C 1
ATOM 4850 O O . LYS B 1 279 ? 8.789 -10.094 9.617 1 68.38 279 LYS B O 1
ATOM 4855 N N . ASP B 1 280 ? 9.258 -12.109 8.883 1 64.25 280 ASP B N 1
ATOM 4856 C CA . ASP B 1 280 ? 10.492 -12.188 9.656 1 64.25 280 ASP B CA 1
ATOM 4857 C C . ASP B 1 280 ? 11.523 -11.18 9.156 1 64.25 280 ASP B C 1
ATOM 4859 O O . ASP B 1 280 ? 12.25 -10.578 9.945 1 64.25 280 ASP B O 1
ATOM 4863 N N . ARG B 1 281 ? 11.508 -11.023 7.93 1 59.84 281 ARG B N 1
ATOM 4864 C CA . ARG B 1 281 ? 12.43 -10.055 7.344 1 59.84 281 ARG B CA 1
ATOM 4865 C C . ARG B 1 281 ? 12.047 -8.625 7.723 1 59.84 281 ARG B C 1
ATOM 4867 O O . ARG B 1 281 ? 12.914 -7.793 7.984 1 59.84 281 ARG B O 1
ATOM 4874 N N . LYS B 1 282 ? 10.859 -8.375 7.582 1 56.59 282 LYS B N 1
ATOM 4875 C CA . LYS B 1 282 ? 10.391 -7.055 8 1 56.59 282 LYS B CA 1
ATOM 4876 C C . LYS B 1 282 ? 10.758 -6.777 9.461 1 56.59 282 LYS B C 1
ATOM 4878 O O . LYS B 1 282 ? 11.062 -5.641 9.82 1 56.59 282 LYS B O 1
ATOM 4883 N N . SER B 1 283 ? 10.773 -7.844 10.172 1 53.88 283 SER B N 1
ATOM 4884 C CA . SER B 1 283 ? 11.117 -7.699 11.586 1 53.88 283 SER B CA 1
ATOM 4885 C C . SER B 1 283 ? 12.617 -7.496 11.773 1 53.88 283 SER B C 1
ATOM 4887 O O . SER B 1 283 ? 13.047 -6.91 12.766 1 53.88 283 SER B O 1
ATOM 4889 N N . THR B 1 284 ? 13.305 -8.055 10.797 1 47.84 284 THR B N 1
ATOM 4890 C CA . THR B 1 284 ? 14.758 -7.98 10.938 1 47.84 284 THR B CA 1
ATOM 4891 C C . THR B 1 284 ? 15.32 -6.809 10.141 1 47.84 284 THR B C 1
ATOM 4893 O O . THR B 1 284 ? 16.359 -6.242 10.5 1 47.84 284 THR B O 1
ATOM 4896 N N . THR B 1 285 ? 14.875 -6.688 8.906 1 44.66 285 THR B N 1
ATOM 4897 C CA . THR B 1 285 ? 15.5 -5.719 8.016 1 44.66 285 THR B CA 1
ATOM 4898 C C . THR B 1 285 ? 14.984 -4.309 8.305 1 44.66 285 THR B C 1
ATOM 4900 O O . THR B 1 285 ? 13.828 -4.133 8.688 1 44.66 285 THR B O 1
ATOM 4903 N N . SER B 1 286 ? 15.812 -3.379 8.375 1 41.44 286 SER B N 1
ATOM 4904 C CA . SER B 1 286 ? 15.727 -1.925 8.477 1 41.44 286 SER B CA 1
ATOM 4905 C C . SER B 1 286 ? 14.695 -1.36 7.508 1 41.44 286 SER B C 1
ATOM 4907 O O . SER B 1 286 ? 14.859 -1.473 6.289 1 41.44 286 SER B O 1
ATOM 4909 N N . LEU B 1 287 ? 13.547 -1.544 7.727 1 40.91 287 LEU B N 1
ATOM 4910 C CA . LEU B 1 287 ? 12.57 -0.826 6.922 1 40.91 287 LEU B CA 1
ATOM 4911 C C . LEU B 1 287 ? 13.102 0.544 6.512 1 40.91 287 LEU B C 1
ATOM 4913 O O . LEU B 1 287 ? 13.688 1.257 7.332 1 40.91 287 LEU B O 1
ATOM 4917 N N . ALA B 1 288 ? 13.422 0.686 5.336 1 39.34 288 ALA B N 1
ATOM 4918 C CA . ALA B 1 288 ? 13.703 2.08 5.008 1 39.34 288 ALA B CA 1
ATOM 4919 C C . ALA B 1 288 ? 12.727 3.018 5.715 1 39.34 288 ALA B C 1
ATOM 4921 O O . ALA B 1 288 ? 11.57 2.656 5.949 1 39.34 288 ALA B O 1
ATOM 4922 N N . GLY B 1 289 ? 13.297 3.803 6.551 1 35.78 289 GLY B N 1
ATOM 4923 C CA . GLY B 1 289 ? 12.562 4.793 7.316 1 35.78 289 GLY B CA 1
ATOM 4924 C C . GLY B 1 289 ? 11.266 5.219 6.648 1 35.78 289 GLY B C 1
ATOM 4925 O O . GLY B 1 289 ? 10.375 5.766 7.305 1 35.78 289 GLY B O 1
ATOM 4926 N N . ASP B 1 290 ? 11.281 5.332 5.34 1 34.97 290 ASP B N 1
ATOM 4927 C CA . ASP B 1 290 ? 10.117 5.887 4.656 1 34.97 290 ASP B CA 1
ATOM 4928 C C . ASP B 1 290 ? 9.062 4.809 4.402 1 34.97 290 ASP B C 1
ATOM 4930 O O . ASP B 1 290 ? 8.086 5.039 3.682 1 34.97 290 ASP B O 1
ATOM 4934 N N . GLY B 1 291 ? 9.266 3.588 5.043 1 35.22 291 GLY B N 1
ATOM 4935 C CA . GLY B 1 291 ? 8.328 2.48 4.898 1 35.22 291 GLY B CA 1
ATOM 4936 C C . GLY B 1 291 ? 8.5 1.727 3.594 1 35.22 291 GLY B C 1
ATOM 4937 O O . GLY B 1 291 ? 7.742 0.801 3.301 1 35.22 291 GLY B O 1
ATOM 4938 N N . SER B 1 292 ? 9.281 2.281 2.668 1 34.09 292 SER B N 1
ATOM 4939 C CA . SER B 1 292 ? 9.492 1.591 1.399 1 34.09 292 SER B CA 1
ATOM 4940 C C . SER B 1 292 ? 10.531 0.483 1.54 1 34.09 292 SER B C 1
ATOM 4942 O O . SER B 1 292 ? 11.695 0.664 1.168 1 34.09 292 SER B O 1
ATOM 4944 N N . THR B 1 293 ? 10.578 -0.308 2.539 1 34.91 293 THR B N 1
ATOM 4945 C CA . THR B 1 293 ? 11.547 -1.385 2.697 1 34.91 293 THR B CA 1
ATOM 4946 C C . THR B 1 293 ? 11.656 -2.209 1.418 1 34.91 293 THR B C 1
ATOM 4948 O O . THR B 1 293 ? 10.641 -2.65 0.872 1 34.91 293 THR B O 1
ATOM 4951 N N . ASP B 1 294 ? 12.719 -2.02 0.701 1 33.75 294 ASP B N 1
ATOM 4952 C CA . ASP B 1 294 ? 13.062 -2.91 -0.403 1 33.75 294 ASP B CA 1
ATOM 4953 C C . ASP B 1 294 ? 13.117 -4.363 0.063 1 33.75 294 ASP B C 1
ATOM 4955 O O . ASP B 1 294 ? 14.109 -4.797 0.648 1 33.75 294 ASP B O 1
ATOM 4959 N N . VAL B 1 295 ? 12.133 -4.922 0.26 1 36.34 295 VAL B N 1
ATOM 4960 C CA . VAL B 1 295 ? 11.984 -6.328 0.617 1 36.34 295 VAL B CA 1
ATOM 4961 C C . VAL B 1 295 ? 12.93 -7.176 -0.231 1 36.34 295 VAL B C 1
ATOM 4963 O O . VAL B 1 295 ? 13.406 -8.219 0.217 1 36.34 295 VAL B O 1
ATOM 4966 N N . GLY B 1 296 ? 13.156 -6.762 -1.406 1 34.06 296 GLY B N 1
ATOM 4967 C CA . GLY B 1 296 ? 14.078 -7.527 -2.227 1 34.06 296 GLY B CA 1
ATOM 4968 C C . GLY B 1 296 ? 15.477 -7.582 -1.65 1 34.06 296 GLY B C 1
ATOM 4969 O O . GLY B 1 296 ? 16.109 -8.648 -1.63 1 34.06 296 GLY B O 1
ATOM 4970 N N . ALA B 1 297 ? 15.922 -6.504 -1.124 1 36.94 297 ALA B N 1
ATOM 4971 C CA . ALA B 1 297 ? 17.25 -6.508 -0.521 1 36.94 297 ALA B CA 1
ATOM 4972 C C . ALA B 1 297 ?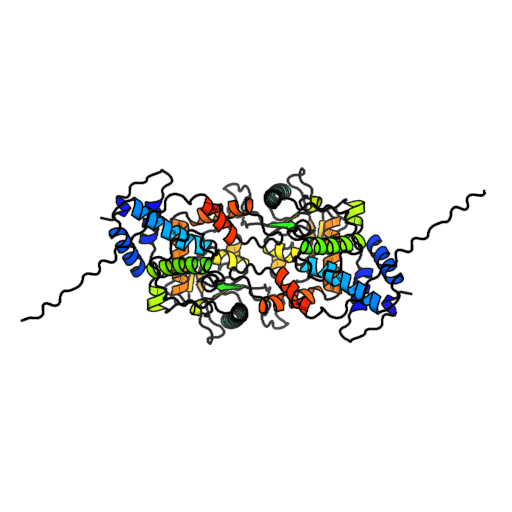 17.281 -7.344 0.753 1 36.94 297 ALA B C 1
ATOM 4974 O O . ALA B 1 297 ? 18.266 -8.023 1.039 1 36.94 297 ALA B O 1
ATOM 4975 N N . LEU B 1 298 ? 16.281 -7.328 1.405 1 37.03 298 LEU B N 1
ATOM 4976 C CA . LEU B 1 298 ? 16.188 -8.086 2.648 1 37.03 298 LEU B CA 1
ATOM 4977 C C . LEU B 1 298 ? 16.219 -9.586 2.373 1 37.03 298 LEU B C 1
ATOM 4979 O O . LEU B 1 298 ? 16.875 -10.344 3.09 1 37.03 298 LEU B O 1
ATOM 4983 N N . LEU B 1 299 ? 15.453 -9.969 1.527 1 36.16 299 LEU B N 1
ATOM 4984 C CA . LEU B 1 299 ? 15.461 -11.383 1.173 1 36.16 299 LEU B CA 1
ATOM 4985 C C . LEU B 1 299 ? 16.828 -11.797 0.634 1 36.16 299 LEU B C 1
ATOM 4987 O O . LEU B 1 299 ? 17.25 -12.945 0.806 1 36.16 299 LEU B O 1
ATOM 4991 N N . SER B 1 300 ? 17.531 -10.914 0.145 1 34.12 300 SER B N 1
ATOM 4992 C CA . SER B 1 300 ? 18.875 -11.219 -0.334 1 34.12 300 SER B CA 1
ATOM 4993 C C . SER B 1 300 ? 19.828 -11.469 0.827 1 34.12 300 SER B C 1
ATOM 4995 O O . SER B 1 300 ? 20.766 -12.266 0.706 1 34.12 300 SER B O 1
ATOM 4997 N N . THR B 1 301 ? 19.672 -10.805 1.933 1 33.22 301 THR B N 1
ATOM 4998 C CA . THR B 1 301 ? 20.609 -11 3.02 1 33.22 301 THR B CA 1
ATOM 4999 C C . THR B 1 301 ? 20.359 -12.336 3.727 1 33.22 301 THR B C 1
ATOM 5001 O O . THR B 1 301 ? 21.281 -12.93 4.285 1 33.22 301 THR B O 1
ATOM 5004 N N . THR B 1 302 ? 19.25 -12.742 3.957 1 32.19 302 THR B N 1
ATOM 5005 C CA . THR B 1 302 ? 19.109 -14.031 4.625 1 32.19 302 THR B CA 1
ATOM 5006 C C . THR B 1 302 ? 19.656 -15.156 3.748 1 32.19 302 THR B C 1
ATOM 5008 O O . THR B 1 302 ? 19.859 -16.281 4.223 1 32.19 302 THR B O 1
ATOM 5011 N N . SER B 1 303 ? 19.703 -15.062 2.48 1 30.2 303 SER B N 1
ATOM 5012 C CA . SER B 1 303 ? 20.484 -16.062 1.756 1 30.2 303 SER B CA 1
ATOM 5013 C C . SER B 1 303 ? 21.938 -16.078 2.205 1 30.2 303 SER B C 1
ATOM 5015 O O . SER B 1 303 ? 22.75 -16.859 1.706 1 30.2 303 SER B O 1
ATOM 5017 N N . LEU B 1 304 ? 22.344 -15.219 3.035 1 29.12 304 LEU B N 1
ATOM 5018 C CA . LEU B 1 304 ? 23.688 -15.43 3.568 1 29.12 304 LEU B CA 1
ATOM 5019 C C . LEU B 1 304 ? 23.75 -16.703 4.406 1 29.12 304 LEU B C 1
ATOM 5021 O O . LEU B 1 304 ? 24.797 -17.344 4.484 1 29.12 304 LEU B O 1
ATOM 5025 N N . GLY B 1 305 ? 22.734 -17.094 5.141 1 27.92 305 GLY B N 1
ATOM 5026 C CA . GLY B 1 305 ? 23.016 -18.344 5.84 1 27.92 305 GLY B CA 1
ATOM 5027 C C . GLY B 1 305 ? 23.016 -19.547 4.922 1 27.92 305 GLY B C 1
ATOM 5028 O O . GLY B 1 305 ? 23.5 -20.609 5.297 1 27.92 305 GLY B O 1
ATOM 5029 N N . VAL B 1 306 ? 22.078 -19.625 3.971 1 28.17 306 VAL B N 1
ATOM 5030 C CA . VAL B 1 306 ? 22.125 -20.859 3.197 1 28.17 306 VAL B CA 1
ATOM 5031 C C . VAL B 1 306 ? 23.203 -20.766 2.127 1 28.17 306 VAL B C 1
ATOM 5033 O O . VAL B 1 306 ? 23.156 -21.469 1.119 1 28.17 306 VAL B O 1
ATOM 5036 N N . LEU B 1 307 ? 24.203 -20.016 2.199 1 27.77 307 LEU B N 1
ATOM 5037 C CA . LEU B 1 307 ? 25.375 -20.062 1.334 1 27.77 307 LEU B CA 1
ATOM 5038 C C . LEU B 1 307 ? 26.016 -21.438 1.334 1 27.77 307 LEU B C 1
ATOM 5040 O O . LEU B 1 307 ? 27.047 -21.656 0.694 1 27.77 307 LEU B O 1
ATOM 5044 N N . GLY B 1 308 ? 25.703 -22.406 2.252 1 25.25 308 GLY B N 1
ATOM 5045 C CA . GLY B 1 308 ? 26.625 -23.531 2.182 1 25.25 308 GLY B CA 1
ATOM 5046 C C . GLY B 1 308 ? 26.516 -24.312 0.879 1 25.25 308 GLY B C 1
ATOM 5047 O O . GLY B 1 308 ? 27.531 -24.562 0.223 1 25.25 308 GLY B O 1
ATOM 5048 N N . SER B 1 309 ? 25.531 -25.359 0.704 1 22.95 309 SER B N 1
ATOM 5049 C CA . SER B 1 309 ? 25.797 -26.516 -0.141 1 22.95 309 SER B CA 1
ATOM 5050 C C . SER B 1 309 ? 25.5 -26.203 -1.605 1 22.95 309 SER B C 1
ATOM 5052 O O . SER B 1 309 ? 24.344 -26.047 -1.988 1 22.95 309 SER B O 1
ATOM 5054 N N . ARG B 1 310 ? 26.266 -25.609 -2.498 1 26.14 310 ARG B N 1
ATOM 5055 C CA . ARG B 1 310 ? 26.375 -25.391 -3.938 1 26.14 310 ARG B CA 1
ATOM 5056 C C . ARG B 1 310 ? 26.172 -26.688 -4.707 1 26.14 310 ARG B C 1
ATOM 5058 O O . ARG B 1 310 ? 27.125 -27.453 -4.918 1 26.14 310 ARG B O 1
ATOM 5065 N N . ALA B 1 311 ? 25.141 -27.562 -4.527 1 25.17 311 ALA B N 1
ATOM 5066 C CA . ALA B 1 311 ? 25.109 -28.719 -5.418 1 25.17 311 ALA B CA 1
ATOM 5067 C C . ALA B 1 311 ? 24.75 -28.297 -6.844 1 25.17 311 ALA B C 1
ATOM 5069 O O . ALA B 1 311 ? 23.844 -27.484 -7.051 1 25.17 311 ALA B O 1
ATOM 5070 N N . SER B 1 312 ? 25.516 -28.469 -7.93 1 26.53 312 SER B N 1
ATOM 5071 C CA . SER B 1 312 ? 25.609 -28.375 -9.383 1 26.53 312 SER B CA 1
ATOM 5072 C C . SER B 1 312 ? 24.359 -28.922 -10.055 1 26.53 312 SER B C 1
ATOM 5074 O O . SER B 1 312 ? 23.984 -30.078 -9.828 1 26.53 312 SER B O 1
ATOM 5076 N N . CYS B 1 313 ? 23.281 -28.328 -10.102 1 31.02 313 CYS B N 1
ATOM 5077 C CA . CYS B 1 313 ? 22.234 -28.844 -10.969 1 31.02 313 CYS B CA 1
ATOM 5078 C C . CYS B 1 313 ? 22.719 -28.984 -12.406 1 31.02 313 CYS B C 1
ATOM 5080 O O . CYS B 1 313 ? 22.766 -28.016 -13.148 1 31.02 313 CYS B O 1
ATOM 5082 N N . GLN B 1 314 ? 23.797 -29.734 -12.781 1 28.23 314 GLN B N 1
ATOM 5083 C CA . GLN B 1 314 ? 24.375 -30.141 -14.055 1 28.23 314 GLN B CA 1
ATOM 5084 C C . GLN B 1 314 ? 23.328 -30.734 -14.984 1 28.23 314 GLN B C 1
ATOM 5086 O O . GLN B 1 314 ? 22.719 -31.766 -14.68 1 28.23 314 GLN B O 1
ATOM 5091 N N . HIS B 1 315 ? 22.5 -29.984 -15.602 1 31.05 315 HIS B N 1
ATOM 5092 C CA . HIS B 1 315 ? 21.766 -30.609 -16.703 1 31.05 315 HIS B CA 1
ATOM 5093 C C . HIS B 1 315 ? 22.734 -31.109 -17.781 1 31.05 315 HIS B C 1
ATOM 5095 O O . HIS B 1 315 ? 23.594 -30.359 -18.234 1 31.05 315 HIS B O 1
ATOM 5101 N N . SER B 1 316 ? 23.125 -32.344 -17.922 1 26.98 316 SER B N 1
ATOM 5102 C CA . SER B 1 316 ? 23.859 -33.031 -18.969 1 26.98 316 SER B CA 1
ATOM 5103 C C . SER B 1 316 ? 23.219 -32.781 -20.344 1 26.98 316 SER B C 1
ATOM 5105 O O . SER B 1 316 ? 22.047 -33.094 -20.547 1 26.98 316 SER B O 1
ATOM 5107 N N . THR B 1 317 ? 23.562 -31.75 -21.094 1 30 317 THR B N 1
ATOM 5108 C CA . THR B 1 317 ? 23.344 -31.688 -22.531 1 30 317 THR B CA 1
ATOM 5109 C C . THR B 1 317 ? 23.891 -32.938 -23.219 1 30 317 THR B C 1
ATOM 5111 O O . THR B 1 317 ? 25.094 -33.188 -23.188 1 30 317 THR B O 1
ATOM 5114 N N . ASN B 1 318 ? 23.297 -34.062 -23.344 1 26.06 318 ASN B N 1
ATOM 5115 C CA . ASN B 1 318 ? 23.672 -35.125 -24.266 1 26.06 318 ASN B CA 1
ATOM 5116 C C . ASN B 1 318 ? 23.641 -34.656 -25.719 1 26.06 318 ASN B C 1
ATOM 5118 O O . ASN B 1 318 ? 22.578 -34.344 -26.25 1 26.06 318 ASN B O 1
ATOM 5122 N N . ASP B 1 319 ? 24.672 -33.906 -26.25 1 29.69 319 ASP B N 1
ATOM 5123 C CA . ASP B 1 319 ? 25 -33.781 -27.672 1 29.69 319 ASP B CA 1
ATOM 5124 C C . ASP B 1 319 ? 25.125 -35.125 -28.344 1 29.69 319 ASP B C 1
ATOM 5126 O O . ASP B 1 319 ? 26.109 -35.844 -28.109 1 29.69 319 ASP B O 1
ATOM 5130 N N . SER B 1 320 ? 24.125 -35.969 -28.578 1 27.52 320 SER B N 1
ATOM 5131 C CA . SER B 1 320 ? 24.25 -37.094 -29.5 1 27.52 320 SER B CA 1
ATOM 5132 C C . SER B 1 320 ? 24.594 -36.625 -30.906 1 27.52 320 SER B C 1
ATOM 5134 O O . SER B 1 320 ? 23.797 -35.938 -31.547 1 27.52 320 SER B O 1
ATOM 5136 N N . THR B 1 321 ? 25.891 -36.406 -31.266 1 28.72 321 THR B N 1
ATOM 5137 C CA . THR B 1 321 ? 26.5 -36.344 -32.594 1 28.72 321 THR B CA 1
ATOM 5138 C C . THR B 1 321 ? 26.125 -37.562 -33.406 1 28.72 321 THR B C 1
ATOM 5140 O O . THR B 1 321 ? 26.469 -38.688 -33.062 1 28.72 321 THR B O 1
ATOM 5143 N N . VAL B 1 322 ? 25.031 -37.594 -34.25 1 30.8 322 VAL B N 1
ATOM 5144 C CA . VAL B 1 322 ? 24.75 -38.531 -35.344 1 30.8 322 VAL B CA 1
ATOM 5145 C C . VAL B 1 322 ? 25.859 -38.406 -36.406 1 30.8 322 VAL B C 1
ATOM 5147 O O . VAL B 1 322 ? 26.109 -37.312 -36.938 1 30.8 322 VAL B O 1
ATOM 5150 N N . SER B 1 323 ? 26.922 -39.25 -36.312 1 28.31 323 SER B N 1
ATOM 5151 C CA . SER B 1 323 ? 27.953 -39.562 -37.281 1 28.31 323 SER B CA 1
ATOM 5152 C C . SER B 1 323 ? 27.328 -39.969 -38.625 1 28.31 323 SER B C 1
ATOM 5154 O O . SER B 1 323 ? 26.562 -40.938 -38.688 1 28.31 323 SER B O 1
ATOM 5156 N N . THR B 1 324 ? 26.938 -39.031 -39.469 1 28.78 324 THR B N 1
ATOM 5157 C CA . THR B 1 324 ? 26.688 -39.375 -40.844 1 28.78 324 THR B CA 1
ATOM 5158 C C . THR B 1 324 ? 27.938 -40 -41.5 1 28.78 324 THR B C 1
ATOM 5160 O O . THR B 1 324 ? 29.016 -39.406 -41.469 1 28.78 324 THR B O 1
ATOM 5163 N N . GLY B 1 325 ? 28.172 -41.312 -41.5 1 28.78 325 GLY B N 1
ATOM 5164 C CA . GLY B 1 325 ? 29.031 -42.188 -42.281 1 28.78 325 GLY B CA 1
ATOM 5165 C C . GLY B 1 325 ? 28.984 -41.844 -43.75 1 28.78 325 GLY B C 1
ATOM 5166 O O . GLY B 1 325 ? 27.953 -42 -44.406 1 28.78 325 GLY B O 1
ATOM 5167 N N . GLU B 1 326 ? 29.578 -40.719 -44.219 1 21.8 326 GLU B N 1
ATOM 5168 C CA . GLU B 1 326 ? 29.875 -40.719 -45.656 1 21.8 326 GLU B CA 1
ATOM 5169 C C . GLU B 1 326 ? 30.797 -41.875 -46.031 1 21.8 326 GLU B C 1
ATOM 5171 O O . GLU B 1 326 ? 31.812 -42.125 -45.344 1 21.8 326 GLU B O 1
ATOM 5176 N N . LYS B 1 327 ? 30.25 -42.812 -46.812 1 23.92 327 LYS B N 1
ATOM 5177 C CA . LYS B 1 327 ? 30.672 -43.875 -47.719 1 23.92 327 LYS B CA 1
ATOM 5178 C C . LYS B 1 327 ? 31.656 -43.312 -48.75 1 23.92 327 LYS B C 1
ATOM 5180 O O . LYS B 1 327 ? 31.297 -42.531 -49.625 1 23.92 327 LYS B O 1
ATOM 5185 N N . ASN B 1 328 ? 32.781 -42.469 -48.219 1 19.98 328 ASN B N 1
ATOM 5186 C CA . ASN B 1 328 ? 33.875 -42.875 -49.062 1 19.98 328 ASN B CA 1
ATOM 5187 C C . ASN B 1 328 ? 34.469 -44.219 -48.625 1 19.98 328 ASN B C 1
ATOM 5189 O O . ASN B 1 328 ? 34.594 -44.469 -47.438 1 19.98 328 ASN B O 1
#